Protein AF-A0A5A5TLH5-F1 (afdb_monomer_lite)

Secondary structure (DSSP, 8-state):
-HHHHHHHHHHHHHHHHHHGGG-SSEEEETTEEEEPPPPPPPPPTTHHHHHHHHHHH-----HHHHHHHHHHHH-GGGG---TT-PPP--TTHHHHHHHHHHHHHTT-HHHHHHHHSTT--HHHHHHHHHHH--HHHHHHHHHHHHHHHHHSSGGGGT--SSEEEEEEEEE---SSSTT-EEEGGGTEEEEEEEEEEETTS-EEEEEEEETTS-GGGGTTGGGG-TT-S---SEEEE-GGG--HHHHHHHHHHT-EEEE----GGG--EEES-TT---TTTGGGEEEE--HHHHHHHHHHHHHHHHHHHTTSS-HHHHHHHHHHHHHHTTT--S------SS-HHHHHHHHHHHHHHHHTTHHHHHHHSS-TT-----PPPP------------S--SS--

Foldseek 3Di:
DLVVLLVLLVVLVQLLLVCVVVDPQWDDDPLDIHGDDDDFDDDDPCPVVVLVVCVVVDDDDDPLVVLLVCCVVQV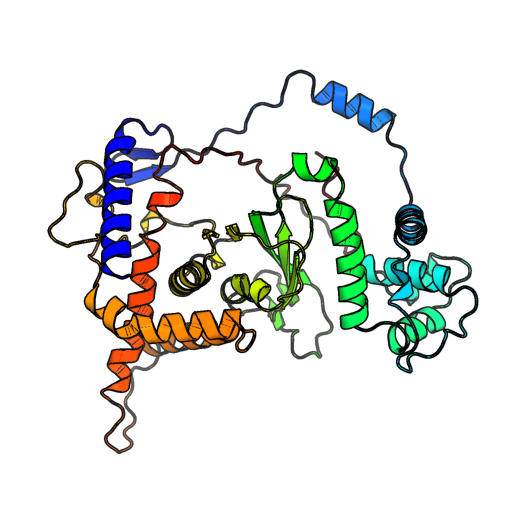LCVLWDFPVPDDDPDDPSVSLVSLLCVQVVQVVALVNSPVVDPPGHSVSSVVSCVGTDDPVSVVSSLQSSVVVLVVDPVLVVQHDLQEKEKDWDWDDDDCPDPQWDQAPVVGGTTWIFIFIAGSSRRTQDTDTHHHPDLSLQQQCQSLLDPPGPGDHQEYEYECSVPALLSLLLCVLLNHHYHYDHDPLVPAAAADSDPVDARDRCRSVHDYHDDSVLLVVCVVVSNVVSVCSNVSNDGSSVVVCVLVVVVCVVPPDDDDDDDDDDDCPVVNVSSVSVSVSSSNSVNSPVSVPRRRPPPPDDDDDDDDDDDDDDDDGDPPDDPPDD

Sequence (401 aa):
MVNYLRDWLHARITQTDDAFPTNQYLRFEKGELILRPVEKQADPEGLSTLEQFLAERLKPISLLDVLTQTEQWLNWSRFFGPLSGHATKLEDAIARYVALAFCYGCNLGPSQTARSLTGVERRDLSWVNQHHITEEKLDEAIRCVTEAYNRFHLPKYWGTGKRASADGTKWEMYEQNLLAEYHIRYGGYGGIGYYHVSDTYIALFSRFIPCGVHEGAYILDMFEKEQASVRPETVHGDTHAQSTTIFGLAHLLGISLMPRIKNWKDLTLFRPDPDIHYTHLDSLFSDAIDWDLIATHLPDMIRVALSIKAGKIIPSTILRKLGAYSRKKKITGHPQRSTETNLDLDRTHRTRKTTACRYLRIVWFTRKYLSPSHSSVQRPAPTNRGEARTPCLVWFSVIET

Structure (mmCIF, N/CA/C/O backbone):
data_AF-A0A5A5TLH5-F1
#
_entry.id   AF-A0A5A5TLH5-F1
#
loop_
_atom_site.group_PDB
_atom_site.id
_atom_site.type_symbol
_atom_site.label_atom_id
_atom_site.label_alt_id
_atom_site.label_comp_id
_atom_site.label_asym_id
_atom_site.label_entity_id
_atom_site.label_seq_id
_atom_site.pdbx_PDB_ins_code
_atom_site.Cartn_x
_atom_site.Cartn_y
_atom_site.Cartn_z
_atom_site.occupancy
_atom_site.B_iso_or_equiv
_atom_site.auth_seq_id
_atom_site.auth_comp_id
_atom_site.auth_asym_id
_atom_site.auth_atom_id
_atom_site.pdbx_PDB_model_num
ATOM 1 N N . MET A 1 1 ? 6.863 -15.251 -26.385 1.00 72.62 1 MET A N 1
ATOM 2 C CA . MET A 1 1 ? 6.916 -14.242 -25.301 1.00 72.62 1 MET A CA 1
ATOM 3 C C . MET A 1 1 ? 8.196 -13.412 -25.332 1.00 72.62 1 MET A C 1
ATOM 5 O O . MET A 1 1 ? 8.083 -12.199 -25.318 1.00 72.62 1 MET A O 1
ATOM 9 N N . VAL A 1 2 ? 9.388 -14.019 -25.418 1.00 81.31 2 VAL A N 1
ATOM 10 C CA . VAL A 1 2 ? 10.661 -13.267 -25.509 1.00 81.31 2 VAL A CA 1
ATOM 11 C C . VAL A 1 2 ? 10.714 -12.369 -26.750 1.00 81.31 2 VAL A C 1
ATOM 13 O O . VAL A 1 2 ? 10.949 -11.178 -26.606 1.00 81.31 2 VAL A O 1
ATOM 16 N N . ASN A 1 3 ? 10.371 -12.899 -27.931 1.00 84.94 3 ASN A N 1
ATOM 17 C CA . ASN A 1 3 ? 10.308 -12.100 -29.165 1.00 84.94 3 ASN A CA 1
ATOM 18 C C . ASN A 1 3 ? 9.353 -10.907 -29.026 1.00 84.94 3 ASN A C 1
ATOM 20 O O . ASN A 1 3 ? 9.742 -9.784 -29.295 1.00 84.94 3 ASN A O 1
ATOM 24 N N . TYR A 1 4 ? 8.158 -11.131 -28.469 1.00 85.94 4 TYR A N 1
ATOM 25 C CA . TYR A 1 4 ? 7.211 -10.051 -28.182 1.00 85.94 4 TYR A CA 1
ATOM 26 C C . TYR A 1 4 ? 7.808 -8.967 -27.269 1.00 85.94 4 TYR A C 1
ATOM 28 O O . TYR A 1 4 ? 7.626 -7.787 -27.536 1.00 85.94 4 TYR A O 1
ATOM 36 N N . LEU A 1 5 ? 8.532 -9.342 -26.205 1.00 82.88 5 LEU A N 1
ATOM 37 C CA . LEU A 1 5 ? 9.180 -8.370 -25.315 1.00 82.88 5 LEU A CA 1
ATOM 38 C C . LEU A 1 5 ? 10.276 -7.574 -26.027 1.00 82.88 5 LEU A C 1
ATOM 40 O O . LEU A 1 5 ? 10.407 -6.376 -25.778 1.00 82.88 5 LEU A O 1
ATOM 44 N N . ARG A 1 6 ? 11.041 -8.227 -26.905 1.00 84.44 6 ARG A N 1
ATOM 45 C CA . ARG A 1 6 ? 12.066 -7.586 -27.73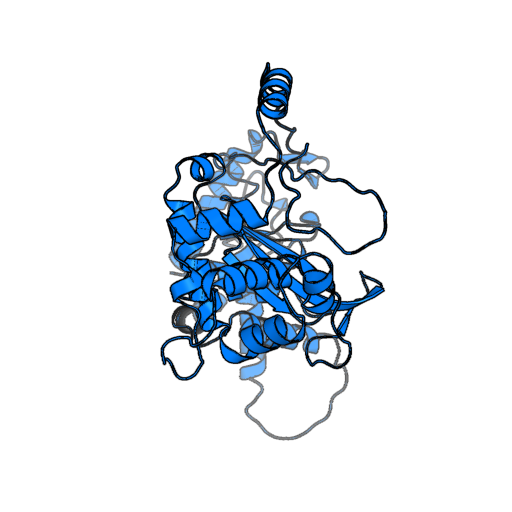3 1.00 84.44 6 ARG A CA 1
ATOM 46 C C . ARG A 1 6 ? 11.449 -6.579 -28.695 1.00 84.44 6 ARG A C 1
ATOM 48 O O . ARG A 1 6 ? 11.861 -5.423 -28.694 1.00 84.44 6 ARG A O 1
ATOM 55 N N . ASP A 1 7 ? 10.424 -6.989 -29.434 1.00 86.94 7 ASP A N 1
ATOM 56 C CA . ASP A 1 7 ? 9.746 -6.144 -30.422 1.00 86.94 7 ASP A CA 1
ATOM 57 C C . ASP A 1 7 ? 9.042 -4.963 -29.739 1.00 86.94 7 ASP A C 1
ATOM 59 O O . ASP A 1 7 ? 9.139 -3.820 -30.184 1.00 86.94 7 ASP A O 1
ATOM 63 N N . TRP A 1 8 ? 8.398 -5.221 -28.597 1.00 85.25 8 TRP A N 1
ATOM 64 C CA . TRP A 1 8 ? 7.768 -4.195 -27.772 1.00 85.25 8 TRP A CA 1
ATOM 65 C C . TRP A 1 8 ? 8.786 -3.180 -27.244 1.00 85.25 8 TRP A C 1
ATOM 67 O O . TRP A 1 8 ? 8.533 -1.975 -27.284 1.00 85.25 8 TRP A O 1
ATOM 77 N N . LEU A 1 9 ? 9.946 -3.645 -26.765 1.00 84.50 9 LEU A N 1
ATOM 78 C CA . LEU A 1 9 ? 11.000 -2.766 -26.265 1.00 84.50 9 LEU A CA 1
ATOM 79 C C . LEU A 1 9 ? 11.565 -1.901 -27.392 1.00 84.50 9 LEU A C 1
ATOM 81 O O . LEU A 1 9 ? 11.703 -0.693 -27.208 1.00 84.50 9 LEU A O 1
ATOM 85 N N . HIS A 1 10 ? 11.862 -2.514 -28.537 1.00 86.19 10 HIS A N 1
ATOM 86 C CA . HIS A 1 10 ? 12.351 -1.815 -29.717 1.00 86.19 10 HIS A CA 1
ATOM 87 C C . HIS A 1 10 ? 11.374 -0.718 -30.146 1.00 86.19 10 HIS A C 1
ATOM 89 O O . HIS A 1 10 ? 11.733 0.456 -30.138 1.00 86.19 10 HIS A O 1
ATOM 95 N N . ALA A 1 11 ? 10.104 -1.069 -30.378 1.00 86.50 11 ALA A N 1
ATOM 96 C CA . ALA A 1 11 ? 9.067 -0.111 -30.760 1.00 86.50 11 ALA A CA 1
ATOM 97 C C . ALA A 1 11 ? 8.942 1.046 -29.756 1.00 86.50 11 ALA A C 1
ATOM 99 O O . ALA A 1 11 ? 8.747 2.201 -30.139 1.00 86.50 11 ALA A O 1
ATOM 100 N N . ARG A 1 12 ? 9.077 0.753 -28.457 1.00 84.12 12 ARG A N 1
ATOM 101 C CA . ARG A 1 12 ? 8.962 1.767 -27.413 1.00 84.12 12 ARG A CA 1
ATOM 102 C C . ARG A 1 12 ? 10.158 2.713 -27.369 1.00 84.12 12 ARG A C 1
ATOM 104 O O . ARG A 1 12 ? 9.951 3.896 -27.098 1.00 84.12 12 ARG A O 1
ATOM 111 N N . ILE A 1 13 ? 11.375 2.224 -27.611 1.00 84.31 13 ILE A N 1
ATOM 112 C CA . ILE A 1 13 ? 12.565 3.078 -27.711 1.00 84.31 13 ILE A CA 1
ATOM 113 C C . ILE A 1 13 ? 12.506 3.916 -28.989 1.00 84.31 13 ILE A C 1
ATOM 115 O O . ILE A 1 13 ? 12.720 5.116 -28.894 1.00 84.31 13 ILE A O 1
ATOM 119 N N . THR A 1 14 ? 12.126 3.346 -30.136 1.00 85.19 14 THR A N 1
ATOM 120 C CA . THR A 1 14 ? 11.971 4.104 -31.391 1.00 85.19 14 THR A CA 1
ATOM 121 C C . THR A 1 14 ? 10.968 5.246 -31.232 1.00 85.19 14 THR A C 1
ATOM 123 O O . THR A 1 14 ? 11.321 6.400 -31.428 1.00 85.19 14 THR A O 1
ATOM 126 N N . GLN A 1 15 ? 9.760 4.960 -30.732 1.00 85.88 15 GLN A N 1
ATOM 127 C CA . GLN A 1 15 ? 8.740 5.991 -30.487 1.00 85.88 15 GLN A CA 1
ATOM 128 C C . GLN A 1 15 ? 9.239 7.107 -29.559 1.00 85.88 15 GLN A C 1
ATOM 130 O O . GLN A 1 15 ? 8.829 8.262 -29.652 1.00 85.88 15 GLN A O 1
ATOM 135 N N . THR A 1 16 ? 10.070 6.728 -28.599 1.00 82.31 16 THR A N 1
ATOM 136 C CA . THR A 1 16 ? 10.652 7.647 -27.639 1.00 82.31 16 THR A CA 1
ATOM 137 C C . THR A 1 16 ? 11.732 8.523 -28.286 1.00 82.31 16 THR A C 1
ATOM 139 O O . THR A 1 16 ? 11.780 9.719 -28.007 1.00 82.31 16 THR A O 1
ATOM 142 N N . ASP A 1 17 ? 12.594 7.932 -29.115 1.00 83.38 17 ASP A N 1
ATOM 143 C CA . ASP A 1 17 ? 13.645 8.623 -29.867 1.00 83.38 17 ASP A CA 1
ATOM 144 C C . ASP A 1 17 ? 13.021 9.650 -30.815 1.00 83.38 17 ASP A C 1
ATOM 146 O O . ASP A 1 17 ? 13.388 10.821 -30.770 1.00 83.38 17 ASP A O 1
ATOM 150 N N . ASP A 1 18 ? 11.972 9.255 -31.541 1.00 84.94 18 ASP A N 1
ATOM 151 C CA . ASP A 1 18 ? 11.217 10.128 -32.446 1.00 84.94 18 ASP A CA 1
ATOM 152 C C . ASP A 1 18 ? 10.541 11.298 -31.710 1.00 84.94 18 ASP A C 1
ATOM 154 O O . ASP A 1 18 ? 10.464 12.417 -32.218 1.00 84.94 18 ASP A O 1
ATOM 158 N N . ALA A 1 19 ? 10.041 11.061 -30.493 1.00 83.44 19 ALA A N 1
ATOM 159 C CA . ALA A 1 19 ? 9.390 12.088 -29.680 1.00 83.44 19 ALA A CA 1
ATOM 160 C C . ALA A 1 19 ? 10.389 13.009 -28.958 1.00 83.44 19 ALA A C 1
ATOM 162 O O . ALA A 1 19 ? 10.012 14.104 -28.522 1.00 83.44 19 ALA A O 1
ATOM 163 N N . PHE A 1 20 ? 11.648 12.588 -28.815 1.00 80.56 20 PHE A N 1
ATOM 164 C CA . PHE A 1 20 ? 12.650 13.282 -28.015 1.00 80.56 20 PHE A CA 1
ATOM 165 C C . PHE A 1 20 ? 12.880 14.746 -28.441 1.00 80.56 20 PHE A C 1
ATOM 167 O O . PHE A 1 20 ? 12.851 15.606 -27.557 1.00 80.56 20 PHE A O 1
ATOM 174 N N . PRO A 1 21 ? 13.011 15.092 -29.741 1.00 80.12 21 PRO A N 1
ATOM 175 C CA . PRO A 1 21 ? 13.209 16.481 -30.172 1.00 80.12 21 PRO A CA 1
ATOM 176 C C . PRO A 1 21 ? 12.077 17.430 -29.762 1.00 80.12 21 PRO A C 1
ATOM 178 O O . PRO A 1 21 ? 12.298 18.623 -29.571 1.00 80.12 21 PRO A O 1
ATOM 181 N N . THR A 1 22 ? 10.860 16.902 -29.609 1.00 79.88 22 THR A N 1
ATOM 182 C CA . THR A 1 22 ? 9.667 17.677 -29.231 1.00 79.88 22 THR A CA 1
ATOM 183 C C . THR A 1 22 ? 9.423 17.724 -27.719 1.00 79.88 22 THR A C 1
ATOM 185 O O . THR A 1 22 ? 8.498 18.396 -27.257 1.00 79.88 22 THR A O 1
ATOM 188 N N . ASN A 1 23 ? 10.239 17.027 -26.920 1.00 75.31 23 ASN A N 1
ATOM 189 C CA . ASN A 1 23 ? 10.018 16.887 -25.487 1.00 75.31 23 ASN A CA 1
ATOM 190 C C . ASN A 1 23 ? 10.435 18.155 -24.721 1.00 75.31 23 ASN A C 1
ATOM 192 O O . ASN A 1 23 ? 11.595 18.560 -24.699 1.00 75.31 23 ASN A O 1
ATOM 196 N N . GLN A 1 24 ? 9.479 18.781 -24.035 1.00 72.06 24 GLN A N 1
ATOM 197 C CA . GLN A 1 24 ? 9.714 20.017 -23.283 1.00 72.06 24 GLN A CA 1
ATOM 198 C C . GLN A 1 24 ? 10.375 19.781 -21.915 1.00 72.06 24 GLN A C 1
ATOM 200 O O . GLN A 1 24 ? 11.014 20.689 -21.375 1.00 72.06 24 GLN A O 1
ATOM 205 N N . TYR A 1 25 ? 10.247 18.568 -21.369 1.00 70.62 25 TYR A N 1
ATOM 206 C CA . TYR A 1 25 ? 10.692 18.213 -20.019 1.00 70.62 25 TYR A CA 1
ATOM 207 C C . TYR A 1 25 ? 12.067 17.542 -19.989 1.00 70.62 25 TYR A C 1
ATOM 209 O O . TYR A 1 25 ? 12.672 17.450 -18.920 1.00 70.62 25 TYR A O 1
ATOM 217 N N . LEU A 1 26 ? 12.559 17.083 -21.141 1.00 73.38 26 LEU A N 1
ATOM 218 C CA . LEU A 1 26 ? 13.781 16.299 -21.280 1.00 73.38 26 LEU A CA 1
ATOM 219 C C . LEU A 1 26 ? 14.702 16.953 -22.308 1.00 73.38 26 LEU A C 1
ATOM 221 O O . LEU A 1 26 ? 14.303 17.127 -23.453 1.00 73.38 26 LEU A O 1
ATOM 225 N N . ARG A 1 27 ? 15.924 17.330 -21.921 1.00 73.62 27 ARG A N 1
ATOM 226 C CA . ARG A 1 27 ? 16.890 17.965 -22.839 1.00 73.62 27 ARG A CA 1
ATOM 227 C C . ARG A 1 27 ? 18.288 17.407 -22.647 1.00 73.62 27 ARG A C 1
ATOM 229 O O . ARG A 1 27 ? 18.643 17.086 -21.521 1.00 73.62 27 ARG A O 1
ATOM 236 N N . PHE A 1 28 ? 19.084 17.344 -23.713 1.00 72.81 28 PHE A N 1
ATOM 237 C CA . PHE A 1 28 ? 20.532 17.157 -23.596 1.00 72.81 28 PHE A CA 1
ATOM 238 C C . PHE A 1 28 ? 21.223 18.516 -23.459 1.00 72.81 28 PHE A C 1
ATOM 240 O O . PHE A 1 28 ? 21.098 19.369 -24.333 1.00 72.81 28 PHE A O 1
ATOM 247 N N . GLU A 1 29 ? 21.993 18.699 -22.393 1.00 72.00 29 GLU A N 1
ATOM 248 C CA . GLU A 1 29 ? 22.925 19.810 -22.216 1.00 72.00 29 GLU A CA 1
ATOM 249 C C . GLU A 1 29 ? 24.317 19.241 -21.907 1.00 72.00 29 GLU A C 1
ATOM 251 O O . GLU A 1 29 ? 24.494 18.479 -20.961 1.00 72.00 29 GLU A O 1
ATOM 256 N N . LYS A 1 30 ? 25.325 19.599 -22.718 1.00 62.62 30 LYS A N 1
ATOM 257 C CA . LYS A 1 30 ? 26.735 19.179 -22.543 1.00 62.62 30 LYS A CA 1
ATOM 258 C C . LYS A 1 30 ? 26.943 17.656 -22.422 1.00 62.62 30 LYS A C 1
ATOM 260 O O . LYS A 1 30 ? 27.782 17.204 -21.652 1.00 62.62 30 LYS A O 1
ATOM 265 N N . GLY A 1 31 ? 26.183 16.866 -23.183 1.00 65.44 31 GLY A N 1
ATOM 266 C CA . GLY A 1 31 ? 26.254 15.398 -23.141 1.00 65.44 31 GLY A CA 1
ATOM 267 C C . GLY A 1 31 ? 25.518 14.767 -21.956 1.00 65.44 31 GLY A C 1
ATOM 268 O O . GLY A 1 31 ? 25.480 13.546 -21.846 1.00 65.44 31 GLY A O 1
ATOM 269 N N . GLU A 1 32 ? 24.882 15.573 -21.103 1.00 65.75 32 GLU A N 1
ATOM 270 C CA . GLU A 1 32 ? 24.053 15.100 -20.004 1.00 65.75 32 GLU A CA 1
ATOM 271 C C . GLU A 1 32 ? 22.585 15.396 -20.281 1.00 65.75 32 GLU A C 1
ATOM 273 O O . GLU A 1 32 ? 22.214 16.482 -20.718 1.00 65.75 32 GLU A O 1
ATOM 278 N N . LEU A 1 33 ? 21.722 14.429 -20.004 1.00 70.88 33 LEU A N 1
ATOM 279 C CA . LEU A 1 33 ? 20.288 14.639 -20.103 1.00 70.88 33 LEU A CA 1
ATOM 280 C C . LEU A 1 33 ? 19.803 15.329 -18.808 1.00 70.88 33 LEU A C 1
ATOM 282 O O . LEU A 1 33 ? 20.336 15.094 -17.725 1.00 70.88 33 LEU A O 1
ATOM 286 N N . ILE A 1 34 ? 18.880 16.281 -18.908 1.00 72.94 34 ILE A N 1
ATOM 287 C CA . ILE A 1 34 ? 18.368 17.094 -17.799 1.00 72.94 34 ILE A CA 1
ATOM 288 C C . ILE A 1 34 ? 16.846 17.004 -17.819 1.00 72.94 34 ILE A C 1
ATOM 290 O O . ILE A 1 34 ? 16.202 17.280 -18.832 1.00 72.94 34 ILE A O 1
ATOM 294 N N . LEU A 1 35 ? 16.283 16.610 -16.675 1.00 73.88 35 LEU A N 1
ATOM 295 C CA . LEU A 1 35 ? 14.847 16.597 -16.415 1.00 73.88 35 LEU A CA 1
ATOM 296 C C . LEU A 1 35 ? 14.447 17.931 -15.793 1.00 73.88 35 LEU A C 1
ATOM 298 O O . LEU A 1 35 ? 14.883 18.249 -14.684 1.00 73.88 35 LEU A O 1
ATOM 302 N N . ARG A 1 36 ? 13.602 18.695 -16.484 1.00 73.94 36 ARG A N 1
ATOM 303 C CA . ARG A 1 36 ? 12.987 19.883 -15.892 1.00 73.94 36 ARG A CA 1
ATOM 304 C C . ARG A 1 36 ? 11.938 19.458 -14.859 1.00 73.94 36 ARG A C 1
ATOM 306 O O . ARG A 1 36 ? 11.182 18.520 -15.124 1.00 73.94 36 ARG A O 1
ATOM 313 N N . PRO A 1 37 ? 11.877 20.119 -13.690 1.00 69.50 37 PRO A N 1
ATOM 314 C CA . PRO A 1 37 ? 10.768 19.940 -12.766 1.00 69.50 37 PRO A CA 1
ATOM 315 C C . PRO A 1 37 ? 9.449 20.229 -13.483 1.00 69.50 37 PRO A C 1
ATOM 317 O O . PRO A 1 37 ? 9.364 21.172 -14.268 1.00 69.50 37 PRO A O 1
ATOM 320 N N . VAL A 1 38 ? 8.430 19.417 -13.218 1.00 72.00 38 VAL A N 1
ATOM 321 C CA . VAL A 1 38 ? 7.074 19.712 -13.683 1.00 72.00 38 VAL A CA 1
ATOM 322 C C . VAL A 1 38 ? 6.591 20.941 -12.918 1.00 72.00 38 VAL A C 1
ATOM 324 O O . VAL A 1 38 ? 6.668 20.968 -11.688 1.00 72.00 38 VAL A O 1
ATOM 327 N N . GLU A 1 39 ? 6.139 21.965 -13.637 1.00 72.12 39 GLU A N 1
ATOM 328 C CA . GLU A 1 39 ? 5.563 23.154 -13.014 1.00 72.12 39 GLU A CA 1
ATOM 329 C C . GLU A 1 39 ? 4.285 22.776 -12.262 1.00 72.12 39 GLU A C 1
ATOM 331 O O . GLU A 1 39 ? 3.467 21.989 -12.749 1.00 72.12 39 GLU A O 1
ATOM 336 N N . LYS A 1 40 ? 4.122 23.319 -11.048 1.00 74.44 40 LYS A N 1
ATOM 337 C CA . LYS A 1 40 ? 2.879 23.155 -10.290 1.00 74.44 40 LYS A CA 1
ATOM 338 C C . LYS A 1 40 ? 1.757 23.760 -11.132 1.00 74.44 40 LYS A C 1
ATOM 340 O O . LYS A 1 40 ? 1.859 24.907 -11.559 1.00 74.44 40 LYS A O 1
ATOM 345 N N . GLN A 1 41 ? 0.697 22.991 -11.360 1.00 77.12 41 GLN A N 1
ATOM 346 C CA . GLN A 1 41 ? -0.493 23.510 -12.019 1.00 77.12 41 GLN A CA 1
ATOM 347 C C . GLN A 1 41 ? -1.035 24.684 -11.193 1.00 77.12 41 GLN A C 1
ATOM 349 O O . GLN A 1 41 ? -1.169 24.556 -9.975 1.00 77.12 41 GLN A O 1
ATOM 354 N N . ALA A 1 42 ? -1.279 25.821 -11.848 1.00 81.75 42 ALA A N 1
ATOM 355 C CA . ALA A 1 42 ? -1.840 26.988 -11.183 1.00 81.75 42 ALA A CA 1
ATOM 356 C C . ALA A 1 42 ? -3.204 26.633 -10.584 1.00 81.75 42 ALA A C 1
ATOM 358 O O . ALA A 1 42 ? -3.989 25.898 -11.195 1.00 81.75 42 ALA A O 1
ATOM 359 N N . ASP A 1 43 ? -3.457 27.141 -9.383 1.00 82.31 43 ASP A N 1
ATOM 360 C CA . ASP A 1 43 ? -4.730 26.933 -8.713 1.00 82.31 43 ASP A CA 1
ATOM 361 C C . ASP A 1 43 ? -5.840 27.627 -9.531 1.00 82.31 43 ASP A C 1
ATOM 363 O O . ASP A 1 43 ? -5.621 28.724 -10.056 1.00 82.31 43 ASP A O 1
ATOM 367 N N . PRO A 1 44 ? -7.008 26.986 -9.718 1.00 87.00 44 PRO A N 1
ATOM 368 C CA . PRO A 1 44 ? -8.086 27.558 -10.514 1.00 87.00 44 PRO A CA 1
ATOM 369 C C . PRO A 1 44 ? -8.596 28.868 -9.901 1.00 87.00 44 PRO A C 1
ATOM 371 O O . PRO A 1 44 ? -8.628 29.031 -8.678 1.00 87.00 44 PRO A O 1
ATOM 374 N N . GLU A 1 45 ? -9.031 29.796 -10.757 1.00 87.75 45 GLU A N 1
ATOM 375 C CA . GLU A 1 45 ? -9.610 31.065 -10.312 1.00 87.75 45 GLU A CA 1
ATOM 376 C C . GLU A 1 45 ? -10.805 30.818 -9.375 1.00 87.75 45 GLU A C 1
ATOM 378 O O . GLU A 1 45 ? -11.700 30.028 -9.676 1.00 87.75 45 GLU A O 1
ATOM 383 N N . GLY A 1 46 ? -10.805 31.481 -8.214 1.00 87.25 46 GLY A N 1
ATOM 384 C CA . GLY A 1 46 ? -11.865 31.359 -7.208 1.00 87.25 46 GLY A CA 1
ATOM 385 C C . GLY A 1 46 ? -11.734 30.185 -6.228 1.00 87.25 46 GLY A C 1
ATOM 386 O O . GLY A 1 46 ? -12.619 30.030 -5.386 1.00 87.25 46 GLY A O 1
ATOM 387 N N . LEU A 1 47 ? -10.652 29.388 -6.276 1.00 89.12 47 LEU A N 1
ATOM 388 C CA . LEU A 1 47 ? -10.425 28.288 -5.323 1.00 89.12 47 LEU A CA 1
ATOM 389 C C . LEU A 1 47 ? -10.466 28.768 -3.864 1.00 89.12 47 LEU A C 1
ATOM 391 O O . LEU A 1 47 ? -11.196 28.202 -3.057 1.00 89.12 47 LEU A O 1
ATOM 395 N N . SER A 1 48 ? -9.749 29.848 -3.547 1.00 87.81 48 SER A N 1
ATOM 396 C CA . SER A 1 48 ? -9.670 30.391 -2.184 1.00 87.81 48 SER A CA 1
ATOM 397 C C . SER A 1 48 ? -11.030 30.847 -1.649 1.00 87.81 48 SER A C 1
ATOM 399 O O . SER A 1 48 ? -11.363 30.614 -0.490 1.00 87.81 48 SER A O 1
ATOM 401 N N . THR A 1 49 ? -11.850 31.465 -2.501 1.00 91.38 49 THR A N 1
ATOM 402 C CA . THR A 1 49 ? -13.212 31.876 -2.149 1.00 91.38 49 THR A CA 1
ATOM 403 C C . THR A 1 49 ? -14.098 30.662 -1.871 1.00 91.38 49 THR A C 1
ATOM 405 O O . THR A 1 49 ? -14.850 30.655 -0.899 1.00 91.38 49 THR A O 1
ATOM 408 N N . LEU A 1 50 ? -13.997 29.610 -2.690 1.00 91.38 50 LEU A N 1
ATOM 409 C CA . LEU A 1 50 ? -14.733 28.366 -2.469 1.00 91.38 50 LEU A CA 1
ATOM 410 C C . LEU A 1 50 ? -14.297 27.667 -1.173 1.00 91.38 50 LEU A C 1
ATOM 412 O O . LEU A 1 50 ? -15.154 27.209 -0.421 1.00 91.38 50 LEU A O 1
ATOM 416 N N . GLU A 1 51 ? -12.994 27.601 -0.899 1.00 91.25 51 GLU A N 1
ATOM 417 C CA . GLU A 1 51 ? -12.446 27.031 0.338 1.00 91.25 51 GLU A CA 1
ATOM 418 C C . GLU A 1 51 ? -12.976 27.756 1.575 1.00 91.25 51 GLU A C 1
ATOM 420 O O . GLU A 1 51 ? -13.408 27.101 2.522 1.00 91.25 51 GLU A O 1
ATOM 425 N N . GLN A 1 52 ? -13.040 29.091 1.541 1.00 92.19 52 GLN A N 1
ATOM 426 C CA . GLN A 1 52 ? -13.646 29.890 2.611 1.00 92.19 52 GLN A CA 1
ATOM 427 C C . GLN A 1 52 ? -15.136 29.572 2.787 1.00 92.19 52 GLN A C 1
ATOM 429 O O . GLN A 1 52 ? -15.567 29.263 3.896 1.00 92.19 52 GLN A O 1
ATOM 434 N N . PHE A 1 53 ? -15.917 29.549 1.702 1.00 93.56 53 PHE A N 1
ATOM 435 C CA . PHE A 1 53 ? -17.340 29.195 1.772 1.00 93.56 53 PHE A CA 1
ATOM 436 C C . PHE A 1 53 ? -17.584 27.777 2.303 1.00 93.56 53 PHE A C 1
ATOM 438 O O . PHE A 1 53 ? -18.583 27.532 2.985 1.00 93.56 53 PHE A O 1
ATOM 445 N N . LEU A 1 54 ? -16.703 26.829 1.978 1.00 91.62 54 LEU A N 1
ATOM 446 C CA . LEU A 1 54 ? -16.763 25.471 2.510 1.00 91.62 54 LEU A CA 1
ATOM 447 C C . LEU A 1 54 ? -16.409 25.452 3.997 1.00 91.62 54 LEU A C 1
ATOM 449 O O . LEU A 1 54 ? -17.155 24.861 4.775 1.00 91.62 54 LEU A O 1
ATOM 453 N N . ALA A 1 55 ? -15.333 26.128 4.400 1.00 89.12 55 ALA A N 1
ATOM 454 C CA . ALA A 1 55 ? -14.899 26.210 5.791 1.00 89.12 55 ALA A CA 1
ATOM 455 C C . ALA A 1 55 ? -15.972 26.834 6.701 1.00 89.12 55 ALA A C 1
ATOM 457 O O . ALA A 1 55 ? -16.218 26.327 7.790 1.00 89.12 55 ALA A O 1
ATOM 458 N N . GLU A 1 56 ? -16.680 27.868 6.236 1.00 93.19 56 GLU A N 1
ATOM 459 C CA . GLU A 1 56 ? -17.781 28.498 6.984 1.00 93.19 56 GLU A CA 1
ATOM 460 C C . GLU A 1 56 ? -19.001 27.577 7.170 1.00 93.19 56 GLU A C 1
ATOM 462 O O . GLU A 1 56 ? -19.764 27.728 8.128 1.00 93.19 56 GLU A O 1
ATOM 467 N N . ARG A 1 57 ? -19.217 26.624 6.254 1.00 92.88 57 ARG A N 1
ATOM 468 C CA . ARG A 1 57 ? -20.372 25.708 6.280 1.00 92.88 57 ARG A CA 1
ATOM 469 C C . ARG A 1 57 ? -20.068 24.360 6.927 1.00 92.88 57 ARG A C 1
ATOM 471 O O . ARG A 1 57 ? -20.992 23.706 7.418 1.00 92.88 57 ARG A O 1
ATOM 478 N N . LEU A 1 58 ? -18.811 23.925 6.904 1.00 89.88 58 LEU A N 1
ATOM 479 C CA . LEU A 1 58 ? -18.372 22.667 7.496 1.00 89.88 58 LEU A CA 1
ATOM 480 C C . LEU A 1 58 ? -18.347 22.798 9.019 1.00 89.88 58 LEU A C 1
ATOM 482 O O . LEU A 1 58 ? -17.504 23.472 9.603 1.00 89.88 58 LEU A O 1
ATOM 486 N N . LYS A 1 59 ? -19.289 22.125 9.679 1.00 88.94 59 LYS A N 1
ATOM 487 C CA . LYS A 1 59 ? -19.301 22.029 11.139 1.00 88.94 59 LYS A CA 1
ATOM 488 C C . LYS A 1 59 ? -18.302 20.959 11.587 1.00 88.94 59 LYS A C 1
ATOM 490 O O . LYS A 1 59 ? -18.287 19.888 10.980 1.00 88.94 59 LYS A O 1
ATOM 495 N N . PRO A 1 60 ? -17.522 21.191 12.656 1.00 87.25 60 PRO A N 1
ATOM 496 C CA . PRO A 1 60 ? -16.727 20.138 13.276 1.00 87.25 60 PRO A CA 1
ATOM 497 C C . PRO A 1 60 ? -17.638 18.999 13.747 1.00 87.25 60 PRO A C 1
ATOM 499 O O . PRO A 1 60 ? -18.635 19.244 14.426 1.00 87.25 60 PRO A O 1
ATOM 502 N N . ILE A 1 61 ? -17.301 17.763 13.381 1.00 90.44 61 ILE A N 1
ATOM 503 C CA . ILE A 1 61 ? -18.029 16.551 13.783 1.00 90.44 61 ILE A CA 1
ATOM 504 C C . ILE A 1 61 ? -17.092 15.706 14.645 1.00 90.44 61 ILE A C 1
ATOM 506 O O . ILE A 1 61 ? -15.907 15.581 14.332 1.00 90.44 61 ILE A O 1
ATOM 510 N N . SER A 1 62 ? -17.610 15.121 15.728 1.00 89.81 62 SER A N 1
ATOM 511 C CA . SER A 1 62 ? -16.831 14.189 16.543 1.00 89.81 62 SER A CA 1
ATOM 512 C C . SER A 1 62 ? -16.555 12.905 15.766 1.00 89.81 62 SER A C 1
ATOM 514 O O . SER A 1 62 ? -17.433 12.359 15.099 1.00 89.81 62 SER A O 1
ATOM 516 N N . LEU A 1 63 ? -15.350 12.354 15.909 1.00 89.69 63 LEU A N 1
ATOM 517 C CA . LEU A 1 63 ? -15.016 11.065 15.307 1.00 89.69 63 LEU A CA 1
ATOM 518 C C . LEU A 1 63 ? -15.933 9.935 15.807 1.00 89.69 63 LEU A C 1
ATOM 520 O O . LEU A 1 63 ? -16.266 9.028 15.048 1.00 89.69 63 LEU A O 1
ATOM 524 N N . LEU A 1 64 ? -16.391 10.007 17.060 1.00 91.06 64 LEU A N 1
ATOM 525 C CA . LEU A 1 64 ? -17.356 9.048 17.605 1.00 91.06 64 LEU A CA 1
ATOM 526 C C . LEU A 1 64 ? -18.721 9.140 16.921 1.00 91.06 64 LEU A C 1
ATOM 528 O O . LEU A 1 64 ? -19.350 8.106 16.701 1.00 91.06 64 LEU A O 1
ATOM 532 N N . ASP A 1 65 ? -19.154 10.340 16.528 1.00 91.88 65 ASP A N 1
ATOM 533 C CA . ASP A 1 65 ? -20.402 10.516 15.780 1.00 91.88 65 ASP A CA 1
ATOM 534 C C . ASP A 1 65 ? -20.277 9.884 14.392 1.00 91.88 65 ASP A C 1
ATOM 536 O O . ASP A 1 65 ? -21.177 9.171 13.955 1.00 91.88 65 ASP A O 1
ATOM 540 N N . VAL A 1 66 ? -19.130 10.066 13.727 1.00 92.94 66 VAL A N 1
ATOM 541 C CA . VAL A 1 66 ? -18.838 9.427 12.432 1.00 92.94 66 VAL A CA 1
ATOM 542 C C . VAL A 1 66 ? -18.846 7.900 12.562 1.00 92.94 66 VAL A C 1
ATOM 544 O O . VAL A 1 66 ? -19.485 7.211 11.767 1.00 92.94 66 VAL A O 1
ATOM 547 N N . LEU A 1 67 ? -18.185 7.346 13.583 1.00 93.50 67 LEU A N 1
ATOM 548 C CA . LEU A 1 67 ? -18.182 5.900 13.825 1.00 93.50 67 LEU A CA 1
ATOM 549 C C . LEU A 1 67 ? -19.590 5.371 14.128 1.00 93.50 67 LEU A C 1
ATOM 551 O O . LEU A 1 67 ? -19.988 4.349 13.577 1.00 93.50 67 LEU A O 1
ATOM 555 N N . THR A 1 68 ? -20.372 6.093 14.929 1.00 94.00 68 THR A N 1
ATOM 556 C CA . THR A 1 68 ? -21.755 5.718 15.254 1.00 94.00 68 THR A CA 1
ATOM 557 C C . THR A 1 68 ? -22.653 5.754 14.016 1.00 94.00 68 THR A C 1
ATOM 559 O O . THR A 1 68 ? -23.422 4.823 13.786 1.00 94.00 68 THR A O 1
ATOM 562 N N . GLN A 1 69 ? -22.536 6.783 13.172 1.00 94.00 69 GLN A N 1
ATOM 563 C CA . GLN A 1 69 ? -23.304 6.883 11.926 1.00 94.00 69 GLN A CA 1
ATOM 564 C C . GLN A 1 69 ? -22.933 5.779 10.935 1.00 94.00 69 GLN A C 1
ATOM 566 O O . GLN A 1 69 ? -23.814 5.142 10.357 1.00 94.00 69 GLN A O 1
ATOM 571 N N . THR A 1 70 ? -21.637 5.515 10.749 1.00 94.06 70 THR A N 1
ATOM 572 C CA . THR A 1 70 ? -21.197 4.432 9.856 1.00 94.06 70 THR A CA 1
ATOM 573 C C . THR A 1 70 ? -21.646 3.068 10.363 1.00 94.06 70 THR A C 1
ATOM 575 O O . THR A 1 70 ? -22.016 2.223 9.552 1.00 94.06 70 THR A O 1
ATOM 578 N N . GLU A 1 71 ? -21.681 2.860 11.680 1.00 95.19 71 GLU A N 1
ATOM 579 C CA . GLU A 1 71 ? -22.232 1.644 12.271 1.00 95.19 71 GLU A CA 1
ATOM 580 C C . GLU A 1 71 ? -23.736 1.521 12.018 1.00 95.19 71 GLU A C 1
ATOM 582 O O . GLU A 1 71 ? -24.195 0.475 11.574 1.00 95.19 71 GLU A O 1
ATOM 587 N N . GLN A 1 72 ? -24.513 2.591 12.187 1.00 94.50 72 GLN A N 1
ATOM 588 C CA . GLN A 1 72 ? -25.946 2.571 11.875 1.00 94.50 72 GLN A CA 1
ATOM 589 C C . GLN A 1 72 ? -26.226 2.272 10.395 1.00 94.50 72 GLN A C 1
ATOM 591 O O . GLN A 1 72 ? -27.187 1.577 10.073 1.00 94.50 72 GLN A O 1
ATOM 596 N N . TRP A 1 73 ? -25.401 2.794 9.484 1.00 94.25 73 TRP A N 1
ATOM 597 C CA . TRP A 1 73 ? -25.598 2.616 8.043 1.00 94.25 73 TRP A CA 1
ATOM 598 C C . TRP A 1 73 ? -25.127 1.258 7.538 1.00 94.25 73 TRP A C 1
ATOM 600 O O . TRP A 1 73 ? -25.757 0.668 6.660 1.00 94.25 73 TRP A O 1
ATOM 610 N N . LEU A 1 74 ? -23.988 0.785 8.041 1.00 94.75 74 LEU A N 1
ATOM 611 C CA . LEU A 1 74 ? -23.301 -0.379 7.490 1.00 94.75 74 LEU A CA 1
ATOM 612 C C . LEU A 1 74 ? -23.429 -1.612 8.367 1.00 94.75 74 LEU A C 1
ATOM 614 O O . LEU A 1 74 ? -23.214 -2.708 7.847 1.00 94.75 74 LEU A O 1
ATOM 618 N N . ASN A 1 75 ? -23.784 -1.451 9.645 1.00 94.88 75 ASN A N 1
ATOM 619 C CA . ASN A 1 75 ? -23.855 -2.500 10.659 1.00 94.88 75 ASN A CA 1
ATOM 620 C C . ASN A 1 75 ? -22.590 -3.373 10.622 1.00 94.88 75 ASN A C 1
ATOM 622 O O . ASN A 1 75 ? -22.664 -4.591 10.446 1.00 94.88 75 ASN A O 1
ATOM 626 N N . TRP A 1 76 ? -21.414 -2.735 10.645 1.00 94.56 76 TRP A N 1
ATOM 627 C CA . TRP A 1 76 ? -20.126 -3.423 10.539 1.00 94.56 76 TRP A CA 1
ATOM 628 C C . TRP A 1 76 ? -19.784 -4.165 11.836 1.00 94.56 76 TRP A C 1
ATOM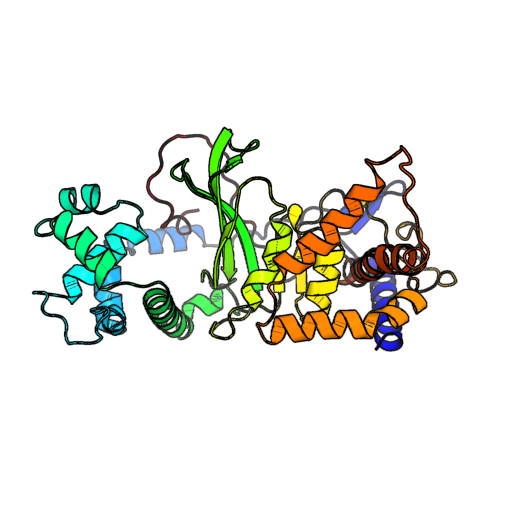 630 O O . TRP A 1 76 ? -19.042 -5.145 11.799 1.00 94.56 76 TRP A O 1
ATOM 640 N N . SER A 1 77 ? -20.384 -3.794 12.968 1.00 92.75 77 SER A N 1
ATOM 641 C CA . SER A 1 77 ? -20.189 -4.487 14.243 1.00 92.75 77 SER A CA 1
ATOM 642 C C . SER A 1 77 ? -20.721 -5.924 14.249 1.00 92.75 77 SER A C 1
ATOM 644 O O . SER A 1 77 ? -20.294 -6.723 15.079 1.00 92.75 77 SER A O 1
ATOM 646 N N . ARG A 1 78 ? -21.567 -6.308 13.278 1.00 91.56 78 ARG A N 1
ATOM 647 C CA . ARG A 1 78 ? -22.056 -7.691 13.099 1.00 91.56 78 ARG A CA 1
ATOM 648 C C . ARG A 1 78 ? -20.949 -8.735 12.945 1.00 91.56 78 ARG A C 1
ATOM 650 O O . ARG A 1 78 ? -21.188 -9.912 13.193 1.00 91.56 78 ARG A O 1
ATOM 657 N N . PHE A 1 79 ? -19.770 -8.327 12.471 1.00 91.94 79 PHE A N 1
ATOM 658 C CA . PHE A 1 79 ? -18.623 -9.227 12.323 1.00 91.94 79 PHE A CA 1
ATOM 659 C C . PHE A 1 79 ? -17.941 -9.501 13.668 1.00 91.94 79 PHE A C 1
ATOM 661 O O . PHE A 1 79 ? -17.168 -10.450 13.797 1.00 91.94 79 PHE A O 1
ATOM 668 N N . PHE A 1 80 ? -18.231 -8.690 14.684 1.00 92.06 80 PHE A N 1
ATOM 669 C CA . PHE A 1 80 ? -17.684 -8.827 16.022 1.00 92.06 80 PHE A CA 1
ATOM 670 C C . PHE A 1 80 ? -18.587 -9.683 16.901 1.00 92.06 80 PHE A C 1
ATOM 672 O O . PHE A 1 80 ? -19.806 -9.719 16.769 1.00 92.06 80 PHE A O 1
ATOM 679 N N . GLY A 1 81 ? -17.966 -10.392 17.838 1.00 89.62 81 GLY A N 1
ATOM 680 C CA . GLY A 1 81 ? -18.678 -11.331 18.697 1.00 89.62 81 GLY A CA 1
ATOM 681 C C . GLY A 1 81 ? -17.729 -12.332 19.337 1.00 89.62 81 GLY A C 1
ATOM 682 O O . GLY A 1 81 ? -16.578 -12.419 18.905 1.00 89.62 81 GLY A O 1
ATOM 683 N N . PRO A 1 82 ? -18.181 -13.097 20.339 1.00 87.44 82 PRO A N 1
ATOM 684 C CA . PRO A 1 82 ? -17.359 -14.077 21.035 1.00 87.44 82 PRO A CA 1
ATOM 685 C C . PRO A 1 82 ? -16.628 -15.025 20.078 1.00 87.44 82 PRO A C 1
ATOM 687 O O . PRO A 1 82 ? -17.158 -15.407 19.032 1.00 87.44 82 PRO A O 1
ATOM 690 N N . LEU A 1 83 ? -15.429 -15.472 20.459 1.00 81.75 83 LEU A N 1
ATOM 691 C CA . LEU A 1 83 ? -14.696 -16.516 19.724 1.00 81.75 83 LEU A CA 1
ATOM 692 C C . LEU A 1 83 ? -15.499 -17.817 19.569 1.00 81.75 83 LEU A C 1
ATOM 694 O O . LEU A 1 83 ? -15.308 -18.542 18.601 1.00 81.75 83 LEU A O 1
ATOM 698 N N . SER A 1 84 ? -16.423 -18.095 20.492 1.00 79.00 84 SER A N 1
ATOM 699 C CA . SER A 1 84 ? -17.302 -19.267 20.444 1.00 79.00 84 SER A CA 1
ATOM 700 C C . SER A 1 84 ? -18.393 -19.195 19.368 1.00 79.00 84 SER A C 1
ATOM 702 O O . SER A 1 84 ? -19.054 -20.198 19.124 1.00 79.00 84 SER A O 1
ATOM 704 N N . GLY A 1 85 ? -18.624 -18.029 18.751 1.00 73.44 85 GLY A N 1
ATOM 705 C CA . GLY A 1 85 ? -19.690 -17.829 17.761 1.00 73.44 85 GLY A CA 1
ATOM 706 C C . GLY A 1 85 ? -21.103 -17.745 18.352 1.00 73.44 85 GLY A C 1
ATOM 707 O O . GLY A 1 85 ? -22.075 -17.616 17.611 1.00 73.44 85 GLY A O 1
ATOM 708 N N . HIS A 1 86 ? -21.241 -17.801 19.679 1.00 75.94 86 HIS A N 1
ATOM 709 C CA . HIS A 1 86 ? -22.519 -17.587 20.354 1.00 75.94 86 HIS A CA 1
ATOM 710 C C . HIS A 1 86 ? -22.915 -16.107 20.381 1.00 75.94 86 HIS A C 1
ATOM 712 O O . HIS A 1 86 ? -22.072 -15.218 20.266 1.00 75.94 86 HIS A O 1
ATOM 718 N N . ALA A 1 87 ? -24.208 -15.849 20.599 1.00 72.19 87 ALA A N 1
ATOM 719 C CA . ALA A 1 87 ? -24.718 -14.496 20.775 1.00 72.19 87 ALA A CA 1
ATOM 720 C C . ALA A 1 87 ? -24.004 -13.772 21.929 1.00 72.19 87 ALA A C 1
ATOM 722 O O . ALA A 1 87 ? -23.791 -14.328 23.013 1.00 72.19 87 ALA A O 1
ATOM 723 N N . THR A 1 88 ? -23.646 -12.515 21.678 1.00 75.62 88 THR A N 1
ATOM 724 C CA . THR A 1 88 ? -23.009 -11.630 22.650 1.00 75.62 88 THR A CA 1
ATOM 725 C C . THR A 1 88 ? -23.912 -11.426 23.867 1.00 75.62 88 THR A C 1
ATOM 727 O O . THR A 1 88 ? -25.072 -11.053 23.729 1.00 75.62 88 THR A O 1
ATOM 730 N N . LYS A 1 89 ? -23.358 -11.622 25.070 1.00 78.44 89 LYS A N 1
ATOM 731 C CA . LYS A 1 89 ? -24.030 -11.329 26.352 1.00 78.44 89 LYS A CA 1
ATOM 732 C C . LYS A 1 89 ? -23.685 -9.944 26.918 1.00 78.44 89 LYS A C 1
ATOM 734 O O . LYS A 1 89 ? -23.984 -9.667 28.072 1.00 78.44 89 LYS A O 1
ATOM 739 N N . LEU A 1 90 ? -22.994 -9.109 26.141 1.00 80.31 90 LEU A N 1
ATOM 740 C CA . LEU A 1 90 ? -22.638 -7.752 26.549 1.00 80.31 90 LEU A CA 1
ATOM 741 C C . LEU A 1 90 ? -23.881 -6.866 26.519 1.00 80.31 90 LEU A C 1
ATOM 743 O O . LEU A 1 90 ? -24.585 -6.818 25.510 1.00 80.31 90 LEU A O 1
ATOM 747 N N . GLU A 1 91 ? -24.094 -6.122 27.597 1.00 76.44 91 GLU A N 1
ATOM 748 C CA . GLU A 1 91 ? -25.034 -5.006 27.607 1.00 76.44 91 GLU A CA 1
ATOM 749 C C . GLU A 1 91 ? -24.511 -3.904 26.680 1.00 76.44 91 GLU A C 1
ATOM 751 O O . GLU A 1 91 ? -23.350 -3.507 26.794 1.00 76.44 91 GLU A O 1
ATOM 756 N N . ASP A 1 92 ? -25.353 -3.444 25.755 1.00 83.88 92 ASP A N 1
ATOM 757 C CA . ASP A 1 92 ? -25.016 -2.446 24.732 1.00 83.88 92 ASP A CA 1
ATOM 758 C C . ASP A 1 92 ? -23.730 -2.771 23.940 1.00 83.88 92 ASP A C 1
ATOM 760 O O . ASP A 1 92 ? -22.728 -2.050 23.941 1.00 83.88 92 ASP A O 1
ATOM 764 N N . ALA A 1 93 ? -23.740 -3.929 23.274 1.00 86.81 93 ALA A N 1
ATOM 765 C CA . ALA A 1 93 ? -22.597 -4.417 22.506 1.00 86.81 93 ALA A CA 1
ATOM 766 C C . ALA A 1 93 ? -22.130 -3.425 21.424 1.00 86.81 93 ALA A C 1
ATOM 768 O O . ALA A 1 93 ? -20.927 -3.271 21.219 1.00 86.81 93 ALA A O 1
ATOM 769 N N . ILE A 1 94 ? -23.064 -2.731 20.764 1.00 90.19 94 ILE A N 1
ATOM 770 C CA . ILE A 1 94 ? -22.761 -1.796 19.674 1.00 90.19 94 ILE A CA 1
ATOM 771 C C . ILE A 1 94 ? -21.953 -0.609 20.202 1.00 90.19 94 ILE A C 1
ATOM 773 O O . ILE A 1 94 ? -20.881 -0.325 19.665 1.00 90.19 94 ILE A O 1
ATOM 777 N N . ALA A 1 95 ? -22.400 0.036 21.287 1.00 89.62 95 ALA A N 1
ATOM 778 C CA . ALA A 1 95 ? -21.660 1.146 21.882 1.00 89.62 95 ALA A CA 1
ATOM 779 C C . ALA A 1 95 ? -20.248 0.721 22.310 1.00 89.62 95 ALA A C 1
ATOM 781 O O . ALA A 1 95 ? -19.278 1.445 22.071 1.00 89.62 95 ALA A O 1
ATOM 782 N N . ARG A 1 96 ? -20.101 -0.492 22.864 1.00 89.62 96 ARG A N 1
ATOM 783 C CA . ARG A 1 96 ? -18.785 -1.044 23.224 1.00 89.62 96 ARG A CA 1
ATOM 784 C C . ARG A 1 96 ? -17.892 -1.239 22.005 1.00 89.62 96 ARG A C 1
ATOM 786 O O . ARG A 1 96 ? -16.717 -0.899 22.075 1.00 89.62 96 ARG A O 1
ATOM 793 N N . TYR A 1 97 ? -18.418 -1.757 20.897 1.00 92.88 97 TYR A N 1
ATOM 794 C CA . TYR A 1 97 ? -17.643 -1.940 19.669 1.00 92.88 97 TYR A CA 1
ATOM 795 C C . TYR A 1 97 ? -17.238 -0.615 19.021 1.00 92.88 97 TYR A C 1
ATOM 797 O O . TYR A 1 97 ? -16.100 -0.490 18.570 1.00 92.88 97 TYR A O 1
ATOM 805 N N . VAL A 1 98 ? -18.110 0.395 19.037 1.00 93.25 98 VAL A N 1
ATOM 806 C CA . VAL A 1 98 ? -17.778 1.754 18.579 1.00 93.25 98 VAL A CA 1
ATOM 807 C C . VAL A 1 98 ? -16.685 2.374 19.452 1.00 93.25 98 VAL A C 1
ATOM 809 O O . VAL A 1 98 ? -15.687 2.875 18.929 1.00 93.25 98 VAL A O 1
ATOM 812 N N . ALA A 1 99 ? -16.809 2.272 20.779 1.00 91.69 99 ALA A N 1
ATOM 813 C CA . ALA A 1 99 ? -15.781 2.735 21.709 1.00 91.69 99 ALA A CA 1
ATOM 814 C C . ALA A 1 99 ? -14.449 1.997 21.507 1.00 91.69 99 ALA A C 1
ATOM 816 O O . ALA A 1 99 ? -13.382 2.600 21.608 1.00 91.69 99 ALA A O 1
ATOM 817 N N . LEU A 1 100 ? -14.496 0.704 21.179 1.00 92.25 100 LEU A N 1
ATOM 818 C CA . LEU A 1 100 ? -13.319 -0.106 20.886 1.00 92.25 100 LEU A CA 1
ATOM 819 C C . LEU A 1 100 ? -12.621 0.331 19.591 1.00 92.25 100 LEU A C 1
ATOM 821 O O . LEU A 1 100 ? -11.399 0.495 19.577 1.00 92.25 100 LEU A O 1
ATOM 825 N N . ALA A 1 101 ? -13.393 0.556 18.524 1.00 92.25 101 ALA A N 1
ATOM 826 C CA . ALA A 1 101 ? -12.886 1.053 17.250 1.00 92.25 101 ALA A CA 1
ATOM 827 C C . ALA A 1 101 ? -12.216 2.423 17.425 1.00 92.25 101 ALA A C 1
ATOM 829 O O . ALA A 1 101 ? -11.114 2.633 16.926 1.00 92.25 101 ALA A O 1
ATOM 830 N N . PHE A 1 102 ? -12.819 3.316 18.213 1.00 92.25 102 PHE A N 1
ATOM 831 C CA . PHE A 1 102 ? -12.212 4.595 18.583 1.00 92.25 102 PHE A CA 1
ATOM 832 C C . PHE A 1 102 ? -10.933 4.413 19.423 1.00 92.25 102 PHE A C 1
ATOM 834 O O . PHE A 1 102 ? -9.890 4.980 19.105 1.00 92.25 102 PHE A O 1
ATOM 841 N N . CYS A 1 103 ? -10.982 3.570 20.458 1.00 92.19 103 CYS A N 1
ATOM 842 C CA . CYS A 1 103 ? -9.871 3.292 21.372 1.00 92.19 103 CYS A CA 1
ATOM 843 C C . CYS A 1 103 ? -8.593 2.861 20.643 1.00 92.19 103 CYS A C 1
ATOM 845 O O . CYS A 1 103 ? -7.517 3.429 20.859 1.00 92.19 103 CYS A O 1
ATOM 847 N N . TYR A 1 104 ? -8.709 1.825 19.809 1.00 89.25 104 TYR A N 1
ATOM 848 C CA . TYR A 1 104 ? -7.567 1.233 19.117 1.00 89.25 104 TYR A CA 1
ATOM 849 C C . TYR A 1 104 ? -7.272 1.919 17.782 1.00 89.25 104 TYR A C 1
ATOM 851 O O . TYR A 1 104 ? -6.103 2.067 17.439 1.00 89.25 104 TYR A O 1
ATOM 859 N N . GLY A 1 105 ? -8.288 2.420 17.072 1.00 86.81 105 GLY A N 1
ATOM 860 C CA . GLY A 1 105 ? -8.106 3.175 15.830 1.00 86.81 105 GLY A CA 1
ATOM 861 C C . GLY A 1 105 ? -7.370 4.500 16.040 1.00 86.81 105 GLY A C 1
ATOM 862 O O . GLY A 1 105 ? -6.518 4.865 15.236 1.00 86.81 105 GLY A O 1
ATOM 863 N N . CYS A 1 106 ? -7.615 5.186 17.161 1.00 85.12 106 CYS A N 1
ATOM 864 C CA . CYS A 1 106 ? -6.895 6.411 17.522 1.00 85.12 106 CYS A CA 1
ATOM 865 C C . CYS A 1 106 ? -5.594 6.163 18.301 1.00 85.12 106 CYS A C 1
ATOM 867 O O . CYS A 1 106 ? -4.957 7.124 18.728 1.00 85.12 106 CYS A O 1
ATOM 869 N N . ASN A 1 107 ? -5.200 4.901 18.508 1.00 83.12 107 ASN A N 1
ATOM 870 C CA . ASN A 1 107 ? -4.018 4.515 19.285 1.00 83.12 107 ASN A CA 1
ATOM 871 C C . ASN A 1 107 ? -3.978 5.108 20.717 1.00 83.12 107 ASN A C 1
ATOM 873 O O . ASN A 1 107 ? -2.910 5.367 21.268 1.00 83.12 107 ASN A O 1
ATOM 877 N N . LEU A 1 108 ? -5.144 5.332 21.335 1.00 86.69 108 LEU A N 1
ATOM 878 C CA . LEU A 1 108 ? -5.254 5.833 22.715 1.00 86.69 108 LEU A CA 1
ATOM 879 C C . LEU A 1 108 ? -5.019 4.713 23.736 1.00 86.69 108 LEU A C 1
ATOM 881 O O . LEU A 1 108 ? -4.465 4.920 24.819 1.00 86.69 108 LEU A O 1
ATOM 885 N N . GLY A 1 109 ? -5.484 3.513 23.388 1.00 87.12 109 GLY A N 1
ATOM 886 C CA . GLY A 1 109 ? -5.493 2.352 24.262 1.00 87.12 109 GLY A CA 1
ATOM 887 C C . GLY A 1 109 ? -6.560 2.424 25.371 1.00 87.12 109 GLY A C 1
ATOM 888 O O . GLY A 1 109 ? -7.144 3.484 25.636 1.00 87.12 109 GLY A O 1
ATOM 889 N N . PRO A 1 110 ? -6.830 1.297 26.062 1.00 89.50 110 PRO A N 1
ATOM 890 C CA . PRO A 1 110 ? -7.966 1.185 26.983 1.00 89.50 110 PRO A CA 1
ATOM 891 C C . PRO A 1 110 ? -7.925 2.162 28.160 1.00 89.50 110 PRO A C 1
ATOM 893 O O . PRO A 1 110 ? -8.960 2.632 28.620 1.00 89.50 110 PRO A O 1
ATOM 896 N N . SER A 1 111 ? -6.726 2.470 28.664 1.00 89.31 111 SER A N 1
ATOM 897 C CA . SER A 1 111 ? -6.556 3.312 29.852 1.00 89.31 111 SER A CA 1
ATOM 898 C C . SER A 1 111 ? -6.873 4.782 29.585 1.00 89.31 111 SER A C 1
ATOM 900 O O . SER A 1 111 ? -7.498 5.416 30.427 1.00 89.31 111 SER A O 1
ATOM 902 N N . GLN A 1 112 ? -6.435 5.328 28.445 1.00 88.00 112 GLN A N 1
ATOM 903 C CA . GLN A 1 112 ? -6.736 6.720 28.094 1.00 88.00 112 GLN A CA 1
ATOM 904 C C . GLN A 1 112 ? -8.185 6.853 27.639 1.00 88.00 112 GLN A C 1
ATOM 906 O O . GLN A 1 112 ? -8.884 7.751 28.090 1.00 88.00 112 GLN A O 1
ATOM 911 N N . THR A 1 113 ? -8.674 5.893 26.854 1.00 90.38 113 THR A N 1
ATOM 912 C CA . THR A 1 113 ? -10.071 5.869 26.407 1.00 90.38 113 THR A CA 1
ATOM 913 C C . THR A 1 113 ? -11.046 5.884 27.585 1.00 90.38 113 THR A C 1
ATOM 915 O O . THR A 1 113 ? -11.952 6.708 27.605 1.00 90.38 113 THR A O 1
ATOM 918 N N . ALA A 1 114 ? -10.823 5.054 28.610 1.00 90.12 114 ALA A N 1
ATOM 919 C CA . ALA A 1 114 ? -11.663 5.025 29.812 1.00 90.12 114 ALA A CA 1
ATOM 920 C C . ALA A 1 114 ? -11.613 6.324 30.644 1.00 90.12 114 ALA A C 1
ATOM 922 O O . ALA A 1 114 ? -12.504 6.580 31.445 1.00 90.12 114 ALA A O 1
ATOM 923 N N . ARG A 1 115 ? -10.568 7.149 30.487 1.00 88.75 115 ARG A N 1
ATOM 924 C CA . ARG A 1 115 ? -10.494 8.482 31.112 1.00 88.75 115 ARG A CA 1
ATOM 925 C C . ARG A 1 115 ? -11.214 9.546 30.290 1.00 88.75 115 ARG A C 1
ATOM 927 O O . ARG A 1 115 ? -11.686 10.524 30.858 1.00 88.75 115 ARG A O 1
ATOM 934 N N . SER A 1 116 ? -11.258 9.373 28.972 1.00 86.56 116 SER A N 1
ATOM 935 C CA . SER A 1 116 ? -11.863 10.322 28.036 1.00 86.56 116 SER A CA 1
ATOM 936 C C . SER A 1 116 ? -13.355 10.079 27.802 1.00 86.56 116 SER A C 1
ATOM 938 O O . SER A 1 116 ? -14.056 11.013 27.426 1.00 86.56 116 SER A O 1
ATOM 940 N N . LEU A 1 117 ? -13.842 8.853 28.011 1.00 84.94 117 LEU A N 1
ATOM 941 C CA . LEU A 1 117 ? -15.235 8.464 27.793 1.00 84.94 117 LEU A CA 1
ATOM 942 C C . LEU A 1 117 ? -15.922 8.080 29.101 1.00 84.94 117 LEU A C 1
ATOM 944 O O . LEU A 1 117 ? -15.440 7.239 29.857 1.00 84.94 117 LEU A O 1
ATOM 948 N N . THR A 1 118 ? -17.087 8.673 29.345 1.00 80.88 118 THR A N 1
ATOM 949 C CA . THR A 1 118 ? -17.957 8.311 30.464 1.00 80.88 118 THR A CA 1
ATOM 950 C C . THR A 1 118 ? -18.660 6.980 30.189 1.00 80.88 118 THR A C 1
ATOM 952 O O . THR A 1 118 ? -19.096 6.711 29.074 1.00 80.88 118 THR A O 1
ATOM 955 N N . GLY A 1 119 ? -18.774 6.131 31.215 1.00 81.19 119 GLY A N 1
ATOM 956 C CA . GLY A 1 119 ? -19.475 4.843 31.115 1.00 81.19 119 GLY A CA 1
ATOM 957 C C . GLY A 1 119 ? -18.663 3.695 30.502 1.00 81.19 119 GLY A C 1
ATOM 958 O O . GLY A 1 119 ? -19.222 2.629 30.267 1.00 81.19 119 GLY A O 1
ATOM 959 N N . VAL A 1 120 ? -17.359 3.879 30.266 1.00 84.56 120 VAL A N 1
ATOM 960 C CA . VAL A 1 120 ? -16.483 2.843 29.702 1.00 84.56 120 VAL A CA 1
ATOM 961 C C . VAL A 1 120 ? -15.341 2.523 30.665 1.00 84.56 120 VAL A C 1
ATOM 963 O O . VAL A 1 120 ? -14.529 3.389 30.985 1.00 84.56 120 VAL A O 1
ATOM 966 N N . GLU A 1 121 ? -15.231 1.266 31.105 1.00 87.56 121 GLU A N 1
ATOM 967 C CA . GLU A 1 121 ? -14.118 0.823 31.950 1.00 87.56 121 GLU A CA 1
ATOM 968 C C . GLU A 1 121 ? -12.948 0.270 31.116 1.00 87.56 121 GLU A C 1
ATOM 970 O O . GLU A 1 121 ? -13.121 -0.439 30.122 1.00 87.56 121 GLU A O 1
ATOM 975 N N . ARG A 1 122 ? -11.713 0.525 31.569 1.00 90.81 122 ARG A N 1
ATOM 976 C CA . ARG A 1 122 ? -10.486 -0.037 30.976 1.00 90.81 122 ARG A CA 1
ATOM 977 C C . ARG A 1 122 ? -10.547 -1.565 30.856 1.00 90.81 122 ARG A C 1
ATOM 979 O O . ARG A 1 122 ? -10.115 -2.113 29.839 1.00 90.81 122 ARG A O 1
ATOM 986 N N . ARG A 1 123 ? -10.991 -2.255 31.918 1.00 88.69 123 ARG A N 1
ATOM 987 C CA . ARG A 1 123 ? -11.024 -3.727 31.964 1.00 88.69 123 ARG A CA 1
ATOM 988 C C . ARG A 1 123 ? -11.966 -4.280 30.905 1.00 88.69 123 ARG A C 1
ATOM 990 O O . ARG A 1 123 ? -11.573 -5.197 30.190 1.00 88.69 123 ARG A O 1
ATOM 997 N N . ASP A 1 124 ? -13.121 -3.650 30.745 1.00 87.75 124 ASP A N 1
ATOM 998 C CA . ASP A 1 124 ? -14.116 -4.037 29.752 1.00 87.75 124 ASP A CA 1
ATOM 999 C C . ASP A 1 124 ? -13.584 -3.883 28.329 1.00 87.75 124 ASP A C 1
ATOM 1001 O O . ASP A 1 124 ? -13.631 -4.839 27.560 1.00 87.75 124 ASP A O 1
ATOM 1005 N N . LEU A 1 125 ? -12.994 -2.732 27.986 1.00 90.19 125 LEU A N 1
ATOM 1006 C CA . LEU A 1 125 ? -12.397 -2.522 26.660 1.00 90.19 125 LEU A CA 1
ATOM 1007 C C . LEU A 1 125 ? -11.332 -3.575 26.338 1.00 90.19 125 LEU A C 1
ATOM 1009 O O . LEU A 1 125 ? -11.336 -4.166 25.259 1.00 90.19 125 LEU A O 1
ATOM 1013 N N . SER A 1 126 ? -10.431 -3.840 27.287 1.00 90.81 126 SER A N 1
ATOM 1014 C CA . SER A 1 126 ? -9.378 -4.838 27.094 1.00 90.81 126 SER A CA 1
ATOM 1015 C C . SER A 1 126 ? -9.951 -6.247 26.940 1.00 90.81 126 SER A C 1
ATOM 1017 O O . SER A 1 126 ? -9.459 -7.017 26.115 1.00 90.81 126 SER A O 1
ATOM 1019 N N . TRP A 1 127 ? -10.968 -6.595 27.730 1.00 91.25 127 TRP A N 1
ATOM 1020 C CA . TRP A 1 127 ? -11.593 -7.912 27.687 1.00 91.25 127 TRP A CA 1
ATOM 1021 C C . TRP A 1 127 ? -12.335 -8.122 26.366 1.00 91.25 127 TRP A C 1
ATOM 1023 O O . TRP A 1 127 ? -12.115 -9.135 25.701 1.00 91.25 127 TRP A O 1
ATOM 1033 N N . VAL A 1 128 ? -13.139 -7.144 25.935 1.00 90.81 128 VAL A N 1
ATOM 1034 C CA . VAL A 1 128 ? -13.876 -7.207 24.665 1.00 90.81 128 VAL A CA 1
ATOM 1035 C C . VAL A 1 128 ? -12.908 -7.305 23.489 1.00 90.81 128 VAL A C 1
ATOM 1037 O O . VAL A 1 128 ? -13.114 -8.151 22.623 1.00 90.81 128 VAL A O 1
ATOM 1040 N N . ASN A 1 129 ? -11.812 -6.536 23.477 1.00 90.81 129 ASN A N 1
ATOM 1041 C CA . ASN A 1 129 ? -10.804 -6.652 22.420 1.00 90.81 129 ASN A CA 1
ATOM 1042 C C . ASN A 1 129 ? -10.243 -8.076 22.303 1.00 90.81 129 ASN A C 1
ATOM 1044 O O . ASN A 1 129 ? -10.150 -8.616 21.210 1.00 90.81 129 ASN A O 1
ATOM 1048 N N . GLN A 1 130 ? -9.892 -8.695 23.432 1.00 90.31 130 GLN A N 1
ATOM 1049 C CA . GLN A 1 130 ? -9.257 -10.017 23.453 1.00 90.31 130 GLN A CA 1
ATOM 1050 C C . GLN A 1 130 ? -10.212 -11.163 23.096 1.00 90.31 130 GLN A C 1
ATOM 1052 O O . GLN A 1 130 ? -9.766 -12.188 22.590 1.00 90.31 130 GLN A O 1
ATOM 1057 N N . HIS A 1 131 ? -11.510 -11.016 23.376 1.00 89.69 131 HIS A N 1
ATOM 1058 C CA . HIS A 1 131 ? -12.474 -12.114 23.248 1.00 89.69 131 HIS A CA 1
ATOM 1059 C C . HIS A 1 131 ? -13.432 -11.958 22.066 1.00 89.69 131 HIS A C 1
ATOM 1061 O O . HIS A 1 131 ? -14.064 -12.938 21.667 1.00 89.69 131 HIS A O 1
ATOM 1067 N N . HIS A 1 132 ? -13.631 -10.737 21.560 1.00 91.69 132 HIS A N 1
ATOM 1068 C CA . HIS A 1 132 ? -14.637 -10.463 20.533 1.00 91.69 132 HIS A CA 1
ATOM 1069 C C . HIS A 1 132 ? -14.040 -10.039 19.186 1.00 91.69 132 HIS A C 1
ATOM 1071 O O . HIS A 1 132 ? -14.731 -10.141 18.168 1.00 91.69 132 HIS A O 1
ATOM 1077 N N . ILE A 1 133 ? -12.779 -9.598 19.168 1.00 91.69 133 ILE A N 1
ATOM 1078 C CA . ILE A 1 133 ? -12.096 -9.093 17.975 1.00 91.69 133 ILE A CA 1
ATOM 1079 C C . ILE A 1 133 ? -10.952 -10.030 17.592 1.00 91.69 133 ILE A C 1
ATOM 1081 O O . ILE A 1 133 ? -10.156 -10.437 18.433 1.00 91.69 133 ILE A O 1
ATOM 1085 N N . THR A 1 134 ? -10.872 -10.358 16.305 1.00 91.19 134 THR A N 1
ATOM 1086 C CA . THR A 1 134 ? -9.739 -11.064 15.694 1.00 91.19 134 THR A CA 1
ATOM 1087 C C . THR A 1 134 ? -9.317 -10.330 14.426 1.00 91.19 134 THR A C 1
ATOM 1089 O O . THR A 1 134 ? -10.065 -9.482 13.932 1.00 91.19 134 THR A O 1
ATOM 1092 N N . GLU A 1 135 ? -8.134 -10.642 13.895 1.00 88.00 135 GLU A N 1
ATOM 1093 C CA . GLU A 1 135 ? -7.644 -10.048 12.643 1.00 88.00 135 GLU A CA 1
ATOM 1094 C C . GLU A 1 135 ? -8.622 -10.308 11.489 1.00 88.00 135 GLU A C 1
ATOM 1096 O O . GLU A 1 135 ? -8.977 -9.385 10.765 1.00 88.00 135 GLU A O 1
ATOM 1101 N N . GLU A 1 136 ? -9.154 -11.526 11.384 1.00 88.50 136 GLU A N 1
ATOM 1102 C CA . GLU A 1 136 ? -10.094 -11.904 10.326 1.00 88.50 136 GLU A CA 1
ATOM 1103 C C . GLU A 1 136 ? -11.397 -11.101 10.419 1.00 88.50 136 GLU A C 1
ATOM 1105 O O . GLU A 1 136 ? -11.921 -10.627 9.414 1.00 88.50 136 GLU A O 1
ATOM 1110 N N . LYS A 1 137 ? -11.913 -10.895 11.638 1.00 91.81 137 LYS A N 1
ATOM 1111 C CA . LYS A 1 137 ? -13.124 -10.093 11.862 1.00 91.81 137 LYS A CA 1
ATOM 1112 C C . LYS A 1 137 ? -12.899 -8.615 11.540 1.00 91.81 137 LYS A C 1
ATOM 1114 O O . LYS A 1 137 ? -13.809 -7.957 11.037 1.00 91.81 137 LYS A O 1
ATOM 1119 N N . LEU A 1 138 ? -11.707 -8.090 11.836 1.00 90.12 138 LEU A N 1
ATOM 1120 C CA . LEU A 1 138 ? -11.323 -6.726 11.468 1.00 90.12 138 LEU A CA 1
ATOM 1121 C C . LEU A 1 138 ? -11.213 -6.574 9.952 1.00 90.12 138 LEU A C 1
ATOM 1123 O O . LEU A 1 138 ? -11.755 -5.611 9.416 1.00 90.12 138 LEU A O 1
ATOM 1127 N N . ASP A 1 139 ? -10.585 -7.529 9.266 1.00 87.50 139 ASP A N 1
ATOM 1128 C CA . ASP A 1 139 ? -10.477 -7.536 7.805 1.00 87.50 139 ASP A CA 1
ATOM 1129 C C . ASP A 1 139 ? -11.873 -7.527 7.147 1.00 87.50 139 ASP A C 1
ATOM 1131 O O . ASP A 1 139 ? -12.113 -6.747 6.223 1.00 87.50 139 ASP A O 1
ATOM 1135 N N . GLU A 1 140 ? -12.836 -8.300 7.666 1.00 90.38 140 GLU A N 1
ATOM 1136 C CA . GLU A 1 140 ? -14.229 -8.291 7.188 1.00 90.38 140 GLU A CA 1
ATOM 1137 C C . GLU A 1 140 ? -14.946 -6.951 7.434 1.00 90.38 140 GLU A C 1
ATOM 1139 O O . GLU A 1 140 ? -15.627 -6.427 6.543 1.00 90.38 140 GLU A O 1
ATOM 1144 N N . ALA A 1 141 ? -14.768 -6.350 8.615 1.00 92.06 141 ALA A N 1
ATOM 1145 C CA . ALA A 1 141 ? -15.332 -5.036 8.919 1.00 92.06 141 ALA A CA 1
ATOM 1146 C C . ALA A 1 141 ? -14.732 -3.938 8.018 1.00 92.06 141 ALA A C 1
ATOM 1148 O O . ALA A 1 141 ? -15.472 -3.139 7.436 1.00 92.06 141 ALA A O 1
ATOM 1149 N N . ILE A 1 142 ? -13.407 -3.937 7.828 1.00 89.50 142 ILE A N 1
ATOM 1150 C CA . ILE A 1 142 ? -12.693 -3.018 6.929 1.00 89.50 142 ILE A CA 1
ATOM 1151 C C . ILE A 1 142 ? -13.182 -3.189 5.491 1.00 89.50 142 ILE A C 1
ATOM 1153 O O . ILE A 1 142 ? -13.449 -2.194 4.808 1.00 89.50 142 ILE A O 1
ATOM 1157 N N . ARG A 1 143 ? -13.340 -4.433 5.026 1.00 88.50 143 ARG A N 1
ATOM 1158 C CA . ARG A 1 143 ? -13.869 -4.737 3.693 1.00 88.50 143 ARG A CA 1
ATOM 1159 C C . ARG A 1 143 ? -15.275 -4.172 3.515 1.00 88.50 143 ARG A C 1
ATOM 1161 O O . ARG A 1 143 ? -15.524 -3.485 2.527 1.00 88.50 143 ARG A O 1
ATOM 1168 N N . CYS A 1 144 ? -16.162 -4.368 4.490 1.00 91.94 144 CYS A N 1
ATOM 1169 C CA . CYS A 1 144 ? -17.515 -3.810 4.466 1.00 91.94 144 CYS A CA 1
ATOM 1170 C C . CYS A 1 144 ? -17.515 -2.278 4.331 1.00 91.94 144 CYS A C 1
ATOM 1172 O O . CYS A 1 144 ? -18.239 -1.727 3.498 1.00 91.94 144 CYS A O 1
ATOM 1174 N N . VAL A 1 145 ? -16.688 -1.584 5.120 1.00 91.56 145 VAL A N 1
ATOM 1175 C CA . VAL A 1 145 ? -16.575 -0.117 5.062 1.00 91.56 145 VAL A CA 1
ATOM 1176 C C . VAL A 1 145 ? -15.990 0.338 3.722 1.00 91.56 145 VAL A C 1
ATOM 1178 O O . VAL A 1 145 ? -16.507 1.266 3.103 1.00 91.56 145 VAL A O 1
ATOM 1181 N N . THR A 1 146 ? -14.966 -0.356 3.227 1.00 89.44 146 THR A N 1
ATOM 1182 C CA . THR A 1 146 ? -14.290 -0.058 1.956 1.00 89.44 146 THR A CA 1
ATOM 1183 C C . THR A 1 146 ? -15.221 -0.242 0.756 1.00 89.44 146 THR A C 1
ATOM 1185 O O . THR A 1 146 ? -15.264 0.593 -0.149 1.00 89.44 146 THR A O 1
ATOM 1188 N N . GLU A 1 147 ? -16.007 -1.316 0.738 1.00 88.69 147 GLU A N 1
ATOM 1189 C CA . GLU A 1 147 ? -16.986 -1.583 -0.317 1.00 88.69 147 GLU A CA 1
ATOM 1190 C C . GLU A 1 147 ? -18.100 -0.539 -0.332 1.00 88.69 147 GLU A C 1
ATOM 1192 O O . GLU A 1 147 ? -18.494 -0.089 -1.409 1.00 88.69 147 GLU A O 1
ATOM 1197 N N . ALA A 1 148 ? -18.588 -0.118 0.838 1.00 91.12 148 ALA A N 1
ATOM 1198 C CA . ALA A 1 148 ? -19.558 0.966 0.934 1.00 91.12 148 ALA A CA 1
ATOM 1199 C C . ALA A 1 148 ? -18.968 2.302 0.465 1.00 91.12 148 ALA A C 1
ATOM 1201 O O . ALA A 1 148 ? -19.596 3.005 -0.325 1.00 91.12 148 ALA A O 1
ATOM 1202 N N . TYR A 1 149 ? -17.739 2.614 0.878 1.00 89.62 149 TYR A N 1
ATOM 1203 C CA . TYR A 1 149 ? -17.033 3.825 0.473 1.00 89.62 149 TYR A CA 1
ATOM 1204 C C . TYR A 1 149 ? -16.878 3.927 -1.056 1.00 89.62 149 TYR A C 1
ATOM 1206 O O . TYR A 1 149 ? -17.153 4.970 -1.649 1.00 89.62 149 TYR A O 1
ATOM 1214 N N . ASN A 1 150 ? -16.546 2.818 -1.724 1.00 86.75 150 ASN A N 1
ATOM 1215 C CA . ASN A 1 150 ? -16.397 2.763 -3.185 1.00 86.75 150 ASN A CA 1
ATOM 1216 C C . ASN A 1 150 ? -17.702 2.990 -3.972 1.00 86.75 150 ASN A C 1
ATOM 1218 O O . ASN A 1 150 ? -17.656 3.266 -5.177 1.00 86.75 150 ASN A O 1
ATOM 1222 N N . ARG A 1 151 ? -18.872 2.874 -3.329 1.00 89.25 151 ARG A N 1
ATOM 1223 C CA . ARG A 1 151 ? -20.163 3.154 -3.980 1.00 89.25 151 ARG A CA 1
ATOM 1224 C C . ARG A 1 151 ? -20.397 4.649 -4.161 1.00 89.25 151 ARG A C 1
ATOM 1226 O O . ARG A 1 151 ? -21.137 5.028 -5.067 1.00 89.25 151 ARG A O 1
ATOM 1233 N N . PHE A 1 152 ? -19.765 5.496 -3.350 1.00 89.56 152 PHE A N 1
ATOM 1234 C CA . PHE A 1 152 ? -19.926 6.939 -3.463 1.00 89.56 152 PHE A CA 1
ATOM 1235 C C . PHE A 1 152 ? -19.264 7.493 -4.728 1.00 89.56 152 PHE A C 1
ATOM 1237 O O . PHE A 1 152 ? -18.277 6.970 -5.248 1.00 89.56 152 PHE A O 1
ATOM 1244 N N . HIS A 1 153 ? -19.823 8.592 -5.233 1.00 89.00 153 HIS A N 1
ATOM 1245 C CA . HIS A 1 153 ? -19.274 9.298 -6.389 1.00 89.00 153 HIS A CA 1
ATOM 1246 C C . HIS A 1 153 ? -18.083 10.183 -6.014 1.00 89.00 153 HIS A C 1
ATOM 1248 O O . HIS A 1 153 ? -17.176 10.337 -6.825 1.00 89.00 153 HIS A O 1
ATOM 1254 N N . LEU A 1 154 ? -18.056 10.718 -4.787 1.00 88.75 154 LEU A N 1
ATOM 1255 C CA . LEU A 1 154 ? -17.026 11.661 -4.348 1.00 88.75 154 LEU A CA 1
ATOM 1256 C C . LEU A 1 154 ? -15.594 11.101 -4.481 1.00 88.75 154 LEU A C 1
ATOM 1258 O O . LEU A 1 154 ? -14.761 11.785 -5.076 1.00 88.75 154 LEU A O 1
ATOM 1262 N N . PRO A 1 155 ? -15.295 9.851 -4.064 1.00 88.38 155 PRO A N 1
ATOM 1263 C CA . PRO A 1 155 ? -13.941 9.315 -4.188 1.00 88.38 155 PRO A CA 1
ATOM 1264 C C . PRO A 1 155 ? -13.444 9.175 -5.629 1.00 88.38 155 PRO A C 1
ATOM 1266 O O . PRO A 1 155 ? -12.241 9.212 -5.881 1.00 88.38 155 PRO A O 1
ATOM 1269 N N . LYS A 1 156 ? -14.367 9.070 -6.592 1.00 87.75 156 LYS A N 1
ATOM 1270 C CA . LYS A 1 156 ? -14.046 8.931 -8.019 1.00 87.75 156 LYS A CA 1
ATOM 1271 C C . LYS A 1 156 ? -13.499 10.223 -8.633 1.00 87.75 156 LYS A C 1
ATOM 1273 O O . LYS A 1 156 ? -12.934 10.172 -9.720 1.00 87.75 156 LYS A O 1
ATOM 1278 N N . TYR A 1 157 ? -13.645 11.364 -7.952 1.00 88.06 157 TYR A N 1
ATOM 1279 C CA . TYR A 1 157 ? -13.001 12.617 -8.358 1.00 88.06 157 TYR A CA 1
ATOM 1280 C C . TYR A 1 157 ? -11.512 12.661 -7.996 1.00 88.06 157 TYR A C 1
ATOM 1282 O O . TYR A 1 157 ? -10.757 13.367 -8.662 1.00 88.06 157 TYR A O 1
ATOM 1290 N N . TRP A 1 158 ? -11.071 11.915 -6.976 1.00 86.38 158 TRP A N 1
ATOM 1291 C CA . TRP A 1 158 ? -9.649 11.821 -6.625 1.00 86.38 158 TRP A CA 1
ATOM 1292 C C . TRP A 1 158 ? -8.895 10.848 -7.528 1.00 86.38 158 TRP A C 1
ATOM 1294 O O . TRP A 1 158 ? -7.766 11.124 -7.934 1.00 86.38 158 TRP A O 1
ATOM 1304 N N . GLY A 1 159 ? -9.526 9.726 -7.874 1.00 85.44 159 GLY A N 1
ATOM 1305 C CA . GLY A 1 159 ? -8.862 8.671 -8.618 1.00 85.44 159 GLY A CA 1
ATOM 1306 C C . GLY A 1 159 ? -9.792 7.556 -9.073 1.00 85.44 159 GLY A C 1
ATOM 1307 O O . GLY A 1 159 ? -11.005 7.589 -8.882 1.00 85.44 159 GLY A O 1
ATOM 1308 N N . THR A 1 160 ? -9.200 6.548 -9.705 1.00 85.12 160 THR A N 1
ATOM 1309 C CA . THR A 1 160 ? -9.940 5.424 -10.311 1.00 85.12 160 THR A CA 1
ATOM 1310 C C . THR A 1 160 ? -9.873 4.139 -9.487 1.00 85.12 160 THR A C 1
ATOM 1312 O O . THR A 1 160 ? -10.514 3.155 -9.845 1.00 85.12 160 THR A O 1
ATOM 1315 N N . GLY A 1 161 ? -9.073 4.109 -8.420 1.00 83.69 161 GLY A N 1
ATOM 1316 C CA . GLY A 1 161 ? -8.743 2.914 -7.642 1.00 83.69 161 GLY A CA 1
ATOM 1317 C C . GLY A 1 161 ? -7.653 2.048 -8.283 1.00 83.69 161 GLY A C 1
ATOM 1318 O O . GLY A 1 161 ? -7.282 1.008 -7.742 1.00 83.69 161 GLY A O 1
ATOM 1319 N N . LYS A 1 162 ? -7.134 2.441 -9.455 1.00 87.56 162 LYS A N 1
ATOM 1320 C CA . LYS A 1 162 ? -6.143 1.662 -10.219 1.00 87.56 162 LYS A CA 1
ATOM 1321 C C . LYS A 1 162 ? -4.699 1.990 -9.857 1.00 87.56 162 LYS A C 1
ATOM 1323 O O . LYS A 1 162 ? -3.782 1.314 -10.332 1.00 87.56 162 LYS A O 1
ATOM 1328 N N . ARG A 1 163 ? -4.481 3.034 -9.061 1.00 88.56 163 ARG A N 1
ATOM 1329 C CA . ARG A 1 163 ? -3.158 3.501 -8.648 1.00 88.56 163 ARG A CA 1
ATOM 1330 C C . ARG A 1 163 ? -3.069 3.450 -7.133 1.00 88.56 163 ARG A C 1
ATOM 1332 O O . ARG A 1 163 ? -4.028 3.795 -6.456 1.00 88.56 163 ARG A O 1
ATOM 1339 N N . ALA A 1 164 ? -1.919 3.049 -6.615 1.00 88.25 164 ALA A N 1
ATOM 1340 C CA . ALA A 1 164 ? -1.622 3.123 -5.192 1.00 88.25 164 ALA A CA 1
ATOM 1341 C C . ALA A 1 164 ? -0.216 3.669 -4.961 1.00 88.25 164 ALA A C 1
ATOM 1343 O O . ALA A 1 164 ? 0.658 3.510 -5.809 1.00 88.25 164 ALA A O 1
ATOM 1344 N N . SER A 1 165 ? 0.004 4.298 -3.814 1.00 87.06 165 SER A N 1
ATOM 1345 C CA . SER A 1 165 ? 1.313 4.715 -3.328 1.00 87.06 165 SER A CA 1
ATOM 1346 C C . SER A 1 165 ? 1.697 3.877 -2.120 1.00 87.06 165 SER A C 1
ATOM 1348 O O . SER A 1 165 ? 0.882 3.689 -1.220 1.00 87.06 165 SER A O 1
ATOM 1350 N N . ALA A 1 166 ? 2.927 3.377 -2.113 1.00 85.56 166 ALA A N 1
ATOM 1351 C CA . ALA A 1 166 ? 3.482 2.585 -1.032 1.00 85.56 166 ALA A CA 1
ATOM 1352 C C . ALA A 1 166 ? 4.491 3.414 -0.230 1.00 85.56 166 ALA A C 1
ATOM 1354 O O . ALA A 1 166 ? 5.455 3.924 -0.812 1.00 85.56 166 ALA A O 1
ATOM 1355 N N . ASP A 1 167 ? 4.283 3.518 1.082 1.00 82.06 167 ASP A N 1
ATOM 1356 C CA . ASP A 1 167 ? 5.165 4.260 1.985 1.00 82.06 167 ASP A CA 1
ATOM 1357 C C . ASP A 1 167 ? 5.312 3.580 3.356 1.00 82.06 167 ASP A C 1
ATOM 1359 O O . ASP A 1 167 ? 4.404 2.900 3.844 1.00 82.06 167 ASP A O 1
ATOM 1363 N N . GLY A 1 168 ? 6.486 3.746 3.963 1.00 78.62 168 GLY A N 1
ATOM 1364 C CA . GLY A 1 168 ? 6.853 3.183 5.257 1.00 78.62 168 GLY A CA 1
ATOM 1365 C C . GLY A 1 168 ? 6.878 4.251 6.344 1.00 78.62 168 GLY A C 1
ATOM 1366 O O . GLY A 1 168 ? 7.652 5.202 6.280 1.00 78.62 168 GLY A O 1
ATOM 1367 N N . THR A 1 169 ? 6.076 4.073 7.392 1.00 78.12 169 THR A N 1
ATOM 1368 C CA . THR A 1 169 ? 6.102 4.936 8.583 1.00 78.12 169 THR A CA 1
ATOM 1369 C C . THR A 1 169 ? 6.643 4.157 9.774 1.00 78.12 169 THR A C 1
ATOM 1371 O O . THR A 1 169 ? 6.210 3.034 10.024 1.00 78.12 169 THR A O 1
ATOM 1374 N N . LYS A 1 170 ? 7.579 4.734 10.535 1.00 77.50 170 LYS A N 1
ATOM 1375 C CA . LYS A 1 170 ? 8.060 4.115 11.778 1.00 77.50 170 LYS A CA 1
ATOM 1376 C C . LYS A 1 170 ? 6.993 4.218 12.868 1.00 77.50 170 LYS A C 1
ATOM 1378 O O . LYS A 1 170 ? 6.475 5.298 13.131 1.00 77.50 170 LYS A O 1
ATOM 1383 N N . TRP A 1 171 ? 6.759 3.103 13.545 1.00 76.25 171 TRP A N 1
ATOM 1384 C CA . TRP A 1 171 ? 5.943 2.991 14.745 1.00 76.25 171 TRP A CA 1
ATOM 1385 C C . TRP A 1 171 ? 6.823 2.658 15.941 1.00 76.25 171 TRP A C 1
ATOM 1387 O O . TRP A 1 171 ? 7.686 1.780 15.864 1.00 76.25 171 TRP A O 1
ATOM 1397 N N . GLU A 1 172 ? 6.597 3.352 17.051 1.00 71.81 172 GLU A N 1
ATOM 1398 C CA . GLU A 1 172 ? 7.175 2.970 18.336 1.00 71.81 172 GLU A CA 1
ATOM 1399 C C . GLU A 1 172 ? 6.491 1.691 18.821 1.00 71.81 172 GLU A C 1
ATOM 1401 O O . GLU A 1 172 ? 5.266 1.577 18.818 1.00 71.81 172 GLU A O 1
ATOM 1406 N N . MET A 1 173 ? 7.293 0.697 19.191 1.00 73.19 173 MET A N 1
ATOM 1407 C CA . MET A 1 173 ? 6.814 -0.608 19.639 1.00 73.19 173 MET A CA 1
ATOM 1408 C C . MET A 1 173 ? 7.578 -1.019 20.893 1.00 73.19 173 MET A C 1
ATOM 1410 O O . MET A 1 173 ? 8.706 -0.580 21.109 1.00 73.19 173 MET A O 1
ATOM 1414 N N . TYR A 1 174 ? 6.987 -1.903 21.695 1.00 67.75 174 TYR A N 1
ATOM 1415 C CA . TYR A 1 174 ? 7.684 -2.514 22.824 1.00 67.75 174 TYR A CA 1
ATOM 1416 C C . TYR A 1 174 ? 8.927 -3.269 22.347 1.00 67.75 174 TYR A C 1
ATOM 1418 O O . TYR A 1 174 ? 8.826 -4.108 21.459 1.00 67.75 174 TYR A O 1
ATOM 1426 N N . GLU A 1 175 ? 10.082 -3.012 22.957 1.00 66.81 175 GLU A N 1
ATOM 1427 C CA . GLU A 1 175 ? 11.378 -3.545 22.506 1.00 66.81 175 GLU A CA 1
ATOM 1428 C C . GLU A 1 175 ? 11.463 -5.081 22.556 1.00 66.81 175 GLU A C 1
ATOM 1430 O O . GLU A 1 175 ? 12.175 -5.696 21.770 1.00 66.81 175 GLU A O 1
ATOM 1435 N N . GLN A 1 176 ? 10.701 -5.726 23.443 1.00 67.25 176 GLN A N 1
ATOM 1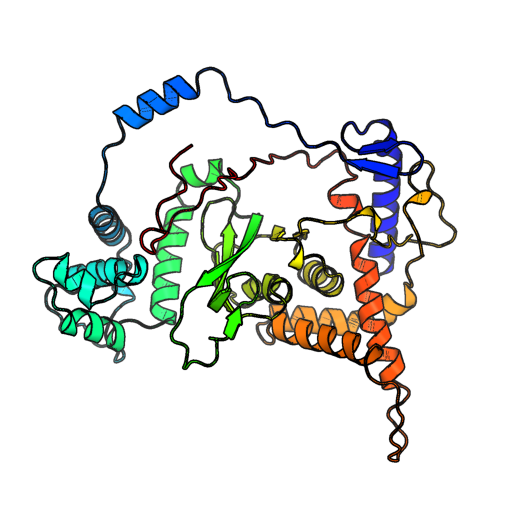436 C CA . GLN A 1 176 ? 10.681 -7.182 23.611 1.00 67.25 176 GLN A CA 1
ATOM 1437 C C . GLN A 1 176 ? 9.721 -7.871 22.629 1.00 67.25 176 GLN A C 1
ATOM 1439 O O . GLN A 1 176 ? 8.818 -8.603 23.034 1.00 67.25 176 GLN A O 1
ATOM 1444 N N . ASN A 1 177 ? 9.884 -7.633 21.328 1.00 68.75 177 ASN A N 1
ATOM 1445 C CA . ASN A 1 177 ? 9.122 -8.351 20.309 1.00 68.75 177 ASN A CA 1
ATOM 1446 C C . ASN A 1 177 ? 9.974 -8.663 19.065 1.00 68.75 177 ASN A C 1
ATOM 1448 O O . ASN A 1 177 ? 10.970 -7.999 18.803 1.00 68.75 177 ASN A O 1
ATOM 1452 N N . LEU A 1 178 ? 9.575 -9.679 18.290 1.00 68.81 178 LEU A N 1
ATOM 1453 C CA . LEU A 1 178 ? 10.333 -10.179 17.127 1.00 68.81 178 LEU A CA 1
ATOM 1454 C C . LEU A 1 178 ? 10.456 -9.177 15.962 1.00 68.81 178 LEU A C 1
ATOM 1456 O O . LEU A 1 178 ? 11.222 -9.423 15.035 1.00 68.81 178 LEU A O 1
ATOM 1460 N N . LEU A 1 179 ? 9.670 -8.099 15.970 1.00 66.75 179 LEU A N 1
ATOM 1461 C CA . LEU A 1 179 ? 9.618 -7.073 14.924 1.00 66.75 179 LEU A CA 1
ATOM 1462 C C . LEU A 1 179 ? 10.298 -5.762 15.346 1.00 66.75 179 LEU A C 1
ATOM 1464 O O . LEU A 1 179 ? 10.559 -4.917 14.488 1.00 66.75 179 LEU A O 1
ATOM 1468 N N . ALA A 1 180 ? 10.564 -5.578 16.641 1.00 68.38 180 ALA A N 1
ATOM 1469 C CA . ALA A 1 180 ? 11.182 -4.382 17.180 1.00 68.38 180 ALA A CA 1
ATOM 1470 C C . ALA A 1 180 ? 12.690 -4.428 16.935 1.00 68.38 180 ALA A C 1
ATOM 1472 O O . ALA A 1 180 ? 13.421 -5.206 17.541 1.00 68.38 180 ALA A O 1
ATOM 1473 N N . GLU A 1 181 ? 13.161 -3.550 16.058 1.00 67.00 181 GLU A N 1
ATOM 1474 C CA . GLU A 1 181 ? 14.582 -3.382 15.773 1.00 67.00 181 GLU A CA 1
ATOM 1475 C C . GLU A 1 181 ? 14.965 -1.901 15.864 1.00 67.00 181 GLU A C 1
ATOM 1477 O O . GLU A 1 181 ? 14.129 -1.001 15.734 1.00 67.00 181 GLU A O 1
ATOM 1482 N N . TYR A 1 182 ? 16.247 -1.627 16.112 1.00 68.50 182 TYR A N 1
ATOM 1483 C CA . TYR A 1 182 ? 16.741 -0.256 16.195 1.00 68.50 182 TYR A CA 1
ATOM 1484 C C . TYR A 1 182 ? 16.816 0.379 14.803 1.00 68.50 182 TYR A C 1
ATOM 1486 O O . TYR A 1 182 ? 17.548 -0.087 13.927 1.00 68.50 182 TYR A O 1
ATOM 1494 N N . HIS A 1 183 ? 16.102 1.486 14.591 1.00 65.56 183 HIS A N 1
ATOM 1495 C CA . HIS A 1 183 ? 16.113 2.178 13.306 1.00 65.56 183 HIS A CA 1
ATOM 1496 C C . HIS A 1 183 ? 17.138 3.317 13.271 1.00 65.56 183 HIS A C 1
ATOM 1498 O O . HIS A 1 183 ? 16.891 4.397 13.807 1.00 65.56 183 HIS A O 1
ATOM 1504 N N . ILE A 1 184 ? 18.242 3.129 12.541 1.00 61.91 184 ILE A N 1
ATOM 1505 C CA . ILE A 1 184 ? 19.358 4.095 12.457 1.00 61.91 184 ILE A CA 1
ATOM 1506 C C . ILE A 1 184 ? 18.896 5.487 11.982 1.00 61.91 184 ILE A C 1
ATOM 1508 O O . ILE A 1 184 ? 19.264 6.493 12.577 1.00 61.91 184 ILE A O 1
ATOM 1512 N N . ARG A 1 185 ? 18.042 5.571 10.949 1.00 61.69 185 ARG A N 1
ATOM 1513 C CA . ARG A 1 185 ? 17.552 6.862 10.408 1.00 61.69 185 ARG A CA 1
ATOM 1514 C C . ARG A 1 185 ? 16.584 7.607 11.340 1.00 61.69 185 ARG A C 1
ATOM 1516 O O . ARG A 1 185 ? 16.480 8.820 11.223 1.00 61.69 185 ARG A O 1
ATOM 1523 N N . TYR A 1 186 ? 15.876 6.905 12.227 1.00 59.81 186 TYR A N 1
ATOM 1524 C CA . TYR A 1 186 ? 14.846 7.497 13.097 1.00 59.81 186 TYR A CA 1
ATOM 1525 C C . TYR A 1 186 ? 15.234 7.448 14.586 1.00 59.81 186 TYR A C 1
ATOM 1527 O O . TYR A 1 186 ? 14.391 7.722 15.436 1.00 59.81 186 TYR A O 1
ATOM 1535 N N . GLY A 1 187 ? 16.465 7.039 14.914 1.00 62.09 187 GLY A N 1
ATOM 1536 C CA . GLY A 1 187 ? 17.044 7.130 16.257 1.00 62.09 187 GLY A CA 1
ATOM 1537 C C . GLY A 1 187 ? 16.265 6.437 17.380 1.00 62.09 187 GLY A C 1
ATOM 1538 O O . GLY A 1 187 ? 16.132 7.014 18.451 1.00 62.09 187 GLY A O 1
ATOM 1539 N N . GLY A 1 188 ? 15.733 5.228 17.168 1.00 73.94 188 GLY A N 1
ATOM 1540 C CA . GLY A 1 188 ? 15.063 4.475 18.242 1.00 73.94 188 GLY A CA 1
ATOM 1541 C C . GLY A 1 188 ? 14.490 3.131 17.798 1.00 73.94 188 GLY A C 1
ATOM 1542 O O . GLY A 1 188 ? 14.414 2.876 16.591 1.00 73.94 188 GLY A O 1
ATOM 1543 N N . TYR A 1 189 ? 14.063 2.313 18.761 1.00 71.88 189 TYR A N 1
ATOM 1544 C CA . TYR A 1 189 ? 13.442 1.006 18.532 1.00 71.88 189 TYR A CA 1
ATOM 1545 C C . TYR A 1 189 ? 12.003 1.129 18.026 1.00 71.88 189 TYR A C 1
ATOM 1547 O O . TYR A 1 189 ? 11.281 2.067 18.365 1.00 71.88 189 TYR A O 1
ATOM 1555 N N . GLY A 1 190 ? 11.601 0.196 17.169 1.00 77.62 190 GLY A N 1
ATOM 1556 C CA . GLY A 1 190 ? 10.254 0.159 16.618 1.00 77.62 190 GLY A CA 1
ATOM 1557 C C . GLY A 1 190 ? 10.125 -0.803 15.446 1.00 77.62 190 GLY A C 1
ATOM 1558 O O . GLY A 1 190 ? 11.033 -1.588 15.169 1.00 77.62 190 GLY A O 1
ATOM 1559 N N . GLY A 1 191 ? 9.004 -0.704 14.744 1.00 78.56 191 GLY A N 1
ATOM 1560 C CA . GLY A 1 191 ? 8.748 -1.392 13.480 1.00 78.56 191 GLY A CA 1
ATOM 1561 C C . GLY A 1 191 ? 8.315 -0.402 12.405 1.00 78.56 191 GLY A C 1
ATOM 1562 O O . GLY A 1 191 ? 7.965 0.740 12.698 1.00 78.56 191 GLY A O 1
ATOM 1563 N N . ILE A 1 192 ? 8.335 -0.822 11.146 1.00 80.00 192 ILE A N 1
ATOM 1564 C CA . ILE A 1 192 ? 7.859 -0.017 10.020 1.00 80.00 192 ILE A CA 1
ATOM 1565 C C . ILE A 1 192 ? 6.465 -0.509 9.649 1.00 80.00 192 ILE A C 1
ATOM 1567 O O . ILE A 1 192 ? 6.305 -1.640 9.199 1.00 80.00 192 ILE A O 1
ATOM 1571 N N . GLY A 1 193 ? 5.459 0.341 9.833 1.00 80.56 193 GLY A N 1
ATOM 1572 C CA . GLY A 1 193 ? 4.140 0.146 9.245 1.00 80.56 193 GLY A CA 1
ATOM 1573 C C . GLY A 1 193 ? 4.220 0.520 7.772 1.00 80.56 193 GLY A C 1
ATOM 1574 O O . GLY A 1 193 ? 4.439 1.686 7.442 1.00 80.56 193 GLY A O 1
ATOM 1575 N N . TYR A 1 194 ? 4.109 -0.471 6.898 1.00 82.38 194 TYR A N 1
ATOM 1576 C CA . TYR A 1 194 ? 4.208 -0.293 5.458 1.00 82.38 194 TYR A CA 1
ATOM 1577 C C . TYR A 1 194 ? 2.820 -0.291 4.837 1.00 82.38 194 TYR A C 1
ATOM 1579 O O . TYR A 1 194 ? 2.116 -1.304 4.876 1.00 82.38 194 TYR A O 1
ATOM 1587 N N . TYR A 1 195 ? 2.435 0.855 4.284 1.00 83.94 195 TYR A N 1
ATOM 1588 C CA . TYR A 1 195 ? 1.080 1.143 3.838 1.00 83.94 195 TYR A CA 1
ATOM 1589 C C . TYR A 1 195 ? 1.022 1.273 2.324 1.00 83.94 195 TYR A C 1
ATOM 1591 O O . TYR A 1 195 ? 1.866 1.932 1.725 1.00 83.94 195 TYR A O 1
ATOM 1599 N N . HIS A 1 196 ? -0.011 0.693 1.716 1.00 85.94 196 HIS A N 1
ATOM 1600 C CA . HIS A 1 196 ? -0.399 0.978 0.337 1.00 85.94 196 HIS A CA 1
ATOM 1601 C C . HIS A 1 196 ? -1.695 1.777 0.351 1.00 85.94 196 HIS A C 1
ATOM 1603 O O . HIS A 1 196 ? -2.726 1.269 0.791 1.00 85.94 196 HIS A O 1
ATOM 1609 N N . VAL A 1 197 ? -1.650 3.011 -0.137 1.00 87.69 197 VAL A N 1
ATOM 1610 C CA . VAL A 1 197 ? -2.801 3.919 -0.179 1.00 87.69 197 VAL A CA 1
ATOM 1611 C C . VAL A 1 197 ? -3.221 4.132 -1.627 1.00 87.69 197 VAL A C 1
ATOM 1613 O O . VAL A 1 197 ? -2.406 4.521 -2.460 1.00 87.69 197 VAL A O 1
ATOM 1616 N N . SER A 1 198 ? -4.482 3.848 -1.932 1.00 88.00 198 SER A N 1
ATOM 1617 C CA . SER A 1 198 ? -5.104 4.059 -3.242 1.00 88.00 198 SER A CA 1
ATOM 1618 C C . SER A 1 198 ? -5.182 5.549 -3.608 1.00 88.00 198 SER A C 1
ATOM 1620 O O . SER A 1 198 ? -5.255 6.406 -2.730 1.00 88.00 198 SER A O 1
ATOM 1622 N N . ASP A 1 199 ? -5.273 5.862 -4.901 1.00 87.00 199 ASP A N 1
ATOM 1623 C CA . ASP A 1 199 ? -5.627 7.200 -5.410 1.00 87.00 199 ASP A CA 1
ATOM 1624 C C . ASP A 1 199 ? -7.042 7.655 -4.998 1.00 87.00 199 ASP A C 1
ATOM 1626 O O . ASP A 1 199 ? -7.368 8.834 -5.078 1.00 87.00 199 ASP A O 1
ATOM 1630 N N . THR A 1 200 ? -7.863 6.731 -4.499 1.00 86.88 200 THR A N 1
ATOM 1631 C CA . THR A 1 200 ? -9.155 6.996 -3.850 1.00 86.88 200 THR A CA 1
ATOM 1632 C C . THR A 1 200 ? -9.054 7.178 -2.330 1.00 86.88 200 THR A C 1
ATOM 1634 O O . THR A 1 200 ? -10.077 7.138 -1.659 1.00 86.88 200 THR A O 1
ATOM 1637 N N . TYR A 1 201 ? -7.848 7.356 -1.774 1.00 83.88 201 TYR A N 1
ATOM 1638 C CA . TYR A 1 201 ? -7.588 7.546 -0.334 1.00 83.88 201 TYR A CA 1
ATOM 1639 C C . TYR A 1 201 ? -7.991 6.369 0.571 1.00 83.88 201 TYR A C 1
ATOM 1641 O O . TYR A 1 201 ? -8.222 6.527 1.768 1.00 83.88 201 TYR A O 1
ATOM 1649 N N . ILE A 1 202 ? -8.019 5.159 0.016 1.00 84.69 202 ILE A N 1
ATOM 1650 C CA . ILE A 1 202 ? -8.268 3.921 0.764 1.00 84.69 202 ILE A CA 1
ATOM 1651 C C . ILE A 1 202 ? -6.929 3.268 1.104 1.00 84.69 202 ILE A C 1
ATOM 1653 O O . ILE A 1 202 ? -6.121 3.023 0.207 1.00 84.69 202 ILE A O 1
ATOM 1657 N N . ALA A 1 203 ? -6.704 2.931 2.374 1.00 83.00 203 ALA A N 1
ATOM 1658 C CA . ALA A 1 203 ? -5.587 2.079 2.771 1.00 83.00 203 ALA A CA 1
ATOM 1659 C C . ALA A 1 203 ? -5.887 0.622 2.375 1.00 83.00 203 ALA A C 1
ATOM 1661 O O . ALA A 1 203 ? -6.757 -0.024 2.949 1.00 83.00 203 ALA A O 1
ATOM 1662 N N . LEU A 1 204 ? -5.186 0.117 1.361 1.00 77.38 204 LEU A N 1
ATOM 1663 C CA . LEU A 1 204 ? -5.421 -1.198 0.756 1.00 77.38 204 LEU A CA 1
ATOM 1664 C C . LEU A 1 204 ? -4.717 -2.331 1.496 1.00 77.38 204 LEU A C 1
ATOM 1666 O O . LEU A 1 204 ? -5.178 -3.468 1.495 1.00 77.38 204 LEU A O 1
ATOM 1670 N N . PHE A 1 205 ? -3.553 -2.033 2.063 1.00 72.06 205 PHE A N 1
ATOM 1671 C CA . PHE A 1 205 ? -2.721 -3.021 2.725 1.00 72.06 205 PHE A CA 1
ATOM 1672 C C . PHE A 1 205 ? -1.824 -2.332 3.743 1.00 72.06 205 PHE A C 1
ATOM 1674 O O . PHE A 1 205 ? -1.184 -1.329 3.420 1.00 72.06 205 PHE A O 1
ATOM 1681 N N . SER A 1 206 ? -1.758 -2.893 4.946 1.00 71.12 206 SER A N 1
ATOM 1682 C CA . SER A 1 206 ? -0.817 -2.502 5.989 1.00 71.12 206 SER A CA 1
ATOM 1683 C C . SER A 1 206 ? -0.092 -3.748 6.480 1.00 71.12 206 SER A C 1
ATOM 1685 O O . SER A 1 206 ? -0.731 -4.753 6.791 1.00 71.12 206 SER A O 1
ATOM 1687 N N . ARG A 1 207 ? 1.241 -3.701 6.535 1.00 76.44 207 ARG A N 1
ATOM 1688 C CA . ARG A 1 207 ? 2.049 -4.756 7.159 1.00 76.44 207 ARG A CA 1
ATOM 1689 C C . ARG A 1 207 ? 3.126 -4.137 8.025 1.00 76.44 207 ARG A C 1
ATOM 1691 O O . ARG A 1 207 ? 3.792 -3.196 7.602 1.00 76.44 207 ARG A O 1
ATOM 1698 N N . PHE A 1 208 ? 3.336 -4.711 9.202 1.00 77.50 208 PHE A N 1
ATOM 1699 C CA . PHE A 1 208 ? 4.500 -4.385 10.011 1.00 77.50 208 PHE A CA 1
ATOM 1700 C C . PHE A 1 208 ? 5.721 -5.145 9.504 1.00 77.50 208 PHE A C 1
ATOM 1702 O O . PHE A 1 208 ? 5.695 -6.361 9.310 1.00 77.50 208 PHE A O 1
ATOM 1709 N N . ILE A 1 209 ? 6.793 -4.401 9.277 1.00 78.56 209 ILE A N 1
ATOM 1710 C CA . ILE A 1 209 ? 8.069 -4.887 8.778 1.00 78.56 209 ILE A CA 1
ATOM 1711 C C . ILE A 1 209 ? 9.145 -4.532 9.818 1.00 78.56 209 ILE A C 1
ATOM 1713 O O . ILE A 1 209 ? 9.116 -3.419 10.349 1.00 78.56 209 ILE A O 1
ATOM 1717 N N . PRO A 1 210 ? 10.104 -5.431 10.115 1.00 73.31 210 PRO A N 1
ATOM 1718 C CA . PRO A 1 210 ? 11.231 -5.103 10.986 1.00 73.31 210 PRO A CA 1
ATOM 1719 C C . PRO A 1 210 ? 12.032 -3.905 10.470 1.00 73.31 210 PRO A C 1
ATOM 1721 O O . PRO A 1 210 ? 12.126 -3.677 9.261 1.00 73.31 210 PRO A O 1
ATOM 1724 N N . CYS A 1 211 ? 12.658 -3.151 11.370 1.00 69.06 211 CYS A N 1
ATOM 1725 C CA . CYS A 1 211 ? 13.575 -2.093 10.951 1.00 69.06 211 CYS A CA 1
ATOM 1726 C C . CYS A 1 211 ? 14.815 -2.690 10.252 1.00 69.06 211 CYS A C 1
ATOM 1728 O O . CYS A 1 211 ? 15.197 -3.823 10.497 1.00 69.06 211 CYS A O 1
ATOM 1730 N N . GLY A 1 212 ? 15.446 -1.960 9.325 1.00 63.59 212 GLY A N 1
ATOM 1731 C CA . GLY A 1 212 ? 16.713 -2.391 8.703 1.00 63.59 212 GLY A CA 1
ATOM 1732 C C . GLY A 1 212 ? 16.606 -3.391 7.540 1.00 63.59 212 GLY A C 1
ATOM 1733 O O . GLY A 1 212 ? 17.603 -3.639 6.850 1.00 63.59 212 GLY A O 1
ATOM 1734 N N . VAL A 1 213 ? 15.417 -3.919 7.238 1.00 71.69 213 VAL A N 1
ATOM 1735 C CA . VAL A 1 213 ? 15.191 -4.684 6.001 1.00 71.69 213 VAL A CA 1
ATOM 1736 C C . VAL A 1 213 ? 14.894 -3.762 4.817 1.00 71.69 213 VAL A C 1
ATOM 1738 O O . VAL A 1 213 ? 14.466 -2.622 4.956 1.00 71.69 213 VAL A O 1
ATOM 1741 N N . HIS A 1 214 ? 15.126 -4.263 3.605 1.00 74.12 214 HIS A N 1
ATOM 1742 C CA . HIS A 1 214 ? 14.868 -3.502 2.387 1.00 74.12 214 HIS A CA 1
ATOM 1743 C C . HIS A 1 214 ? 13.358 -3.426 2.100 1.00 74.12 214 HIS A C 1
ATOM 1745 O O . HIS A 1 214 ? 12.805 -4.356 1.509 1.00 74.12 214 HIS A O 1
ATOM 1751 N N . GLU A 1 215 ? 12.716 -2.318 2.484 1.00 76.00 215 GLU A N 1
ATOM 1752 C CA . GLU A 1 215 ? 11.268 -2.060 2.355 1.00 76.00 215 GLU A CA 1
ATOM 1753 C C . GLU A 1 215 ? 10.714 -2.372 0.963 1.00 76.00 215 GLU A C 1
ATOM 1755 O O . GLU A 1 215 ? 9.677 -3.015 0.836 1.00 76.00 215 GLU A O 1
ATOM 1760 N N . GLY A 1 216 ? 11.457 -2.032 -0.098 1.00 74.75 216 GLY A N 1
ATOM 1761 C CA . GLY A 1 216 ? 11.027 -2.299 -1.472 1.00 74.75 216 GLY A CA 1
ATOM 1762 C C . GLY A 1 216 ? 10.749 -3.780 -1.760 1.00 74.75 216 GLY A C 1
ATOM 1763 O O . GLY A 1 216 ? 10.039 -4.085 -2.709 1.00 74.75 216 GLY A O 1
ATOM 1764 N N . ALA A 1 217 ? 11.274 -4.720 -0.962 1.00 80.44 217 ALA A N 1
ATOM 1765 C CA . ALA A 1 217 ? 10.954 -6.140 -1.121 1.00 80.44 217 ALA A CA 1
ATOM 1766 C C . ALA A 1 217 ? 9.491 -6.468 -0.769 1.00 80.44 217 ALA A C 1
ATOM 1768 O O . ALA A 1 217 ? 8.978 -7.473 -1.247 1.00 80.44 217 ALA A O 1
ATOM 1769 N N . TYR A 1 218 ? 8.838 -5.629 0.035 1.00 83.19 218 TYR A N 1
ATOM 1770 C CA . TYR A 1 218 ? 7.480 -5.827 0.538 1.00 83.19 218 TYR A CA 1
ATOM 1771 C C . TYR A 1 218 ? 6.418 -5.076 -0.279 1.00 83.19 218 TYR A C 1
ATOM 1773 O O . TYR A 1 218 ? 5.228 -5.287 -0.069 1.00 83.19 218 TYR A O 1
ATOM 1781 N N . ILE A 1 219 ? 6.818 -4.265 -1.267 1.00 84.69 219 ILE A N 1
ATOM 1782 C CA . ILE A 1 219 ? 5.899 -3.515 -2.148 1.00 84.69 219 ILE A CA 1
ATOM 1783 C C . ILE A 1 219 ? 4.958 -4.403 -2.969 1.00 84.69 219 ILE A C 1
ATOM 1785 O O . ILE A 1 219 ? 3.922 -3.959 -3.444 1.00 84.69 219 ILE A O 1
ATOM 1789 N N . LEU A 1 220 ? 5.321 -5.672 -3.158 1.00 85.50 220 LEU A N 1
ATOM 1790 C CA . LEU A 1 220 ? 4.508 -6.634 -3.899 1.00 85.50 220 LEU A CA 1
ATOM 1791 C C . LEU A 1 220 ? 3.708 -7.562 -2.977 1.00 85.50 220 LEU A C 1
ATOM 1793 O O . LEU A 1 220 ? 2.886 -8.325 -3.475 1.00 85.50 220 LEU A O 1
ATOM 1797 N N . ASP A 1 221 ? 3.900 -7.496 -1.655 1.00 84.56 221 ASP A N 1
ATOM 1798 C CA . ASP A 1 221 ? 3.222 -8.395 -0.708 1.00 84.56 221 ASP A CA 1
ATOM 1799 C C . ASP A 1 221 ? 1.712 -8.147 -0.645 1.00 84.56 221 ASP A C 1
ATOM 1801 O O . ASP A 1 221 ? 0.958 -9.059 -0.322 1.00 84.56 221 ASP A O 1
ATOM 1805 N N . MET A 1 222 ? 1.249 -6.958 -1.041 1.00 77.19 222 MET A N 1
ATOM 1806 C CA . MET A 1 222 ? -0.180 -6.639 -1.093 1.00 77.19 222 MET A CA 1
ATOM 1807 C C . MET A 1 222 ? -0.991 -7.570 -2.017 1.00 77.19 222 MET A C 1
ATOM 1809 O O . MET A 1 222 ? -2.206 -7.658 -1.885 1.00 77.19 222 MET A O 1
ATOM 1813 N N . PHE A 1 223 ? -0.333 -8.274 -2.946 1.00 71.00 223 PHE A N 1
ATOM 1814 C CA . PHE A 1 223 ? -0.979 -9.185 -3.897 1.00 71.00 223 PHE A CA 1
ATOM 1815 C C . PHE A 1 223 ? -1.172 -10.609 -3.358 1.00 71.00 223 PHE A C 1
ATOM 1817 O O . PHE A 1 223 ? -1.666 -11.467 -4.084 1.00 71.00 223 PHE A O 1
ATOM 1824 N N . GLU A 1 224 ? -0.801 -10.866 -2.101 1.00 69.69 224 GLU A N 1
ATOM 1825 C CA . GLU A 1 224 ? -1.080 -12.129 -1.409 1.00 69.69 224 GLU A CA 1
ATOM 1826 C C . GLU A 1 224 ? -2.578 -12.285 -1.084 1.00 69.69 224 GLU A C 1
ATOM 1828 O O . GLU A 1 224 ? -3.123 -13.383 -1.191 1.00 69.69 224 GLU A O 1
ATOM 1833 N N . LYS A 1 225 ? -3.269 -11.192 -0.722 1.00 63.25 225 LYS A N 1
ATOM 1834 C CA . LYS A 1 225 ? -4.674 -11.238 -0.287 1.00 63.25 225 LYS A CA 1
ATOM 1835 C C . LYS A 1 225 ? -5.627 -11.156 -1.488 1.00 63.25 225 LYS A C 1
ATOM 1837 O O . LYS A 1 225 ? -5.902 -10.082 -2.022 1.00 63.25 225 LYS A O 1
ATOM 1842 N N . GLU A 1 226 ? -6.191 -12.296 -1.888 1.00 55.38 226 GLU A N 1
ATOM 1843 C CA . GLU A 1 226 ? -7.141 -12.395 -3.009 1.00 55.38 226 GLU A CA 1
ATOM 1844 C C . GLU A 1 226 ? -8.473 -11.644 -2.755 1.00 55.38 226 GLU A C 1
ATOM 1846 O O . GLU A 1 226 ? -9.203 -11.327 -3.690 1.00 55.38 226 GLU A O 1
ATOM 1851 N N . GLN A 1 227 ? -8.784 -11.273 -1.514 1.00 59.50 227 GLN A N 1
ATOM 1852 C CA . GLN A 1 227 ? -10.103 -10.751 -1.130 1.00 59.50 227 GLN A CA 1
ATOM 1853 C C . GLN A 1 227 ? -10.240 -9.217 -1.161 1.00 59.50 227 GLN A C 1
ATOM 1855 O O . GLN A 1 227 ? -11.291 -8.690 -0.805 1.00 59.50 227 GLN A O 1
ATOM 1860 N N . ALA A 1 228 ? -9.213 -8.479 -1.593 1.00 65.62 228 ALA A N 1
ATOM 1861 C CA . ALA A 1 228 ? -9.296 -7.021 -1.669 1.00 65.62 228 ALA A CA 1
ATOM 1862 C C . ALA A 1 228 ? -10.240 -6.561 -2.797 1.00 65.62 228 ALA A C 1
ATOM 1864 O O . ALA A 1 228 ? -10.019 -6.877 -3.970 1.00 65.62 228 ALA A O 1
ATOM 1865 N N . SER A 1 229 ? -11.253 -5.759 -2.449 1.00 67.69 229 SER A N 1
ATOM 1866 C CA . SER A 1 229 ? -12.238 -5.208 -3.396 1.00 67.69 229 SER A CA 1
ATOM 1867 C C . SER A 1 229 ? -11.631 -4.176 -4.361 1.00 67.69 229 SER A C 1
ATOM 1869 O O . SER A 1 229 ? -12.199 -3.907 -5.418 1.00 67.69 229 SER A O 1
ATOM 1871 N N . VAL A 1 230 ? -10.467 -3.608 -4.023 1.00 73.31 230 VAL A N 1
ATOM 1872 C CA . VAL A 1 230 ? -9.710 -2.671 -4.865 1.00 73.31 230 VAL A CA 1
ATOM 1873 C C . VAL A 1 230 ? -8.324 -3.248 -5.127 1.00 73.31 230 VAL A C 1
ATOM 1875 O O . VAL A 1 230 ? -7.572 -3.535 -4.196 1.00 73.31 230 VAL A O 1
ATOM 1878 N N . ARG A 1 231 ? -7.978 -3.406 -6.409 1.00 80.06 231 ARG A N 1
ATOM 1879 C CA . ARG A 1 231 ? -6.679 -3.923 -6.850 1.00 80.06 231 ARG A CA 1
ATOM 1880 C C . ARG A 1 231 ? -5.998 -2.917 -7.779 1.00 80.06 231 ARG A C 1
ATOM 1882 O O . ARG A 1 231 ? -6.412 -2.790 -8.932 1.00 80.06 231 ARG A O 1
ATOM 1889 N N . PRO A 1 232 ? -4.955 -2.215 -7.314 1.00 82.94 232 PRO A N 1
ATOM 1890 C CA . PRO A 1 232 ? -4.231 -1.276 -8.145 1.00 82.94 232 PRO A CA 1
ATOM 1891 C C . PRO A 1 232 ? -3.405 -2.026 -9.190 1.00 82.94 232 PRO A C 1
ATOM 1893 O O . PRO A 1 232 ? -2.720 -3.008 -8.908 1.00 82.94 232 PRO A O 1
ATOM 1896 N N . GLU A 1 233 ? -3.447 -1.519 -10.414 1.00 87.81 233 GLU A N 1
ATOM 1897 C CA . GLU A 1 233 ? -2.632 -1.981 -11.538 1.00 87.81 233 GLU A CA 1
ATOM 1898 C C . GLU A 1 233 ? -1.266 -1.275 -11.545 1.00 87.81 233 GLU A C 1
ATOM 1900 O O . GLU A 1 233 ? -0.302 -1.750 -12.146 1.00 87.81 233 GLU A O 1
ATOM 1905 N N . THR A 1 234 ? -1.184 -0.114 -10.889 1.00 88.38 234 THR A N 1
ATOM 1906 C CA . THR A 1 234 ? -0.001 0.745 -10.836 1.00 88.38 234 THR A CA 1
ATOM 1907 C C . THR A 1 234 ? 0.358 1.056 -9.390 1.00 88.38 234 THR A C 1
ATOM 1909 O O . THR A 1 234 ? -0.482 1.541 -8.637 1.00 88.38 234 THR A O 1
ATOM 1912 N N . VAL A 1 235 ? 1.613 0.818 -9.009 1.00 87.44 235 VAL A N 1
ATOM 1913 C CA . VAL A 1 235 ? 2.098 1.082 -7.647 1.00 87.44 235 VAL A CA 1
ATOM 1914 C C . VAL A 1 235 ? 3.258 2.063 -7.697 1.00 87.44 235 VAL A C 1
ATOM 1916 O O . VAL A 1 235 ? 4.300 1.787 -8.289 1.00 87.44 235 VAL A O 1
ATOM 1919 N N . HIS A 1 236 ? 3.079 3.217 -7.074 1.00 86.94 236 HIS A N 1
ATOM 1920 C CA . HIS A 1 236 ? 4.113 4.205 -6.829 1.00 86.94 236 HIS A CA 1
ATOM 1921 C C . HIS A 1 236 ? 4.860 3.836 -5.553 1.00 86.94 236 HIS A C 1
ATOM 1923 O O . HIS A 1 236 ? 4.266 3.376 -4.586 1.00 86.94 236 HIS A O 1
ATOM 1929 N N . GLY A 1 237 ? 6.172 4.022 -5.556 1.00 83.25 237 GLY A N 1
ATOM 1930 C CA . GLY A 1 237 ? 6.992 3.747 -4.387 1.00 83.25 237 GLY A CA 1
ATOM 1931 C C . GLY A 1 237 ? 8.205 4.653 -4.345 1.00 83.25 237 GLY A C 1
ATOM 1932 O O . GLY A 1 237 ? 8.547 5.329 -5.321 1.00 83.25 237 GLY A O 1
ATOM 1933 N N . ASP A 1 238 ? 8.873 4.642 -3.209 1.00 78.25 238 ASP A N 1
ATOM 1934 C CA . ASP A 1 238 ? 10.029 5.488 -2.976 1.00 78.25 238 ASP A CA 1
ATOM 1935 C C . ASP A 1 238 ? 11.314 4.955 -3.628 1.00 78.25 238 ASP A C 1
ATOM 1937 O O . ASP A 1 238 ? 11.321 3.956 -4.352 1.00 78.25 238 ASP A O 1
ATOM 1941 N N . THR A 1 239 ? 12.440 5.635 -3.388 1.00 70.31 239 THR A N 1
ATOM 1942 C CA . THR A 1 239 ? 13.739 5.271 -3.993 1.00 70.31 239 THR A CA 1
ATOM 1943 C C . THR A 1 239 ? 14.155 3.836 -3.641 1.00 70.31 239 THR A C 1
ATOM 1945 O O . THR A 1 239 ? 14.783 3.153 -4.446 1.00 70.31 239 THR A O 1
ATOM 1948 N N . HIS A 1 240 ? 13.751 3.322 -2.476 1.00 69.81 240 HIS A N 1
ATOM 1949 C CA . HIS A 1 240 ? 14.008 1.933 -2.082 1.00 69.81 240 HIS A CA 1
ATOM 1950 C C . HIS A 1 240 ? 13.310 0.899 -2.984 1.00 69.81 240 HIS A C 1
ATOM 1952 O O . HIS A 1 240 ? 13.748 -0.245 -3.050 1.00 69.81 240 HIS A O 1
ATOM 1958 N N . ALA A 1 241 ? 12.276 1.270 -3.742 1.00 68.75 241 ALA A N 1
ATOM 1959 C CA . ALA A 1 241 ? 11.648 0.382 -4.722 1.00 68.75 241 ALA A CA 1
ATOM 1960 C C . ALA A 1 241 ? 12.414 0.309 -6.066 1.00 68.75 241 ALA A C 1
ATOM 1962 O O . ALA A 1 241 ? 12.061 -0.482 -6.941 1.00 68.75 241 ALA A O 1
ATOM 1963 N N . GLN A 1 242 ? 13.501 1.076 -6.237 1.00 75.25 242 GLN A N 1
ATOM 1964 C CA . GLN A 1 242 ? 14.351 1.109 -7.436 1.00 75.25 242 GLN A CA 1
ATOM 1965 C C . GLN A 1 242 ? 15.285 -0.121 -7.533 1.00 75.25 242 GLN A C 1
ATOM 1967 O O . GLN A 1 242 ? 16.511 -0.012 -7.539 1.00 75.25 242 GLN A O 1
ATOM 1972 N N . SER A 1 243 ? 14.712 -1.322 -7.642 1.00 80.88 243 SER A N 1
ATOM 1973 C CA . SER A 1 243 ? 15.449 -2.590 -7.740 1.00 80.88 243 SER A CA 1
ATOM 1974 C C . SER A 1 243 ? 15.007 -3.404 -8.939 1.00 80.88 243 SER A C 1
ATOM 1976 O O . SER A 1 243 ? 13.815 -3.632 -9.147 1.00 80.88 243 SER A O 1
ATOM 1978 N N . THR A 1 244 ? 15.967 -3.913 -9.709 1.00 77.75 244 THR A N 1
ATOM 1979 C CA . THR A 1 244 ? 15.613 -4.568 -10.960 1.00 77.75 244 THR A CA 1
ATOM 1980 C C . THR A 1 244 ? 14.913 -5.910 -10.792 1.00 77.75 244 THR A C 1
ATOM 1982 O O . THR A 1 244 ? 14.041 -6.257 -11.580 1.00 77.75 244 THR A O 1
ATOM 1985 N N . THR A 1 245 ? 15.230 -6.639 -9.724 1.00 80.94 245 THR A N 1
ATOM 1986 C CA . THR A 1 245 ? 14.523 -7.877 -9.376 1.00 80.94 245 THR A CA 1
ATOM 1987 C C . THR A 1 245 ? 13.061 -7.609 -9.027 1.00 80.94 245 THR A C 1
ATOM 1989 O O . THR A 1 245 ? 12.193 -8.390 -9.404 1.00 80.94 245 THR A O 1
ATOM 1992 N N . ILE A 1 246 ? 12.786 -6.489 -8.350 1.00 84.38 246 ILE A N 1
ATOM 1993 C CA . ILE A 1 246 ? 11.427 -6.090 -7.969 1.00 84.38 246 ILE A CA 1
ATOM 1994 C C . ILE A 1 246 ? 10.641 -5.690 -9.222 1.00 84.38 246 ILE A C 1
ATOM 1996 O O . ILE A 1 246 ? 9.526 -6.162 -9.410 1.00 84.38 246 ILE A O 1
ATOM 2000 N N . PHE A 1 247 ? 11.251 -4.917 -10.126 1.00 82.44 247 PHE A N 1
ATOM 2001 C CA . PHE A 1 247 ? 10.655 -4.584 -11.424 1.00 82.44 247 PHE A CA 1
ATOM 2002 C C . PHE A 1 247 ? 10.319 -5.815 -12.266 1.00 82.44 247 PHE A C 1
ATOM 2004 O O . PHE A 1 247 ? 9.202 -5.925 -12.765 1.00 82.44 247 PHE A O 1
ATOM 2011 N N . GLY A 1 248 ? 11.269 -6.744 -12.416 1.00 84.31 248 GLY A N 1
ATOM 2012 C CA . GLY A 1 248 ? 11.050 -7.959 -13.197 1.00 84.31 248 GLY A CA 1
ATOM 2013 C C . GLY A 1 248 ? 9.897 -8.793 -12.642 1.00 84.31 248 GLY A C 1
ATOM 2014 O O . GLY A 1 248 ? 9.047 -9.252 -13.401 1.00 84.31 248 GLY A O 1
ATOM 2015 N N . LEU A 1 249 ? 9.815 -8.925 -11.314 1.00 86.81 249 LEU A N 1
ATOM 2016 C CA . LEU A 1 249 ? 8.711 -9.630 -10.671 1.00 86.81 249 LEU A CA 1
ATOM 2017 C C . LEU A 1 249 ? 7.374 -8.891 -10.829 1.00 86.81 249 LEU A C 1
ATOM 2019 O O . LEU A 1 249 ? 6.379 -9.518 -11.181 1.00 86.81 249 LEU A O 1
ATOM 2023 N N . ALA A 1 250 ? 7.352 -7.571 -10.628 1.00 87.94 250 ALA A N 1
ATOM 2024 C CA . ALA A 1 250 ? 6.158 -6.750 -10.817 1.00 87.94 250 ALA A CA 1
ATOM 2025 C C . ALA A 1 250 ? 5.600 -6.890 -12.242 1.00 87.94 250 ALA A C 1
ATOM 2027 O O . ALA A 1 250 ? 4.402 -7.104 -12.416 1.00 87.94 250 ALA A O 1
ATOM 2028 N N . HIS A 1 251 ? 6.476 -6.871 -13.253 1.00 87.00 251 HIS A N 1
ATOM 2029 C CA . HIS A 1 251 ? 6.084 -7.055 -14.648 1.00 87.00 251 HIS A CA 1
ATOM 2030 C C . HIS A 1 251 ? 5.409 -8.413 -14.888 1.00 87.00 251 HIS A C 1
ATOM 2032 O O . HIS A 1 251 ? 4.344 -8.464 -15.497 1.00 87.00 251 HIS A O 1
ATOM 2038 N N . LEU A 1 252 ? 5.971 -9.505 -14.355 1.00 87.25 252 LEU A N 1
ATOM 2039 C CA . LEU A 1 252 ? 5.381 -10.847 -14.476 1.00 87.25 252 LEU A CA 1
ATOM 2040 C C . LEU A 1 252 ? 4.031 -10.975 -13.762 1.00 87.25 252 LEU A C 1
ATOM 2042 O O . LEU A 1 252 ? 3.171 -11.748 -14.183 1.00 87.25 252 LEU A O 1
ATOM 2046 N N . LEU A 1 253 ? 3.833 -10.221 -12.682 1.00 86.12 253 LEU A N 1
ATOM 2047 C CA . LEU A 1 253 ? 2.559 -10.167 -11.972 1.00 86.12 253 LEU A CA 1
ATOM 2048 C C . LEU A 1 253 ? 1.514 -9.303 -12.703 1.00 86.12 253 LEU A C 1
ATOM 2050 O O . LEU A 1 253 ? 0.321 -9.442 -12.424 1.00 86.12 253 LEU A O 1
ATOM 2054 N N . GLY A 1 254 ? 1.931 -8.499 -13.687 1.00 86.50 254 GLY A N 1
ATOM 2055 C CA . GLY A 1 254 ? 1.078 -7.574 -14.439 1.00 86.50 254 GLY A CA 1
ATOM 2056 C C . GLY A 1 254 ? 0.952 -6.193 -13.791 1.00 86.50 254 GLY A C 1
ATOM 2057 O O . GLY A 1 254 ? -0.008 -5.479 -14.060 1.00 86.50 254 GLY A O 1
ATOM 2058 N N . ILE A 1 255 ? 1.900 -5.820 -12.930 1.00 86.31 255 ILE A N 1
ATOM 2059 C CA . ILE A 1 255 ? 1.873 -4.584 -12.146 1.00 86.31 255 ILE A CA 1
ATOM 2060 C C . ILE A 1 255 ? 2.825 -3.563 -12.759 1.00 86.31 255 ILE A C 1
ATOM 2062 O O . ILE A 1 255 ? 4.000 -3.834 -13.025 1.00 86.31 255 ILE A O 1
ATOM 2066 N N . SER A 1 256 ? 2.330 -2.343 -12.928 1.00 88.12 256 SER A N 1
ATOM 2067 C CA . SER A 1 256 ? 3.127 -1.195 -13.347 1.00 88.12 256 SER A CA 1
ATOM 2068 C C . SER A 1 256 ? 3.766 -0.537 -12.123 1.00 88.12 256 SER A C 1
ATOM 2070 O O . SER A 1 256 ? 3.208 0.381 -11.528 1.00 88.12 256 SER A O 1
ATOM 2072 N N . LEU A 1 257 ? 4.945 -1.017 -11.727 1.00 86.19 257 LEU A N 1
ATOM 2073 C CA . LEU A 1 257 ? 5.715 -0.409 -10.641 1.00 86.19 257 LEU A CA 1
ATOM 2074 C C . LEU A 1 257 ? 6.336 0.918 -11.107 1.00 86.19 257 LEU A C 1
ATOM 2076 O O . LEU A 1 257 ? 7.064 0.948 -12.098 1.00 86.19 257 LEU A O 1
ATOM 2080 N N . MET A 1 258 ? 6.073 2.009 -10.386 1.00 86.12 258 MET A N 1
ATOM 2081 C CA . MET A 1 258 ? 6.524 3.359 -10.724 1.00 86.12 258 MET A CA 1
ATOM 2082 C C . MET A 1 258 ? 7.322 4.012 -9.586 1.00 86.12 258 MET A C 1
ATOM 2084 O O . MET A 1 258 ? 6.856 4.998 -9.004 1.00 86.12 258 MET A O 1
ATOM 2088 N N . PRO A 1 259 ? 8.544 3.544 -9.277 1.00 83.19 259 PRO A N 1
ATOM 2089 C CA . PRO A 1 259 ? 9.294 4.108 -8.174 1.00 83.19 259 PRO A CA 1
ATOM 2090 C C . PRO A 1 259 ? 9.809 5.511 -8.508 1.00 83.19 259 PRO A C 1
ATOM 2092 O O . PRO A 1 259 ? 9.940 5.907 -9.680 1.00 83.19 259 PRO A O 1
ATOM 2095 N N . ARG A 1 260 ? 10.134 6.274 -7.466 1.00 78.06 260 ARG A N 1
ATOM 2096 C CA . ARG A 1 260 ? 10.908 7.504 -7.590 1.00 78.06 260 ARG A CA 1
ATOM 2097 C C . ARG A 1 260 ? 12.350 7.139 -7.934 1.00 78.06 260 ARG A C 1
ATOM 2099 O O . ARG A 1 260 ? 13.091 6.645 -7.093 1.00 78.06 260 ARG A O 1
ATOM 2106 N N . ILE A 1 261 ? 12.740 7.372 -9.185 1.00 76.94 261 ILE A N 1
ATOM 2107 C CA . ILE A 1 261 ? 14.102 7.100 -9.643 1.00 76.94 261 ILE A CA 1
ATOM 2108 C C . ILE A 1 261 ? 15.023 8.213 -9.138 1.00 76.94 261 ILE A C 1
ATOM 2110 O O . ILE A 1 261 ? 14.877 9.370 -9.534 1.00 76.94 261 ILE A O 1
ATOM 2114 N N . LYS A 1 262 ? 15.984 7.858 -8.285 1.00 71.38 262 LYS A N 1
ATOM 2115 C CA . LYS A 1 262 ? 17.091 8.732 -7.885 1.00 71.38 262 LYS A CA 1
ATOM 2116 C C . LYS A 1 262 ? 18.325 8.417 -8.732 1.00 71.38 262 LYS A C 1
ATOM 2118 O O . LYS A 1 262 ? 18.492 7.276 -9.165 1.00 71.38 262 LYS A O 1
ATOM 2123 N N . ASN A 1 263 ? 19.167 9.431 -8.955 1.00 73.31 263 ASN A N 1
ATOM 2124 C CA . ASN A 1 263 ? 20.430 9.333 -9.694 1.00 73.31 263 ASN A CA 1
ATOM 2125 C C . ASN A 1 263 ? 20.287 8.545 -11.004 1.00 73.31 263 ASN A C 1
ATOM 2127 O O . ASN A 1 263 ? 20.998 7.576 -11.246 1.00 73.31 263 ASN A O 1
ATOM 2131 N N . TRP A 1 264 ? 19.322 8.929 -11.843 1.00 71.25 264 TRP A N 1
ATOM 2132 C CA . TRP A 1 264 ? 19.044 8.199 -13.082 1.00 71.25 264 TRP A CA 1
ATOM 2133 C C . TRP A 1 264 ? 20.251 8.174 -14.044 1.00 71.25 264 TRP A C 1
ATOM 2135 O O . TRP A 1 264 ? 20.335 7.265 -14.860 1.00 71.25 264 TRP A O 1
ATOM 2145 N N . LYS A 1 265 ? 21.204 9.105 -13.884 1.00 68.94 265 LYS A N 1
ATOM 2146 C CA . LYS A 1 265 ? 22.493 9.145 -14.595 1.00 68.94 265 LYS A CA 1
ATOM 2147 C C . LYS A 1 265 ? 23.374 7.916 -14.337 1.00 68.94 265 LYS A C 1
ATOM 2149 O O . LYS A 1 265 ? 24.082 7.480 -15.231 1.00 68.94 265 LYS A O 1
ATOM 2154 N N . ASP A 1 266 ? 23.289 7.328 -13.144 1.00 72.00 266 ASP A N 1
ATOM 2155 C CA . ASP A 1 266 ? 24.102 6.167 -12.751 1.00 72.00 266 ASP A CA 1
ATOM 2156 C C . ASP A 1 266 ? 23.458 4.837 -13.187 1.00 72.00 266 ASP A C 1
ATOM 2158 O O . ASP A 1 266 ? 23.882 3.752 -12.776 1.00 72.00 266 ASP A O 1
ATOM 2162 N N . LEU A 1 267 ? 22.363 4.894 -13.952 1.00 73.94 267 LEU A N 1
ATOM 2163 C CA . LEU A 1 267 ? 21.624 3.709 -14.355 1.00 73.94 267 LEU A CA 1
ATOM 2164 C C . LEU A 1 267 ? 22.123 3.175 -15.680 1.00 73.94 267 LEU A C 1
ATOM 2166 O O . LEU A 1 267 ? 22.041 3.835 -16.706 1.00 73.94 267 LEU A O 1
ATOM 2170 N N . THR A 1 268 ? 22.522 1.910 -15.660 1.00 74.19 268 THR A N 1
ATOM 2171 C CA . THR A 1 268 ? 22.755 1.144 -16.877 1.00 74.19 268 THR A CA 1
ATOM 2172 C C . THR A 1 268 ? 21.435 0.947 -17.613 1.00 74.19 268 THR A C 1
ATOM 2174 O O . THR A 1 268 ? 20.530 0.275 -17.098 1.00 74.19 268 THR A O 1
ATOM 2177 N N . LEU A 1 269 ? 21.330 1.529 -18.807 1.00 80.06 269 LEU A N 1
ATOM 2178 C CA . LEU A 1 269 ? 20.244 1.254 -19.737 1.00 80.06 269 LEU A CA 1
ATOM 2179 C C . LEU A 1 269 ? 20.720 0.251 -20.804 1.00 80.06 269 LEU A C 1
ATOM 2181 O O . LEU A 1 269 ? 21.802 0.414 -21.359 1.00 80.06 269 LEU A O 1
ATOM 2185 N N . PHE A 1 270 ? 19.929 -0.792 -21.069 1.00 81.38 270 PHE A N 1
ATOM 2186 C CA . PHE A 1 270 ? 20.222 -1.876 -22.001 1.00 81.38 270 PHE A CA 1
ATOM 2187 C C . PHE A 1 270 ? 19.492 -1.685 -23.336 1.00 81.38 270 PHE A C 1
ATOM 2189 O O . PHE A 1 270 ? 18.286 -1.443 -23.360 1.00 81.38 270 PHE A O 1
ATOM 2196 N N . ARG A 1 271 ? 20.208 -1.847 -24.443 1.00 84.75 271 ARG A N 1
ATOM 2197 C CA . ARG A 1 271 ? 19.677 -1.864 -25.809 1.00 84.75 271 ARG A CA 1
ATOM 2198 C C . ARG A 1 271 ? 18.957 -3.189 -26.073 1.00 84.75 271 ARG A C 1
ATOM 2200 O O . ARG A 1 271 ? 19.388 -4.213 -25.538 1.00 84.75 271 ARG A O 1
ATOM 2207 N N . PRO A 1 272 ? 17.906 -3.212 -26.911 1.00 83.75 272 PRO A N 1
ATOM 2208 C CA . PRO A 1 272 ? 17.303 -4.466 -27.350 1.00 83.75 272 PRO A CA 1
ATOM 2209 C C . PRO A 1 272 ? 18.299 -5.336 -28.106 1.00 83.75 272 PRO A C 1
ATOM 2211 O O . PRO A 1 272 ? 18.284 -6.542 -27.938 1.00 83.75 272 PRO A O 1
ATOM 2214 N N . ASP A 1 273 ? 19.157 -4.739 -28.920 1.00 83.44 273 ASP A N 1
ATOM 2215 C CA . ASP A 1 273 ? 20.114 -5.450 -29.755 1.00 83.44 273 ASP A CA 1
ATOM 2216 C C . ASP A 1 273 ? 21.401 -4.613 -29.820 1.00 83.44 273 ASP A C 1
ATOM 2218 O O . ASP A 1 273 ? 21.296 -3.379 -29.831 1.00 83.44 273 ASP A O 1
ATOM 2222 N N . PRO A 1 274 ? 22.596 -5.228 -29.789 1.00 82.19 274 PRO A N 1
ATOM 2223 C CA . PRO A 1 274 ? 23.854 -4.508 -29.964 1.00 82.19 274 PRO A CA 1
ATOM 2224 C C . PRO A 1 274 ? 23.952 -3.751 -31.296 1.00 82.19 274 PRO A C 1
ATOM 2226 O O . PRO A 1 274 ? 24.585 -2.697 -31.317 1.00 82.19 274 PRO A O 1
ATOM 2229 N N . ASP A 1 275 ? 23.305 -4.235 -32.361 1.00 83.88 275 ASP A N 1
ATOM 2230 C CA . ASP A 1 275 ? 23.442 -3.672 -33.712 1.00 83.88 275 ASP A CA 1
ATOM 2231 C C . ASP A 1 275 ? 22.471 -2.507 -33.989 1.00 83.88 275 ASP A C 1
ATOM 2233 O O . ASP A 1 275 ? 22.513 -1.880 -35.050 1.00 83.88 275 ASP A O 1
ATOM 2237 N N . ILE A 1 276 ? 21.572 -2.201 -33.046 1.00 82.62 276 ILE A N 1
ATOM 2238 C CA . ILE A 1 276 ? 20.563 -1.149 -33.202 1.00 82.62 276 ILE A CA 1
ATOM 2239 C C . ILE A 1 276 ? 21.060 0.158 -32.585 1.00 82.62 276 ILE A C 1
ATOM 2241 O O . ILE A 1 276 ? 21.346 0.237 -31.386 1.00 82.62 276 ILE A O 1
ATOM 2245 N N . HIS A 1 277 ? 21.065 1.203 -33.412 1.00 84.12 277 HIS A N 1
ATOM 2246 C CA . HIS A 1 277 ? 21.428 2.563 -33.033 1.00 84.12 277 HIS A CA 1
ATOM 2247 C C . HIS A 1 277 ? 20.236 3.512 -33.114 1.00 84.12 277 HIS A C 1
ATOM 2249 O O . HIS A 1 277 ? 19.415 3.421 -34.027 1.00 84.12 277 HIS A O 1
ATOM 2255 N N . TYR A 1 278 ? 20.164 4.437 -32.158 1.00 81.81 278 TYR A N 1
ATOM 2256 C CA . TYR A 1 278 ? 19.113 5.454 -32.073 1.00 81.81 278 TYR A CA 1
ATOM 2257 C C . TYR A 1 278 ? 19.691 6.848 -32.333 1.00 81.81 278 TYR A C 1
ATOM 2259 O O . TYR A 1 278 ? 20.846 7.119 -32.018 1.00 81.81 278 TYR A O 1
ATOM 2267 N N . THR A 1 279 ? 18.912 7.758 -32.908 1.00 81.88 279 THR A N 1
ATOM 2268 C CA . THR A 1 279 ? 19.447 9.042 -33.390 1.00 81.88 279 THR A CA 1
ATOM 2269 C C . THR A 1 279 ? 19.716 10.007 -32.239 1.00 81.88 279 THR A C 1
ATOM 2271 O O . THR A 1 279 ? 20.732 10.701 -32.225 1.00 81.88 279 THR A O 1
ATOM 2274 N N . HIS A 1 280 ? 18.816 10.055 -31.257 1.00 80.50 280 HIS A N 1
ATOM 2275 C CA . HIS A 1 280 ? 18.875 11.020 -30.162 1.00 80.50 280 HIS A CA 1
ATOM 2276 C C . HIS A 1 280 ? 19.306 10.384 -28.837 1.00 80.50 280 HIS A C 1
ATOM 2278 O O . HIS A 1 280 ? 19.901 11.061 -28.002 1.00 80.50 280 HIS A O 1
ATOM 2284 N N . LEU A 1 281 ? 19.026 9.095 -28.633 1.00 79.50 281 LEU A N 1
ATOM 2285 C CA . LEU A 1 281 ? 19.141 8.439 -27.325 1.00 79.50 281 LEU A CA 1
ATOM 2286 C C . LEU A 1 281 ? 20.267 7.407 -27.207 1.00 79.50 281 LEU A C 1
ATOM 2288 O O . LEU A 1 281 ? 20.419 6.836 -26.126 1.00 79.50 281 LEU A O 1
ATOM 2292 N N . ASP A 1 282 ? 21.059 7.156 -28.257 1.00 80.69 282 ASP A N 1
ATOM 2293 C CA . ASP A 1 282 ? 22.077 6.085 -28.246 1.00 80.69 282 ASP A CA 1
ATOM 2294 C C . ASP A 1 282 ? 23.068 6.215 -27.080 1.00 80.69 282 ASP A C 1
ATOM 2296 O O . ASP A 1 282 ? 23.388 5.227 -26.418 1.00 80.69 282 ASP A O 1
ATOM 2300 N N . SER A 1 283 ? 23.463 7.450 -26.753 1.00 80.12 283 SER A N 1
ATOM 2301 C CA . SER A 1 283 ? 24.398 7.768 -25.665 1.00 80.12 283 SER A CA 1
ATOM 2302 C C . SER A 1 283 ? 23.906 7.362 -24.271 1.00 80.12 283 SER A C 1
ATOM 2304 O O . SER A 1 283 ? 24.711 7.236 -23.350 1.00 80.12 283 SER A O 1
ATOM 2306 N N . LEU A 1 284 ? 22.599 7.141 -24.096 1.00 76.94 284 LEU A N 1
ATOM 2307 C CA . LEU A 1 284 ? 22.020 6.724 -22.819 1.00 76.94 284 LEU A CA 1
ATOM 2308 C C . LEU A 1 284 ? 22.169 5.225 -22.568 1.00 76.94 284 LEU A C 1
ATOM 2310 O O . LEU A 1 284 ? 22.091 4.786 -21.419 1.00 76.94 284 LEU A O 1
ATOM 2314 N N . PHE A 1 285 ? 22.348 4.429 -23.620 1.00 81.81 285 PHE A N 1
ATOM 2315 C CA . PHE A 1 285 ? 22.424 2.982 -23.505 1.00 81.81 285 PHE A CA 1
ATOM 2316 C C . PHE A 1 285 ? 23.866 2.516 -23.335 1.00 81.81 285 PHE A C 1
ATOM 2318 O O . PHE A 1 285 ? 24.714 2.757 -24.193 1.00 81.81 285 PHE A O 1
ATOM 2325 N N . SER A 1 286 ? 24.133 1.785 -22.254 1.00 79.81 286 SER A N 1
ATOM 2326 C CA . SER A 1 286 ? 25.490 1.362 -21.889 1.00 79.81 286 SER A CA 1
ATOM 2327 C C . SER A 1 286 ? 25.819 -0.084 -22.265 1.00 79.81 286 SER A C 1
ATOM 2329 O O . SER A 1 286 ? 26.992 -0.435 -22.282 1.00 79.81 286 SER A O 1
ATOM 2331 N N . ASP A 1 287 ? 24.820 -0.937 -22.503 1.00 82.69 287 ASP A N 1
ATOM 2332 C CA . ASP A 1 287 ? 25.015 -2.378 -22.745 1.00 82.69 287 ASP A CA 1
ATOM 2333 C C . ASP A 1 287 ? 23.802 -2.962 -23.508 1.00 82.69 287 ASP A C 1
ATOM 2335 O O . ASP A 1 287 ? 22.833 -2.240 -23.725 1.00 82.69 287 ASP A O 1
ATOM 2339 N N . ALA A 1 288 ? 23.813 -4.229 -23.925 1.00 85.19 288 ALA A N 1
ATOM 2340 C CA . ALA A 1 288 ? 22.715 -4.891 -24.646 1.00 85.19 288 ALA A CA 1
ATOM 2341 C C . ALA A 1 288 ? 22.043 -6.004 -23.818 1.00 85.19 288 ALA A C 1
ATOM 2343 O O . ALA A 1 288 ? 22.606 -6.524 -22.852 1.00 85.19 288 ALA A O 1
ATOM 2344 N N . ILE A 1 289 ? 20.800 -6.352 -24.168 1.00 84.88 289 ILE A N 1
ATOM 2345 C CA . ILE A 1 289 ? 20.036 -7.414 -23.501 1.00 84.88 289 ILE A CA 1
ATOM 2346 C C . ILE A 1 289 ? 20.477 -8.800 -23.982 1.00 84.88 289 ILE A C 1
ATOM 2348 O O . ILE A 1 289 ? 20.432 -9.096 -25.171 1.00 84.88 289 ILE A O 1
ATOM 2352 N N . ASP A 1 290 ? 20.796 -9.690 -23.038 1.00 85.62 290 ASP A N 1
ATOM 2353 C CA . ASP A 1 290 ? 20.976 -11.121 -23.304 1.00 85.62 290 ASP A CA 1
ATOM 2354 C C . ASP A 1 290 ? 19.607 -11.830 -23.303 1.00 85.62 290 ASP A C 1
ATOM 2356 O O . ASP A 1 290 ? 19.052 -12.190 -22.254 1.00 85.62 290 ASP A O 1
ATOM 2360 N N . TRP A 1 291 ? 19.027 -11.983 -24.495 1.00 86.25 291 TRP A N 1
ATOM 2361 C CA . TRP A 1 291 ? 17.715 -12.608 -24.679 1.00 86.25 291 TRP A CA 1
ATOM 2362 C C . TRP A 1 291 ? 17.720 -14.116 -24.441 1.00 86.25 291 TRP A C 1
ATOM 2364 O O . TRP A 1 291 ? 16.726 -14.639 -23.928 1.00 86.25 291 TRP A O 1
ATOM 2374 N N . ASP A 1 292 ? 18.816 -14.806 -24.753 1.00 87.25 292 ASP A N 1
ATOM 2375 C CA . ASP A 1 292 ? 18.942 -16.253 -24.554 1.00 87.25 292 ASP A CA 1
ATOM 2376 C C . ASP A 1 292 ? 18.919 -16.593 -23.065 1.00 87.25 292 ASP A C 1
ATOM 2378 O O . ASP A 1 292 ? 18.284 -17.562 -22.627 1.00 87.25 292 ASP A O 1
ATOM 2382 N N . LEU A 1 293 ? 19.529 -15.734 -22.249 1.00 84.50 293 LEU A N 1
ATOM 2383 C CA . LEU A 1 293 ? 19.482 -15.851 -20.803 1.00 84.50 293 LEU A CA 1
ATOM 2384 C C . LEU A 1 293 ? 18.072 -15.682 -20.240 1.00 84.50 293 LEU A C 1
ATOM 2386 O O . LEU A 1 293 ? 17.664 -16.436 -19.348 1.00 84.50 293 LEU A O 1
ATOM 2390 N N . ILE A 1 294 ? 17.323 -14.704 -20.757 1.00 84.38 294 ILE A N 1
ATOM 2391 C CA . ILE A 1 294 ? 15.922 -14.505 -20.380 1.00 84.38 294 ILE A CA 1
ATOM 2392 C C . ILE A 1 294 ? 15.115 -15.730 -20.801 1.00 84.38 294 ILE A C 1
ATOM 2394 O O . ILE A 1 294 ? 14.413 -16.292 -19.964 1.00 84.38 294 ILE A O 1
ATOM 2398 N N . ALA A 1 295 ? 15.251 -16.187 -22.049 1.00 86.25 295 ALA A N 1
ATOM 2399 C CA . ALA A 1 295 ? 14.538 -17.347 -22.579 1.00 86.25 295 ALA A CA 1
ATOM 2400 C C . ALA A 1 295 ? 14.780 -18.610 -21.740 1.00 86.25 295 ALA A C 1
ATOM 2402 O O . ALA A 1 295 ? 13.826 -19.300 -21.378 1.00 86.25 295 ALA A O 1
ATOM 2403 N N . THR A 1 296 ? 16.034 -18.853 -21.349 1.00 87.50 296 THR A N 1
ATOM 2404 C CA . THR A 1 296 ? 16.444 -20.005 -20.533 1.00 87.50 296 THR A CA 1
ATOM 2405 C C . THR A 1 296 ? 15.749 -20.032 -19.169 1.00 87.50 296 THR A C 1
ATOM 2407 O O . THR A 1 296 ? 15.365 -21.093 -18.678 1.00 87.50 296 THR A O 1
ATOM 2410 N N . HIS A 1 297 ? 15.582 -18.874 -18.524 1.00 84.19 297 HIS A N 1
ATOM 2411 C CA . HIS A 1 297 ? 15.049 -18.786 -17.159 1.00 84.19 297 HIS A CA 1
ATOM 2412 C C . HIS A 1 297 ? 13.578 -18.373 -17.074 1.00 84.19 297 HIS A C 1
ATOM 2414 O O . HIS A 1 297 ? 12.988 -18.417 -15.991 1.00 84.19 297 HIS A O 1
ATOM 2420 N N . LEU A 1 298 ? 12.960 -18.035 -18.202 1.00 85.81 298 LEU A N 1
ATOM 2421 C CA . LEU A 1 298 ? 11.583 -17.568 -18.259 1.00 85.81 298 LEU A CA 1
ATOM 2422 C C . LEU A 1 298 ? 10.559 -18.560 -17.686 1.00 85.81 298 LEU A C 1
ATOM 2424 O O . LEU A 1 298 ? 9.706 -18.115 -16.916 1.00 85.81 298 LEU A O 1
ATOM 2428 N N . PRO A 1 299 ? 10.626 -19.880 -17.968 1.00 87.88 299 PRO A N 1
ATOM 2429 C CA . PRO A 1 299 ? 9.668 -20.831 -17.403 1.00 87.88 299 PRO A CA 1
ATOM 2430 C C . PRO A 1 299 ? 9.701 -20.859 -15.870 1.00 87.88 299 PRO A C 1
ATOM 2432 O O . PRO A 1 299 ? 8.654 -20.880 -15.225 1.00 87.88 299 PRO A O 1
ATOM 2435 N N . ASP A 1 300 ? 10.895 -20.794 -15.275 1.00 86.31 300 ASP A N 1
ATOM 2436 C CA . ASP A 1 300 ? 11.062 -20.733 -13.820 1.00 86.31 300 ASP A CA 1
ATOM 2437 C C . ASP A 1 300 ? 10.487 -19.434 -13.244 1.00 86.31 300 ASP A C 1
ATOM 2439 O O . ASP A 1 300 ? 9.809 -19.450 -12.218 1.00 86.31 300 ASP A O 1
ATOM 2443 N N . MET A 1 301 ? 10.732 -18.304 -13.913 1.00 86.75 301 MET A N 1
ATOM 2444 C CA . MET A 1 301 ? 10.218 -16.998 -13.496 1.00 86.75 301 MET A CA 1
ATOM 2445 C C . MET A 1 301 ? 8.683 -16.950 -13.537 1.00 86.75 301 MET A C 1
ATOM 2447 O O . MET A 1 301 ? 8.061 -16.453 -12.597 1.00 86.75 301 MET A O 1
ATOM 2451 N N . ILE A 1 302 ? 8.063 -17.527 -14.571 1.00 88.69 302 ILE A N 1
ATOM 2452 C CA . ILE A 1 302 ? 6.602 -17.648 -14.667 1.00 88.69 302 ILE A CA 1
ATOM 2453 C C . ILE A 1 302 ? 6.060 -18.540 -13.548 1.00 88.69 302 ILE A C 1
ATOM 2455 O O . ILE A 1 302 ? 5.088 -18.165 -12.900 1.00 88.69 302 ILE A O 1
ATOM 2459 N N . ARG A 1 303 ? 6.688 -19.692 -13.264 1.00 88.88 303 ARG A N 1
ATOM 2460 C CA . ARG A 1 303 ? 6.266 -20.580 -12.161 1.00 88.88 303 ARG A CA 1
ATOM 2461 C C . ARG A 1 303 ? 6.255 -19.856 -10.819 1.00 88.88 303 ARG A C 1
ATOM 2463 O O . ARG A 1 303 ? 5.323 -20.034 -10.034 1.00 88.88 303 ARG A O 1
ATOM 2470 N N . VAL A 1 304 ? 7.263 -19.024 -10.567 1.00 87.69 304 VAL A N 1
ATOM 2471 C CA . VAL A 1 304 ? 7.328 -18.185 -9.365 1.00 87.69 304 VAL A CA 1
ATOM 2472 C C . VAL A 1 304 ? 6.173 -17.182 -9.334 1.00 87.69 304 VAL A C 1
ATOM 2474 O O . VAL A 1 304 ? 5.460 -17.116 -8.335 1.00 87.69 304 VAL A O 1
ATOM 2477 N N . ALA A 1 305 ? 5.941 -16.450 -10.426 1.00 87.50 305 ALA A N 1
ATOM 2478 C CA . ALA A 1 305 ? 4.849 -15.479 -10.514 1.00 87.50 305 ALA A CA 1
ATOM 2479 C C . ALA A 1 305 ? 3.462 -16.130 -10.350 1.00 87.50 305 ALA A C 1
ATOM 2481 O O . ALA A 1 305 ? 2.611 -15.595 -9.644 1.00 87.50 305 ALA A O 1
ATOM 2482 N N . LEU A 1 306 ? 3.246 -17.312 -10.936 1.00 89.12 306 LEU A N 1
ATOM 2483 C CA . LEU A 1 306 ? 2.012 -18.086 -10.773 1.00 89.12 306 LEU A CA 1
ATOM 2484 C C . LEU A 1 306 ? 1.836 -18.591 -9.338 1.00 89.12 306 LEU A C 1
ATOM 2486 O O . LEU A 1 306 ? 0.728 -18.561 -8.816 1.00 89.12 306 LEU A O 1
ATOM 2490 N N . SER A 1 307 ? 2.919 -19.011 -8.680 1.00 88.62 307 SER A N 1
ATOM 2491 C CA . SER A 1 307 ? 2.875 -19.444 -7.276 1.00 88.62 307 SER A CA 1
ATOM 2492 C C . SER A 1 307 ? 2.510 -18.296 -6.332 1.00 88.62 307 SER A C 1
ATOM 2494 O O . SER A 1 307 ? 1.768 -18.513 -5.379 1.00 88.62 307 SER A O 1
ATOM 2496 N N . ILE A 1 308 ? 2.993 -17.082 -6.621 1.00 86.38 308 ILE A N 1
ATOM 2497 C CA . ILE A 1 308 ? 2.596 -15.859 -5.910 1.00 86.38 308 ILE A CA 1
ATOM 2498 C C . ILE A 1 308 ? 1.119 -15.553 -6.161 1.00 86.38 308 ILE A C 1
ATOM 2500 O O . ILE A 1 308 ? 0.380 -15.355 -5.206 1.00 86.38 308 ILE A O 1
ATOM 2504 N N . LYS A 1 309 ? 0.668 -15.560 -7.425 1.00 83.62 309 LYS A N 1
ATOM 2505 C CA . LYS A 1 309 ? -0.748 -15.313 -7.755 1.00 83.62 309 LYS A CA 1
ATOM 2506 C C . LYS A 1 309 ? -1.697 -16.331 -7.126 1.00 83.62 309 LYS A C 1
ATOM 2508 O O . LYS A 1 309 ? -2.827 -15.982 -6.828 1.00 83.62 309 LYS A O 1
ATOM 2513 N N . ALA A 1 310 ? -1.237 -17.561 -6.918 1.00 84.69 310 ALA A N 1
ATOM 2514 C CA . ALA A 1 310 ? -1.984 -18.606 -6.225 1.00 84.69 310 ALA A CA 1
ATOM 2515 C C . ALA A 1 310 ? -1.898 -18.516 -4.685 1.00 84.69 310 ALA A C 1
ATOM 2517 O O . ALA A 1 310 ? -2.301 -19.463 -4.014 1.00 84.69 310 ALA A O 1
ATOM 2518 N N . GLY A 1 311 ? -1.293 -17.462 -4.121 1.00 83.44 311 GLY A N 1
ATOM 2519 C CA . GLY A 1 311 ? -1.156 -17.269 -2.672 1.00 83.44 311 GLY A CA 1
ATOM 2520 C C . GLY A 1 311 ? -0.214 -18.260 -1.974 1.00 83.44 311 GLY A C 1
ATOM 2521 O O . GLY A 1 311 ? -0.182 -18.328 -0.752 1.00 83.44 311 GLY A O 1
ATOM 2522 N N . LYS A 1 312 ? 0.568 -19.054 -2.720 1.00 85.38 312 LYS A N 1
ATOM 2523 C CA . LYS A 1 312 ? 1.429 -20.105 -2.141 1.00 85.38 312 LYS A CA 1
ATOM 2524 C C . LYS A 1 312 ? 2.753 -19.576 -1.600 1.00 85.38 312 LYS A C 1
ATOM 2526 O O . LYS A 1 312 ? 3.406 -20.256 -0.811 1.00 85.38 312 LYS A O 1
ATOM 2531 N N . ILE A 1 313 ? 3.212 -18.423 -2.093 1.00 85.81 313 ILE A N 1
ATOM 2532 C CA . ILE A 1 313 ? 4.502 -17.838 -1.716 1.00 85.81 313 ILE A CA 1
ATOM 2533 C C . ILE A 1 313 ? 4.388 -16.318 -1.626 1.00 85.81 313 ILE A C 1
ATOM 2535 O O . ILE A 1 313 ? 3.889 -15.673 -2.544 1.00 85.81 313 ILE A O 1
ATOM 2539 N N . ILE A 1 314 ? 4.960 -15.753 -0.563 1.00 85.12 314 ILE A N 1
ATOM 2540 C CA . ILE A 1 314 ? 5.043 -14.307 -0.344 1.00 85.12 314 ILE A CA 1
ATOM 2541 C C . ILE A 1 314 ? 6.171 -13.696 -1.205 1.00 85.12 314 ILE A C 1
ATOM 2543 O O . ILE A 1 314 ? 7.320 -14.164 -1.121 1.00 85.12 314 ILE A O 1
ATOM 2547 N N . PRO A 1 315 ? 5.907 -12.631 -1.988 1.00 86.44 315 PRO A N 1
ATOM 2548 C CA . PRO A 1 315 ? 6.907 -11.962 -2.828 1.00 86.44 315 PRO A CA 1
ATOM 2549 C C . PRO A 1 315 ? 8.176 -11.541 -2.083 1.00 86.44 315 PRO A C 1
ATOM 2551 O O . PRO A 1 315 ? 9.285 -11.850 -2.535 1.00 86.44 315 PRO A O 1
ATOM 2554 N N . SER A 1 316 ? 8.045 -10.914 -0.913 1.00 86.06 316 SER A N 1
ATOM 2555 C CA . SER A 1 316 ? 9.174 -10.468 -0.088 1.00 86.06 316 SER A CA 1
ATOM 2556 C C . SER A 1 316 ? 10.121 -11.599 0.302 1.00 86.06 316 SER A C 1
ATOM 2558 O O . SER A 1 316 ? 11.341 -11.405 0.341 1.00 86.06 316 SER A O 1
ATOM 2560 N N . THR A 1 317 ? 9.605 -12.813 0.515 1.00 84.69 317 THR A N 1
ATOM 2561 C CA . THR A 1 317 ? 10.421 -13.992 0.839 1.00 84.69 317 THR A CA 1
ATOM 2562 C C . THR A 1 317 ? 11.316 -14.392 -0.334 1.00 84.69 317 THR A C 1
ATOM 2564 O O . THR A 1 317 ? 12.506 -14.668 -0.148 1.00 84.69 317 THR A O 1
ATOM 2567 N N . ILE A 1 318 ? 10.778 -14.384 -1.556 1.00 84.50 318 ILE A N 1
ATOM 2568 C CA . ILE A 1 318 ? 11.550 -14.682 -2.768 1.00 84.50 318 ILE A CA 1
ATOM 2569 C C . ILE A 1 318 ? 12.552 -13.564 -3.047 1.00 84.50 318 ILE A C 1
ATOM 2571 O O . ILE A 1 318 ? 13.728 -13.836 -3.289 1.00 84.50 318 ILE A O 1
ATOM 2575 N N . LEU A 1 319 ? 12.121 -12.305 -2.969 1.00 84.19 319 LEU A N 1
ATOM 2576 C CA . LEU A 1 319 ? 12.969 -11.146 -3.242 1.00 84.19 319 LEU A CA 1
ATOM 2577 C C . LEU A 1 319 ? 14.146 -11.053 -2.265 1.00 84.19 319 LEU A C 1
ATOM 2579 O O . LEU A 1 319 ? 15.273 -10.790 -2.688 1.00 84.19 319 LEU A O 1
ATOM 2583 N N . ARG A 1 320 ? 13.933 -11.361 -0.979 1.00 79.81 320 ARG A N 1
ATOM 2584 C CA . ARG A 1 320 ? 15.015 -11.478 0.011 1.00 79.81 320 ARG A CA 1
ATOM 2585 C C . ARG A 1 320 ? 15.997 -12.589 -0.339 1.00 79.81 320 ARG A C 1
ATOM 2587 O O . ARG A 1 320 ? 17.205 -12.358 -0.277 1.00 79.81 320 ARG A O 1
ATOM 2594 N N . LYS A 1 321 ? 15.510 -13.767 -0.748 1.00 79.19 321 LYS A N 1
ATOM 2595 C CA . LYS A 1 321 ? 16.378 -14.866 -1.201 1.00 79.19 321 LYS A CA 1
ATOM 2596 C C . LYS A 1 321 ? 17.176 -14.464 -2.442 1.00 79.19 321 LYS A C 1
ATOM 2598 O O . LYS A 1 321 ? 18.381 -14.660 -2.463 1.00 79.19 321 LYS A O 1
ATOM 2603 N N . LEU A 1 322 ? 16.570 -13.828 -3.437 1.00 72.44 322 LEU A N 1
ATOM 2604 C CA . LEU A 1 322 ? 17.291 -13.383 -4.636 1.00 72.44 322 LEU A CA 1
ATOM 2605 C C . LEU A 1 322 ? 18.309 -12.265 -4.328 1.00 72.44 322 LEU A C 1
ATOM 2607 O O . LEU A 1 322 ? 19.410 -12.254 -4.878 1.00 72.44 322 LEU A O 1
ATOM 2611 N N . GLY A 1 323 ? 17.984 -11.354 -3.406 1.00 61.72 323 GLY A N 1
ATOM 2612 C CA . GLY A 1 323 ? 18.852 -10.240 -3.013 1.00 61.72 323 GLY A CA 1
ATOM 2613 C C . GLY A 1 323 ? 20.035 -10.627 -2.113 1.00 61.72 323 GLY A C 1
ATOM 2614 O O . GLY A 1 323 ? 21.125 -10.067 -2.256 1.00 61.72 323 GLY A O 1
ATOM 2615 N N . ALA A 1 324 ? 19.864 -11.590 -1.201 1.00 53.25 324 ALA A N 1
ATOM 2616 C CA . ALA A 1 324 ? 20.914 -12.020 -0.268 1.00 53.25 324 ALA A CA 1
ATOM 2617 C C . ALA A 1 324 ? 22.110 -12.679 -0.980 1.00 53.25 324 ALA A C 1
ATOM 2619 O O . ALA A 1 324 ? 23.266 -12.454 -0.618 1.00 53.25 324 ALA A O 1
ATOM 2620 N N . TYR A 1 325 ? 21.854 -13.437 -2.046 1.00 41.53 325 TYR A N 1
ATOM 2621 C CA . TYR A 1 325 ? 22.906 -14.139 -2.785 1.00 41.53 325 TYR A CA 1
ATOM 2622 C C . TYR A 1 325 ? 23.735 -13.201 -3.672 1.00 41.53 325 TYR A C 1
ATOM 2624 O O . TYR A 1 325 ? 24.911 -13.470 -3.911 1.00 41.53 325 TYR A O 1
ATOM 2632 N N . SER A 1 326 ? 23.181 -12.051 -4.079 1.00 44.12 326 SER A N 1
ATOM 2633 C CA . SER A 1 326 ? 23.939 -11.034 -4.817 1.00 44.12 326 SER A CA 1
ATOM 2634 C C . SER A 1 326 ? 24.998 -10.335 -3.950 1.00 44.12 326 SER A C 1
ATOM 2636 O O . SER A 1 326 ? 25.995 -9.863 -4.491 1.00 44.12 326 SER A O 1
ATOM 2638 N N . ARG A 1 327 ? 24.816 -10.282 -2.619 1.00 37.66 327 ARG A N 1
ATOM 2639 C CA . ARG A 1 327 ? 25.771 -9.664 -1.676 1.00 37.66 327 ARG A CA 1
ATOM 2640 C C . ARG A 1 327 ? 26.930 -10.585 -1.281 1.00 37.66 327 ARG A C 1
ATOM 2642 O O . ARG A 1 327 ? 28.033 -10.089 -1.069 1.00 37.66 327 ARG A O 1
ATOM 2649 N N . LYS A 1 328 ? 26.741 -11.913 -1.279 1.00 34.19 328 LYS A N 1
ATOM 2650 C CA . LYS A 1 328 ? 27.836 -12.873 -1.013 1.00 34.19 328 LYS A CA 1
ATOM 2651 C C . LYS A 1 328 ? 28.993 -12.780 -2.022 1.00 34.19 328 LYS A C 1
ATOM 2653 O O . LYS A 1 328 ? 30.122 -13.086 -1.656 1.00 34.19 328 LYS A O 1
ATOM 2658 N N . LYS A 1 329 ? 28.760 -12.257 -3.235 1.00 29.70 329 LYS A N 1
ATOM 2659 C CA . LYS A 1 329 ? 29.824 -11.998 -4.225 1.00 29.70 329 LYS A CA 1
ATOM 2660 C C . LYS A 1 329 ? 30.800 -10.867 -3.858 1.00 29.70 329 LYS A C 1
ATOM 2662 O O . LYS A 1 329 ? 31.808 -10.744 -4.538 1.00 29.70 329 LYS A O 1
ATOM 2667 N N . LYS A 1 330 ? 30.544 -10.057 -2.818 1.00 30.53 330 LYS A N 1
ATOM 2668 C CA . LYS A 1 330 ? 31.435 -8.942 -2.426 1.00 30.53 330 LYS A CA 1
ATOM 2669 C C . LYS A 1 330 ? 32.241 -9.157 -1.138 1.00 30.53 330 LYS A C 1
ATOM 2671 O O . LYS A 1 330 ? 33.136 -8.364 -0.891 1.00 30.53 330 LYS A O 1
ATOM 2676 N N . ILE A 1 331 ? 31.946 -10.179 -0.324 1.00 29.17 331 ILE A N 1
ATOM 2677 C CA . ILE A 1 331 ? 32.480 -10.271 1.059 1.00 29.17 331 ILE A CA 1
ATOM 2678 C C . ILE A 1 331 ? 33.272 -11.569 1.325 1.00 29.17 331 ILE A C 1
ATOM 2680 O O . ILE A 1 331 ? 33.801 -11.755 2.409 1.00 29.17 331 ILE A O 1
ATOM 2684 N N . THR A 1 332 ? 33.426 -12.477 0.357 1.00 26.72 332 THR A N 1
ATOM 2685 C CA . THR A 1 332 ? 34.215 -13.710 0.575 1.00 26.72 332 THR A CA 1
ATOM 2686 C C . THR A 1 332 ? 35.344 -13.848 -0.435 1.00 26.72 332 THR A C 1
ATOM 2688 O O . THR A 1 332 ? 35.210 -14.503 -1.462 1.00 26.72 332 THR A O 1
ATOM 2691 N N . GLY A 1 333 ? 36.469 -13.205 -0.122 1.00 27.17 333 GLY A N 1
ATOM 2692 C CA . GLY A 1 333 ? 37.781 -13.525 -0.672 1.00 27.17 333 GLY A CA 1
ATOM 2693 C C . GLY A 1 333 ? 38.593 -14.303 0.359 1.00 27.17 333 GLY A C 1
ATOM 2694 O O . GLY A 1 333 ? 39.450 -13.713 0.989 1.00 27.17 333 GLY A O 1
ATOM 2695 N N . HIS A 1 334 ? 38.286 -15.586 0.576 1.00 23.59 334 HIS A N 1
ATOM 2696 C CA . HIS A 1 334 ? 39.236 -16.597 1.068 1.00 23.59 334 HIS A CA 1
ATOM 2697 C C . HIS A 1 334 ? 38.667 -18.014 0.846 1.00 23.59 334 HIS A C 1
ATOM 2699 O O . HIS A 1 334 ? 37.464 -18.215 1.030 1.00 23.59 334 HIS A O 1
ATOM 2705 N N . PRO A 1 335 ? 39.492 -18.997 0.429 1.00 27.89 335 PRO A N 1
ATOM 2706 C CA . PRO A 1 335 ? 39.025 -20.327 0.067 1.00 27.89 335 PRO A CA 1
ATOM 2707 C C . PRO A 1 335 ? 39.060 -21.258 1.284 1.00 27.89 335 PRO A C 1
ATOM 2709 O O . PRO A 1 335 ? 40.108 -21.448 1.894 1.00 27.89 335 PRO A O 1
ATOM 2712 N N . GLN A 1 336 ? 37.944 -21.914 1.600 1.00 24.44 336 GLN A N 1
ATOM 2713 C CA . GLN A 1 336 ? 37.988 -23.171 2.344 1.00 24.44 336 GLN A CA 1
ATOM 2714 C C . GLN A 1 336 ? 37.455 -24.293 1.460 1.00 24.44 336 GLN A C 1
ATOM 2716 O O . GLN A 1 336 ? 36.314 -24.273 0.997 1.00 24.44 336 GLN A O 1
ATOM 2721 N N . ARG A 1 337 ? 38.355 -25.244 1.195 1.00 27.92 337 ARG A N 1
ATOM 2722 C CA . ARG A 1 337 ? 38.102 -26.526 0.543 1.00 27.92 337 ARG A CA 1
ATOM 2723 C C . ARG A 1 337 ? 37.211 -27.386 1.440 1.00 27.92 337 ARG A C 1
ATOM 2725 O O . ARG A 1 337 ? 37.579 -27.672 2.572 1.00 27.92 337 ARG A O 1
ATOM 2732 N N . SER A 1 338 ? 36.107 -27.867 0.886 1.00 22.34 338 SER A N 1
ATOM 2733 C CA . SER A 1 338 ? 35.598 -29.217 1.139 1.00 22.34 338 SER A CA 1
ATOM 2734 C C . SER A 1 338 ? 34.899 -29.712 -0.135 1.00 22.34 338 SER A C 1
ATOM 2736 O O . SER A 1 338 ? 33.966 -29.090 -0.639 1.00 22.34 338 SER A O 1
ATOM 2738 N N . THR A 1 339 ? 35.518 -30.741 -0.722 1.00 22.00 339 THR A N 1
ATOM 2739 C CA . THR A 1 339 ? 34.949 -31.915 -1.423 1.00 22.00 339 THR A CA 1
ATOM 2740 C C . THR A 1 339 ? 33.412 -32.003 -1.390 1.00 22.00 339 THR A C 1
ATOM 2742 O O . THR A 1 339 ? 32.829 -31.841 -0.328 1.00 22.00 339 THR A O 1
ATOM 2745 N N . GLU A 1 340 ? 32.645 -32.258 -2.453 1.00 22.89 3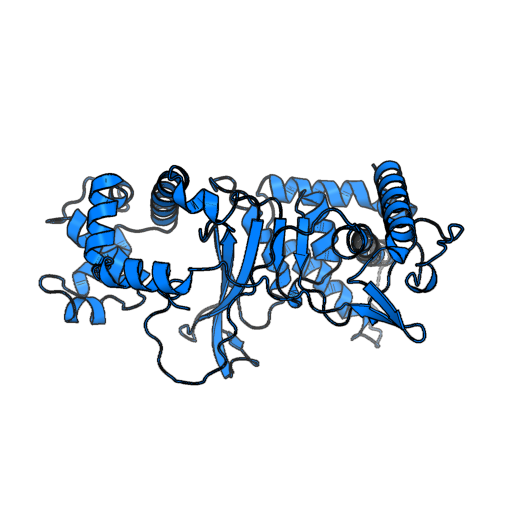40 GLU A N 1
ATOM 2746 C CA . GLU A 1 340 ? 32.865 -32.999 -3.698 1.00 22.89 340 GLU A CA 1
ATOM 2747 C C . GLU A 1 340 ? 31.797 -32.573 -4.740 1.00 22.89 340 GLU A C 1
ATOM 2749 O O . GLU A 1 340 ? 30.605 -32.490 -4.453 1.00 22.89 340 GLU A O 1
ATOM 2754 N N . THR A 1 341 ? 32.267 -32.241 -5.947 1.00 25.42 341 THR A N 1
ATOM 2755 C CA . THR A 1 341 ? 31.686 -32.558 -7.270 1.00 25.42 341 THR A CA 1
ATOM 2756 C C . THR A 1 341 ? 30.161 -32.730 -7.404 1.00 25.42 341 THR A C 1
ATOM 2758 O O . THR A 1 341 ? 29.668 -33.846 -7.495 1.00 25.42 341 THR A O 1
ATOM 2761 N N . ASN A 1 342 ? 29.427 -31.610 -7.498 1.00 24.17 342 ASN A N 1
ATOM 2762 C CA . ASN A 1 342 ? 28.206 -31.437 -8.332 1.00 24.17 342 ASN A CA 1
ATOM 2763 C C . ASN A 1 342 ? 27.618 -30.001 -8.298 1.00 24.17 342 ASN A C 1
ATOM 2765 O O . ASN A 1 342 ? 26.550 -29.734 -8.842 1.00 24.17 342 ASN A O 1
ATOM 2769 N N . LEU A 1 343 ? 28.312 -29.040 -7.675 1.00 25.39 343 LEU A N 1
ATOM 2770 C CA . LEU A 1 343 ? 27.782 -27.707 -7.346 1.00 25.39 343 LEU A CA 1
ATOM 2771 C C . LEU A 1 343 ? 28.275 -26.546 -8.231 1.00 25.39 343 LEU A C 1
ATOM 2773 O O . LEU A 1 343 ? 27.840 -25.411 -8.023 1.00 25.39 343 LEU A O 1
ATOM 2777 N N . ASP A 1 344 ? 29.137 -26.790 -9.222 1.00 23.44 344 ASP A N 1
ATOM 2778 C CA . ASP A 1 344 ? 29.708 -25.708 -10.046 1.00 23.44 344 ASP A CA 1
ATOM 2779 C C . ASP A 1 344 ? 28.866 -25.321 -11.276 1.00 23.44 344 ASP A C 1
ATOM 2781 O O . ASP A 1 344 ? 28.959 -24.183 -11.734 1.00 23.44 344 ASP A O 1
ATOM 2785 N N . LEU A 1 345 ? 27.940 -26.174 -11.734 1.00 25.41 345 LEU A N 1
ATOM 2786 C CA . LEU A 1 345 ? 26.950 -25.815 -12.769 1.00 25.41 345 LEU A CA 1
ATOM 2787 C C . LEU A 1 345 ? 25.781 -24.970 -12.220 1.00 25.41 345 LEU A C 1
ATOM 2789 O O . LEU A 1 345 ? 25.200 -24.152 -12.934 1.00 25.41 345 LEU A O 1
ATOM 2793 N N . ASP A 1 346 ? 25.464 -25.095 -10.928 1.00 28.73 346 ASP A N 1
ATOM 2794 C CA . ASP A 1 346 ? 24.337 -24.391 -10.292 1.00 28.73 346 ASP A CA 1
ATOM 2795 C C . ASP A 1 346 ? 24.714 -22.961 -9.824 1.00 28.73 346 ASP A C 1
ATOM 2797 O O . ASP A 1 346 ? 23.865 -22.085 -9.620 1.00 28.73 346 ASP A O 1
ATOM 2801 N N . ARG A 1 347 ? 26.018 -22.669 -9.706 1.00 25.39 347 ARG A N 1
ATOM 2802 C CA . ARG A 1 347 ? 26.555 -21.359 -9.282 1.00 25.39 347 ARG A CA 1
ATOM 2803 C C . ARG A 1 347 ? 26.549 -20.308 -10.399 1.00 25.39 347 ARG A C 1
ATOM 2805 O O . ARG A 1 347 ? 26.240 -19.138 -10.142 1.00 25.39 347 ARG A O 1
ATOM 2812 N N . THR A 1 348 ? 26.826 -20.710 -11.638 1.00 28.66 348 THR A N 1
ATOM 2813 C CA . THR A 1 348 ? 26.791 -19.856 -12.841 1.00 28.66 348 THR A CA 1
ATOM 2814 C C . THR A 1 348 ? 25.361 -19.580 -13.307 1.00 28.66 348 THR A C 1
ATOM 2816 O O . THR A 1 348 ? 25.035 -18.426 -13.593 1.00 28.66 348 THR A O 1
ATOM 2819 N N . HIS A 1 349 ? 24.466 -20.572 -13.270 1.00 31.97 349 HIS A N 1
ATOM 2820 C CA . HIS A 1 349 ? 23.049 -20.386 -13.617 1.00 31.97 349 HIS A CA 1
ATOM 2821 C C . HIS A 1 349 ? 22.302 -19.432 -12.666 1.00 31.97 349 HIS A C 1
ATOM 2823 O O . HIS A 1 349 ? 21.462 -18.643 -13.097 1.00 31.97 349 HIS A O 1
ATOM 2829 N N . ARG A 1 350 ? 22.618 -19.425 -11.364 1.00 38.84 350 ARG A N 1
ATOM 2830 C CA . ARG A 1 350 ? 21.877 -18.609 -10.381 1.00 38.84 350 ARG A CA 1
ATOM 2831 C C . ARG A 1 350 ? 22.277 -17.142 -10.328 1.00 38.84 350 ARG A C 1
ATOM 2833 O O . ARG A 1 350 ? 21.422 -16.317 -10.020 1.00 38.84 350 ARG A O 1
ATOM 2840 N N . THR A 1 351 ? 23.525 -16.786 -10.656 1.00 33.25 351 THR A N 1
ATOM 2841 C CA . THR A 1 351 ? 23.866 -15.354 -10.774 1.00 33.25 351 THR A CA 1
ATOM 2842 C C . THR A 1 351 ? 23.361 -14.723 -12.064 1.00 33.25 351 THR A C 1
ATOM 2844 O O . THR A 1 351 ? 23.111 -13.522 -12.094 1.00 33.25 351 THR A O 1
ATOM 2847 N N . ARG A 1 352 ? 23.137 -15.544 -13.090 1.00 34.94 352 ARG A N 1
ATOM 2848 C CA . ARG A 1 352 ? 22.523 -15.151 -14.354 1.00 34.94 352 ARG A CA 1
ATOM 2849 C C . ARG A 1 352 ? 21.024 -14.835 -14.217 1.00 34.94 352 ARG A C 1
ATOM 2851 O O . ARG A 1 352 ? 20.557 -13.884 -14.831 1.00 34.94 352 ARG A O 1
ATOM 2858 N N . LYS A 1 353 ? 20.291 -15.509 -13.316 1.00 32.66 353 LYS A N 1
ATOM 2859 C CA . LYS A 1 353 ? 18.880 -15.188 -12.990 1.00 32.66 353 LYS A CA 1
ATOM 2860 C C . LYS A 1 353 ? 18.681 -13.744 -12.494 1.00 32.66 353 LYS A C 1
ATOM 2862 O O . LYS A 1 353 ? 17.714 -13.090 -12.871 1.00 32.66 353 LYS A O 1
ATOM 2867 N N . THR A 1 354 ? 19.615 -13.206 -11.706 1.00 36.03 354 THR A N 1
ATOM 2868 C CA . THR A 1 354 ? 19.578 -11.797 -11.265 1.00 36.03 354 THR A CA 1
ATOM 2869 C C . THR A 1 354 ? 19.849 -10.828 -12.422 1.00 36.03 354 THR A C 1
ATOM 2871 O O . THR A 1 354 ? 19.289 -9.734 -12.444 1.00 36.03 354 THR A O 1
ATOM 2874 N N . THR A 1 355 ? 20.668 -11.231 -13.399 1.00 35.38 355 THR A N 1
ATOM 2875 C CA . THR A 1 355 ? 20.947 -10.467 -14.626 1.00 35.38 355 THR A CA 1
ATOM 2876 C C . THR A 1 355 ? 19.763 -10.493 -15.598 1.00 35.38 355 THR A C 1
ATOM 2878 O O . THR A 1 355 ? 19.407 -9.452 -16.130 1.00 35.38 355 THR A O 1
ATOM 2881 N N . ALA A 1 356 ? 19.048 -11.614 -15.732 1.00 31.84 356 ALA A N 1
ATOM 2882 C CA . ALA A 1 356 ? 17.798 -11.671 -16.499 1.00 31.84 356 ALA A CA 1
ATOM 2883 C C . ALA A 1 356 ? 16.750 -10.683 -15.954 1.00 31.84 356 ALA A C 1
ATOM 2885 O O . ALA A 1 356 ? 16.115 -9.950 -16.712 1.00 31.84 356 ALA A O 1
ATOM 2886 N N . CYS A 1 357 ? 16.642 -10.572 -14.623 1.00 34.88 357 CYS A N 1
ATOM 2887 C CA . CYS A 1 357 ? 15.820 -9.535 -14.014 1.00 34.88 357 CYS A CA 1
ATOM 2888 C C . CYS A 1 357 ? 16.331 -8.123 -14.327 1.00 34.88 357 CYS A C 1
ATOM 2890 O O . CYS A 1 357 ? 15.473 -7.266 -14.498 1.00 34.88 357 CYS A O 1
ATOM 2892 N N . ARG A 1 358 ? 17.664 -7.892 -14.439 1.00 37.47 358 ARG A N 1
ATOM 2893 C CA . ARG A 1 358 ? 18.313 -6.599 -14.797 1.00 37.47 358 ARG A CA 1
ATOM 2894 C C . ARG A 1 358 ? 17.804 -6.010 -16.116 1.00 37.47 358 ARG A C 1
ATOM 2896 O O . ARG A 1 358 ? 17.604 -4.798 -16.187 1.00 37.47 358 ARG A O 1
ATOM 2903 N N . TYR A 1 359 ? 17.532 -6.856 -17.101 1.00 37.69 359 TYR A N 1
ATOM 2904 C CA . TYR A 1 359 ? 17.096 -6.438 -18.432 1.00 37.69 359 TYR A CA 1
ATOM 2905 C C . TYR A 1 359 ? 15.649 -5.913 -18.481 1.00 37.69 359 TYR A C 1
ATOM 2907 O O . TYR A 1 359 ? 15.342 -5.006 -19.253 1.00 37.69 359 TYR A O 1
ATOM 2915 N N . LEU A 1 360 ? 14.776 -6.360 -17.570 1.00 34.88 360 LEU A N 1
ATOM 2916 C CA . LEU A 1 360 ? 13.367 -5.935 -17.507 1.00 34.88 360 LEU A CA 1
ATOM 2917 C C . LEU A 1 360 ? 13.154 -4.492 -16.989 1.00 34.88 360 LEU A C 1
ATOM 2919 O O . LEU A 1 360 ? 12.020 -4.023 -16.939 1.00 34.88 360 LEU A O 1
ATOM 2923 N N . ARG A 1 361 ? 14.215 -3.757 -16.621 1.00 36.28 361 ARG A N 1
ATOM 2924 C CA . ARG A 1 361 ? 14.134 -2.348 -16.170 1.00 36.28 361 ARG A CA 1
ATOM 2925 C C . ARG A 1 361 ? 14.141 -1.318 -17.287 1.00 36.28 361 ARG A C 1
ATOM 2927 O O . ARG A 1 361 ? 13.578 -0.243 -17.094 1.00 36.28 361 ARG A O 1
ATOM 2934 N N . ILE A 1 362 ? 14.718 -1.623 -18.448 1.00 32.69 362 ILE A N 1
ATOM 2935 C CA . ILE A 1 362 ? 14.766 -0.666 -19.573 1.00 32.69 362 ILE A CA 1
ATOM 2936 C C . ILE A 1 362 ? 13.502 -0.646 -20.395 1.00 32.69 362 ILE A C 1
ATOM 2938 O O . ILE A 1 362 ? 13.093 0.420 -20.848 1.00 32.69 362 ILE A O 1
ATOM 2942 N N . VAL A 1 363 ? 12.812 -1.780 -20.411 1.00 33.69 363 VAL A N 1
ATOM 2943 C CA . VAL A 1 363 ? 11.416 -1.921 -20.826 1.00 33.69 363 VAL A CA 1
ATOM 2944 C C . VAL A 1 363 ? 10.558 -0.778 -20.261 1.00 33.69 363 VAL A C 1
ATOM 2946 O O . VAL A 1 363 ? 9.617 -0.339 -20.904 1.00 33.69 363 VAL A O 1
ATOM 2949 N N . TRP A 1 364 ? 10.905 -0.201 -19.106 1.00 35.97 364 TRP A N 1
ATOM 2950 C CA . TRP A 1 364 ? 10.055 0.777 -18.444 1.00 35.97 364 TRP A CA 1
ATOM 2951 C C . TRP A 1 364 ? 10.602 2.213 -18.301 1.00 35.97 364 TRP A C 1
ATOM 2953 O O . TRP A 1 364 ? 9.785 3.131 -18.209 1.00 35.97 364 TRP A O 1
ATOM 2963 N N . PHE A 1 365 ? 11.919 2.480 -18.355 1.00 33.44 365 PHE A N 1
ATOM 2964 C CA . PHE A 1 365 ? 12.414 3.879 -18.379 1.00 33.44 365 PHE A CA 1
ATOM 2965 C C . PHE A 1 365 ? 11.797 4.664 -19.555 1.00 33.44 365 PHE A C 1
ATOM 2967 O O . PHE A 1 365 ? 11.350 5.802 -19.390 1.00 33.44 365 PHE A O 1
ATOM 2974 N N . THR A 1 366 ? 11.618 3.984 -20.691 1.00 30.89 366 THR A N 1
ATOM 2975 C CA . THR A 1 366 ? 10.907 4.481 -21.877 1.00 30.89 366 THR A CA 1
ATOM 2976 C C . THR A 1 366 ? 9.403 4.714 -21.655 1.00 30.89 366 THR A C 1
ATOM 2978 O O . THR A 1 366 ? 8.789 5.556 -22.307 1.00 30.89 366 THR A O 1
ATOM 2981 N N . ARG A 1 367 ? 8.764 4.020 -20.700 1.00 31.44 367 ARG A N 1
ATOM 2982 C CA . ARG A 1 367 ? 7.325 4.155 -20.416 1.00 31.44 367 ARG A CA 1
ATOM 2983 C C . ARG A 1 367 ? 6.974 5.408 -19.606 1.00 31.44 367 ARG A C 1
ATOM 2985 O O . ARG A 1 367 ? 5.908 5.958 -19.859 1.00 31.44 367 ARG A O 1
ATOM 2992 N N . LYS A 1 368 ? 7.823 5.847 -18.664 1.00 34.28 368 LYS A N 1
ATOM 2993 C CA . LYS A 1 368 ? 7.520 6.957 -17.726 1.00 34.28 368 LYS A CA 1
ATOM 2994 C C . LYS A 1 368 ? 8.096 8.319 -18.125 1.00 34.28 368 LYS A C 1
ATOM 2996 O O . LYS A 1 368 ? 7.443 9.321 -17.866 1.00 34.28 368 LYS A O 1
ATOM 3001 N N . TYR A 1 369 ? 9.293 8.373 -18.709 1.00 32.75 369 TYR A N 1
ATOM 3002 C CA . TYR A 1 369 ? 10.023 9.645 -18.897 1.00 32.75 369 TYR A CA 1
ATOM 3003 C C . TYR A 1 369 ? 10.177 10.079 -20.356 1.00 32.75 369 TYR A C 1
ATOM 3005 O O . TYR A 1 369 ? 10.730 11.134 -20.645 1.00 32.75 369 TYR A O 1
ATOM 3013 N N . LEU A 1 370 ? 9.702 9.245 -21.270 1.00 31.91 370 LEU A N 1
ATOM 3014 C CA . LEU A 1 370 ? 10.198 9.195 -22.638 1.00 31.91 370 LEU A CA 1
ATOM 3015 C C . LEU A 1 370 ? 9.054 9.045 -23.664 1.00 31.91 370 LEU A C 1
ATOM 3017 O O . LEU A 1 370 ? 9.249 9.230 -24.857 1.00 31.91 370 LEU A O 1
ATOM 3021 N N . SER A 1 371 ? 7.821 8.824 -23.196 1.00 26.23 371 SER A N 1
ATOM 3022 C CA . SER A 1 371 ? 6.631 8.810 -24.041 1.00 26.23 371 SER A CA 1
ATOM 3023 C C . SER A 1 371 ? 5.742 10.027 -23.791 1.00 26.23 371 SER A C 1
ATOM 3025 O O . SER A 1 371 ? 5.447 10.321 -22.630 1.00 26.23 371 SER A O 1
ATOM 3027 N N . PRO A 1 372 ? 5.252 10.691 -24.852 1.00 28.45 372 PRO A N 1
ATOM 3028 C CA . PRO A 1 372 ? 4.487 11.931 -24.732 1.00 28.45 372 PRO A CA 1
ATOM 3029 C C . PRO A 1 372 ? 3.063 11.758 -24.168 1.00 28.45 372 PRO A C 1
ATOM 3031 O O . PRO A 1 372 ? 2.398 12.751 -23.898 1.00 28.45 372 PRO A O 1
ATOM 3034 N N . SER A 1 373 ? 2.564 10.531 -23.962 1.00 26.36 373 SER A N 1
ATOM 3035 C CA . SER A 1 373 ? 1.127 10.287 -23.748 1.00 26.36 373 SER A CA 1
ATOM 3036 C C . SER A 1 373 ? 0.671 10.044 -22.301 1.00 26.36 373 SER A C 1
ATOM 3038 O O . SER A 1 373 ? -0.480 9.661 -22.105 1.00 26.36 373 SER A O 1
ATOM 3040 N N . HIS A 1 374 ? 1.511 10.234 -21.276 1.00 30.66 374 HIS A N 1
ATOM 3041 C CA . HIS A 1 374 ? 1.110 10.100 -19.858 1.00 30.66 374 HIS A CA 1
ATOM 3042 C C . HIS A 1 374 ? 1.468 11.342 -19.024 1.00 30.66 374 HIS A C 1
ATOM 3044 O O . HIS A 1 374 ? 2.017 11.252 -17.928 1.00 30.66 374 HIS A O 1
ATOM 3050 N N . SER A 1 375 ? 1.091 12.520 -19.515 1.00 26.11 375 SER A N 1
ATOM 3051 C CA . SER A 1 375 ? 0.900 13.722 -18.699 1.00 26.11 375 SER A CA 1
ATOM 3052 C C . SER A 1 375 ? -0.469 13.669 -17.999 1.00 26.11 375 SER A C 1
ATOM 3054 O O . SER A 1 375 ? -1.363 14.458 -18.275 1.00 26.11 375 SER A O 1
ATOM 3056 N N . SER A 1 376 ? -0.673 12.710 -17.088 1.00 24.44 376 SER A N 1
ATOM 3057 C CA . SER A 1 376 ? -1.862 12.706 -16.222 1.00 24.44 376 SER A CA 1
ATOM 3058 C C . SER A 1 376 ? -1.461 13.002 -14.778 1.00 24.44 376 SER A C 1
ATOM 3060 O O . SER A 1 376 ? -1.003 12.104 -14.072 1.00 24.44 376 SER A O 1
ATOM 3062 N N . VAL A 1 377 ? -1.648 14.268 -14.400 1.00 27.91 377 VAL A N 1
ATOM 3063 C CA . VAL A 1 377 ? -1.885 14.799 -13.048 1.00 27.91 377 VAL A CA 1
ATOM 3064 C C . VAL A 1 377 ? -0.937 14.269 -11.966 1.00 27.91 377 VAL A C 1
ATOM 3066 O O . VAL A 1 377 ? -1.238 13.333 -11.231 1.00 27.91 377 VAL A O 1
ATOM 3069 N N . GLN A 1 378 ? 0.209 14.935 -11.830 1.00 27.38 378 GLN A N 1
ATOM 3070 C CA . GLN A 1 378 ? 0.916 15.013 -10.555 1.00 27.38 378 GLN A CA 1
ATOM 3071 C C . GLN A 1 378 ? 0.308 16.173 -9.758 1.00 27.38 378 GLN A C 1
ATOM 3073 O O . GLN A 1 378 ? 0.571 17.329 -10.073 1.00 27.38 378 GLN A O 1
ATOM 3078 N N . ARG A 1 379 ? -0.475 15.883 -8.7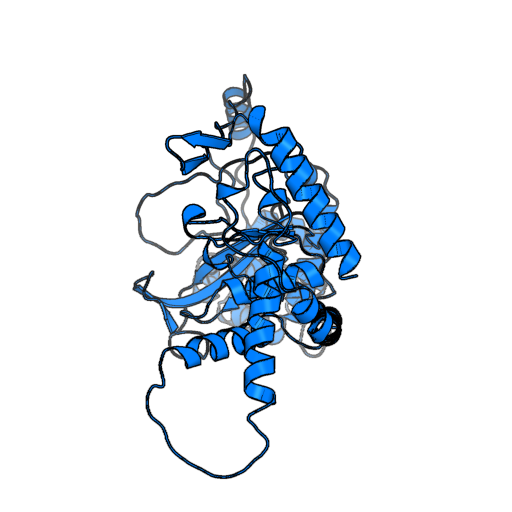14 1.00 22.83 379 ARG A N 1
ATOM 3079 C CA . ARG A 1 379 ? -0.551 16.807 -7.576 1.00 22.83 379 ARG A CA 1
ATOM 3080 C C . ARG A 1 379 ? 0.606 16.452 -6.636 1.00 22.83 379 ARG A C 1
ATOM 3082 O O . ARG A 1 379 ? 0.706 15.289 -6.243 1.00 22.83 379 ARG A O 1
ATOM 3089 N N . PRO A 1 380 ? 1.524 17.381 -6.327 1.00 22.23 380 PRO A N 1
ATOM 3090 C CA . PRO A 1 380 ? 2.546 17.137 -5.320 1.00 22.23 380 PRO A CA 1
ATOM 3091 C C . PRO A 1 380 ? 1.880 17.012 -3.944 1.00 22.23 380 PRO A C 1
ATOM 3093 O O . PRO A 1 380 ? 0.993 17.794 -3.614 1.00 22.23 380 PRO A O 1
ATOM 3096 N N . ALA A 1 381 ? 2.313 16.038 -3.143 1.00 22.31 381 ALA A N 1
ATOM 3097 C CA . ALA A 1 381 ? 2.020 16.033 -1.714 1.00 22.31 381 ALA A CA 1
ATOM 3098 C C . ALA A 1 381 ? 2.669 17.279 -1.073 1.00 22.31 381 ALA A C 1
ATOM 3100 O O . ALA A 1 381 ? 3.821 17.583 -1.414 1.00 22.31 381 ALA A O 1
ATOM 3101 N N . PRO A 1 382 ? 1.978 18.008 -0.179 1.00 21.28 382 PRO A N 1
ATOM 3102 C CA . PRO A 1 382 ? 2.555 19.169 0.480 1.00 21.28 382 PRO A CA 1
ATOM 3103 C C . PRO A 1 382 ? 3.747 18.744 1.344 1.00 21.28 382 PRO A C 1
ATOM 3105 O O . PRO A 1 382 ? 3.656 17.896 2.230 1.00 21.28 382 PRO A O 1
ATOM 3108 N N . THR A 1 383 ? 4.908 19.328 1.063 1.00 21.11 383 THR A N 1
ATOM 3109 C CA . THR A 1 383 ? 6.105 19.214 1.894 1.00 21.11 383 THR A CA 1
ATOM 3110 C C . THR A 1 383 ? 6.035 20.236 3.022 1.00 21.11 383 THR A C 1
ATOM 3112 O O . THR A 1 383 ? 6.464 21.368 2.824 1.00 21.11 383 THR A O 1
ATOM 3115 N N . ASN A 1 384 ? 5.585 19.835 4.212 1.00 23.31 384 ASN A N 1
ATOM 3116 C CA . ASN A 1 384 ? 5.876 20.576 5.439 1.00 23.31 384 ASN A CA 1
ATOM 3117 C C . ASN A 1 384 ? 7.010 19.878 6.196 1.00 23.31 384 ASN A C 1
ATOM 3119 O O . ASN A 1 384 ? 6.830 18.852 6.848 1.00 23.31 384 ASN A O 1
ATOM 3123 N N . ARG A 1 385 ? 8.219 20.438 6.069 1.00 22.94 385 ARG A N 1
ATOM 3124 C CA . ARG A 1 385 ? 9.307 20.226 7.028 1.00 22.94 385 ARG A CA 1
ATOM 3125 C C . ARG A 1 385 ? 9.125 21.252 8.143 1.00 22.94 385 ARG A C 1
ATOM 3127 O O . ARG A 1 385 ? 9.328 22.436 7.905 1.00 22.94 385 ARG A O 1
ATOM 3134 N N . GLY A 1 386 ? 8.786 20.788 9.338 1.00 21.25 386 GLY A N 1
ATOM 3135 C CA . GLY A 1 386 ? 8.777 21.590 10.557 1.00 21.25 386 GLY A CA 1
ATOM 3136 C C . GLY A 1 386 ? 8.721 20.668 11.768 1.00 21.25 386 GLY A C 1
ATOM 3137 O O . GLY A 1 386 ? 7.822 19.841 11.876 1.00 21.25 386 GLY A O 1
ATOM 3138 N N . GLU A 1 387 ? 9.732 20.754 12.625 1.00 22.22 387 GLU A N 1
ATOM 3139 C CA . GLU A 1 387 ? 9.855 20.012 13.878 1.00 22.22 387 GLU A CA 1
ATOM 3140 C C . GLU A 1 387 ? 8.746 20.393 14.871 1.00 22.22 387 GLU A C 1
ATOM 3142 O O . GLU A 1 387 ? 8.555 21.577 15.127 1.00 22.22 387 GLU A O 1
ATOM 3147 N N . ALA A 1 388 ? 8.099 19.411 15.510 1.00 20.83 388 ALA A N 1
ATOM 3148 C CA . ALA A 1 388 ? 7.762 19.450 16.939 1.00 20.83 388 ALA A CA 1
ATOM 3149 C C . ALA A 1 388 ? 7.217 18.096 17.429 1.00 20.83 388 ALA A C 1
ATOM 3151 O O . ALA A 1 388 ? 6.517 17.368 16.734 1.00 20.83 388 ALA A O 1
ATOM 3152 N N . ARG A 1 389 ? 7.594 17.776 18.665 1.00 21.09 389 ARG A N 1
ATOM 3153 C CA . ARG A 1 389 ? 7.347 16.550 19.429 1.00 21.09 389 ARG A CA 1
ATOM 3154 C C . ARG A 1 389 ? 5.891 16.451 19.911 1.00 21.09 389 ARG A C 1
ATOM 3156 O O . ARG A 1 389 ? 5.464 17.350 20.622 1.00 21.09 389 ARG A O 1
ATOM 3163 N N . THR A 1 390 ? 5.192 15.344 19.640 1.00 20.47 390 THR A N 1
ATOM 3164 C CA . THR A 1 390 ? 4.426 14.468 20.576 1.00 20.47 390 THR A CA 1
ATOM 3165 C C . THR A 1 390 ? 3.480 13.532 19.793 1.00 20.47 390 THR A C 1
ATOM 3167 O O . THR A 1 390 ? 2.985 13.927 18.740 1.00 20.47 390 THR A O 1
ATOM 3170 N N . PRO A 1 391 ? 3.237 12.282 20.247 1.00 22.23 391 PRO A N 1
ATOM 3171 C CA . PRO A 1 391 ? 2.574 11.254 19.451 1.00 22.23 391 PRO A CA 1
ATOM 3172 C C . PRO A 1 391 ? 1.090 11.148 19.820 1.00 22.23 391 PRO A C 1
ATOM 3174 O O . PRO A 1 391 ? 0.721 10.385 20.703 1.00 22.23 391 PRO A O 1
ATOM 3177 N N . CYS A 1 392 ? 0.231 11.921 19.167 1.00 19.80 392 CYS A N 1
ATOM 3178 C CA . CYS A 1 392 ? -1.223 11.731 19.136 1.00 19.80 392 CYS A CA 1
ATOM 3179 C C . CYS A 1 392 ? -1.738 12.464 17.891 1.00 19.80 392 CYS A C 1
ATOM 3181 O O . CYS A 1 392 ? -1.278 13.568 17.632 1.00 19.80 392 CYS A O 1
ATOM 3183 N N . LEU A 1 393 ? -2.688 11.869 17.161 1.00 21.31 393 LEU A N 1
ATOM 3184 C CA . LEU A 1 393 ? -3.311 12.379 15.920 1.00 21.31 393 LEU A CA 1
ATOM 3185 C C . LEU A 1 393 ? -2.522 12.129 14.620 1.00 21.31 393 LEU A C 1
ATOM 3187 O O . LEU A 1 393 ? -2.055 13.049 13.962 1.00 21.31 393 LEU A O 1
ATOM 3191 N N . VAL A 1 394 ? -2.470 10.869 14.174 1.00 21.47 394 VAL A N 1
ATOM 3192 C CA . VAL A 1 394 ? -2.194 10.534 12.760 1.00 21.47 394 VAL A CA 1
ATOM 3193 C C . VAL A 1 394 ? -3.359 9.713 12.208 1.00 21.47 394 VAL A C 1
ATOM 3195 O O . VAL A 1 394 ? -3.193 8.566 11.828 1.00 21.47 394 VAL A O 1
ATOM 3198 N N . TRP A 1 395 ? -4.568 10.282 12.243 1.00 20.42 395 TRP A N 1
ATOM 3199 C CA . TRP A 1 395 ? -5.730 9.779 11.484 1.00 20.42 395 TRP A CA 1
ATOM 3200 C C . TRP A 1 395 ? -6.598 10.896 10.871 1.00 20.42 395 TRP A C 1
ATOM 3202 O O . TRP A 1 395 ? -7.570 10.606 10.187 1.00 20.42 395 TRP A O 1
ATOM 3212 N N . PHE A 1 396 ? -6.220 12.169 11.027 1.00 20.55 396 PHE A N 1
ATOM 3213 C CA . PHE A 1 396 ? -6.876 13.317 10.391 1.00 20.55 396 PHE A CA 1
ATOM 3214 C C . PHE A 1 396 ? -5.815 14.357 10.010 1.00 20.55 396 PHE A C 1
ATOM 3216 O O . PHE A 1 396 ? -5.512 15.255 10.781 1.00 20.55 396 PHE A O 1
ATOM 3223 N N . SER A 1 397 ? -5.191 14.199 8.842 1.00 20.25 397 SER A N 1
ATOM 3224 C CA . SER A 1 397 ? -4.379 15.254 8.213 1.00 20.25 397 SER A CA 1
ATOM 3225 C C . SER A 1 397 ? -4.281 15.017 6.701 1.00 20.25 397 SER A C 1
ATOM 3227 O O . SER A 1 397 ? -3.214 14.791 6.143 1.00 20.25 397 SER A O 1
ATOM 3229 N N . VAL A 1 398 ? -5.442 14.996 6.038 1.00 22.78 398 VAL A N 1
ATOM 3230 C CA . VAL A 1 398 ? -5.567 15.294 4.594 1.00 22.78 398 VAL A CA 1
ATOM 3231 C C . VAL A 1 398 ? -6.816 16.164 4.351 1.00 22.78 398 VAL A C 1
ATOM 3233 O O . VAL A 1 398 ? -7.496 16.068 3.336 1.00 22.78 398 VAL A O 1
ATOM 3236 N N . ILE A 1 399 ? -7.145 17.008 5.327 1.00 22.89 399 ILE A N 1
ATOM 3237 C CA . ILE A 1 399 ? -8.003 18.181 5.161 1.00 22.89 399 ILE A CA 1
ATOM 3238 C C . ILE A 1 399 ? -7.271 19.280 5.920 1.00 22.89 399 ILE A C 1
ATOM 3240 O O . ILE A 1 399 ? -7.467 19.410 7.118 1.00 22.89 399 ILE A O 1
ATOM 3244 N N . GLU A 1 400 ? -6.311 19.920 5.258 1.00 19.25 400 GLU A N 1
ATOM 3245 C CA . GLU A 1 400 ? -5.881 21.308 5.466 1.00 19.25 400 GLU A CA 1
ATOM 3246 C C . GLU A 1 400 ? -4.638 21.573 4.601 1.00 19.25 400 GLU A C 1
ATOM 3248 O O . GLU A 1 400 ? -3.648 20.841 4.671 1.00 19.25 400 GLU A O 1
ATOM 3253 N N . THR A 1 401 ? -4.734 22.653 3.818 1.00 24.62 401 THR A N 1
ATOM 3254 C CA . THR A 1 401 ? -3.781 23.267 2.866 1.00 24.62 401 THR A CA 1
ATOM 3255 C C . THR A 1 401 ? -3.601 22.640 1.486 1.00 24.62 401 THR A C 1
ATOM 3257 O O . THR A 1 401 ? -3.056 21.521 1.357 1.00 24.62 401 THR A O 1
#

Organism: NCBI:txid2014874

pLDDT: mean 72.04, std 22.92, range [19.25, 95.19]

InterPro domains:
  IPR002513 Tn3 transposase DDE domain [PF01526] (65-331)

Radius of gyration: 25.7 Å; chains: 1; bounding box: 65×65×66 Å